Protein AF-A0A957IPV4-F1 (afdb_monomer)

pLDDT: mean 86.35, std 12.23, range [46.03, 97.81]

Solvent-accessible surface area (backbone atoms only — not comparable to full-atom values): 30398 Å² total; per-residue (Å²): 128,87,86,84,89,52,57,62,66,66,66,50,59,64,46,36,58,61,35,46,75,71,72,40,94,65,78,88,71,98,63,99,65,42,58,39,14,83,83,22,53,69,55,22,54,53,49,20,62,76,34,63,86,61,84,80,72,69,68,95,59,96,50,62,31,33,71,78,26,26,77,60,57,80,73,60,76,40,31,62,38,58,15,42,55,48,26,43,60,75,32,50,60,49,16,53,41,43,42,46,74,74,67,57,52,71,44,74,47,86,41,72,44,70,79,52,59,66,60,47,42,63,58,40,72,87,40,52,72,33,45,39,21,44,73,101,48,72,47,66,66,36,38,53,49,32,51,50,56,41,42,78,74,70,47,79,77,64,52,65,78,80,50,74,74,84,79,92,71,90,68,87,69,84,82,71,84,87,69,91,85,69,89,76,52,65,67,59,58,55,23,57,61,11,75,76,66,73,36,87,72,42,3,29,74,52,97,55,97,52,57,32,23,33,16,51,50,23,54,95,76,47,63,69,66,42,49,34,72,56,88,90,47,38,26,56,19,67,34,37,54,55,49,45,54,51,50,49,52,25,72,74,69,76,44,60,35,40,31,39,33,63,32,37,41,81,35,87,48,67,17,82,55,73,36,46,32,40,40,38,43,60,89,45,40,36,37,35,32,35,55,45,97,84,79,45,73,44,70,27,35,39,28,37,57,44,80,50,82,82,82,70,84,58,47,62,57,69,60,53,57,73,71,21,51,77,49,59,61,69,58,54,53,50,56,29,52,77,38,62,43,83,75,67,86,69,52,75,41,42,23,48,51,91,39,35,38,40,32,37,47,42,75,75,53,51,73,35,45,52,45,38,46,35,51,52,53,43,59,65,55,55,76,65,81,56,94,62,61,65,55,38,43,44,65,38,36,31,48,33,36,42,32,42,69,83,68,62,48,37,30,37,37,28,37,54,75,42,69,50,68,71,35,39,28,27,33,36,35,35,20,38,93,80,21,41,73,32,32,39,39,34,57,36,32,22,35,74,56,61,66,78,76,71,50,70,83,49,75,70,76,76,51,88,79,90,76,86,76,90,70,79,78,78,76,78,79,78,74,85,72,86,48,42,33,40,34,68,23,66,94,83,48,62,44,57,52,50,45,52,56,41,43,75,69,73,36,48,70,48,76,34,75,49,76,69,56,61,76,71,61,74,98,70,88,62,74,45,79,84

Secondary structure (DSSP, 8-state):
------S-HHHHHHHHHHHHHTT--------SS-TTSGGGHHHHHHHHHHTTT------SS--EETTTTEE--TTTTSHHHHHHHHHS---HHHHHHHHHHTT--EEEE-SSS-SSHHHHHHH-TT-EEEES--TTS-HHHHHHHHHHHHHHTTPPP-HHHH-SS--------------------HHHHHHHS-TTTS-TTT-EEE-SSS-EEEEEE-GGGS-GGGEEEETTEEEE-HHHHHHHHHHHHHHHH--S-EEEEEEEE-S--B-SS-EEEEEEEETTEEEEEEE-TTSPEEEEEEEEEEE-----PPP-HHHHHHHSPEE-HHHHHHHHHHTT---SSPPSEEEEETTEEEEEPPTT--HHHHHHHHHHHHHHH--S--SS-GGGEEEEEEEEEEE----SS-EEEEEEEEE-SS-EEEEEEEE-TT--EEEEEEEEEEEE--GGGTSSS-GGGGS-------PPPPP--------EEEEE--TTSHHHHHHHHHHHTT-EEEEE-SHHHHHT------SEE-

Nearest PDB structures (foldseek):
  8g4u-assembly1_A  TM=9.024E-01  e=4.882E-10  Saccharopolyspora erythraea
  8g4u-assembly1_B  TM=8.910E-01  e=6.494E-10  Saccharopolyspora erythraea
  8g4u-assembly2_C  TM=9.239E-01  e=1.713E-09  Saccharopolyspora erythraea
  8g4u-assembly2_D  TM=8.990E-01  e=2.278E-09  Saccharopolyspora erythraea
  2hg4-assembly3_F  TM=8.990E-01  e=1.149E-09  Saccharopolyspora erythraea

Structure (mmCIF, N/CA/C/O backbone):
data_AF-A0A957IPV4-F1
#
_entry.id   AF-A0A957IPV4-F1
#
loop_
_atom_site.group_PDB
_atom_site.id
_atom_site.type_symbol
_atom_site.label_atom_id
_atom_site.label_alt_id
_atom_site.label_comp_id
_atom_site.label_asym_id
_atom_site.label_entity_id
_atom_site.label_seq_id
_atom_site.pdbx_PDB_ins_code
_atom_site.Cartn_x
_atom_site.Cartn_y
_atom_site.Cartn_z
_atom_site.occupancy
_atom_site.B_iso_or_equiv
_atom_site.auth_seq_id
_atom_site.auth_comp_id
_atom_site.auth_asym_id
_atom_site.auth_atom_id
_atom_site.pdbx_PDB_model_num
ATOM 1 N N . LEU A 1 1 ? 41.851 9.057 -48.084 1.00 74.75 1 LEU A N 1
ATOM 2 C CA . LEU A 1 1 ? 41.602 8.008 -49.099 1.00 74.75 1 LEU A CA 1
ATOM 3 C C . LEU A 1 1 ? 42.911 7.278 -49.359 1.00 74.75 1 LEU A C 1
ATOM 5 O O . LEU A 1 1 ? 43.951 7.926 -49.358 1.00 74.75 1 LEU A O 1
ATOM 9 N N . SER A 1 2 ? 42.865 5.959 -49.520 1.00 84.81 2 SER A N 1
ATOM 10 C CA . SER A 1 2 ? 44.020 5.099 -49.805 1.00 84.81 2 SER A CA 1
ATOM 11 C C . SER A 1 2 ? 44.020 4.675 -51.279 1.00 84.81 2 SER A C 1
ATOM 13 O O . SER A 1 2 ? 42.957 4.546 -51.884 1.00 84.81 2 SER A O 1
ATOM 15 N N . LEU A 1 3 ? 45.205 4.485 -51.863 1.00 91.00 3 LEU A N 1
ATOM 16 C CA . LEU A 1 3 ? 45.397 4.050 -53.251 1.00 91.00 3 LEU A CA 1
ATOM 17 C C . LEU A 1 3 ? 46.381 2.874 -53.285 1.00 91.00 3 LEU A C 1
ATOM 19 O O . LEU A 1 3 ? 47.325 2.840 -52.500 1.00 91.00 3 LEU A O 1
ATOM 23 N N . THR A 1 4 ? 46.172 1.924 -54.199 1.00 91.88 4 THR A N 1
ATOM 24 C CA . THR A 1 4 ? 47.124 0.839 -54.481 1.00 91.88 4 THR A CA 1
ATOM 25 C C . THR A 1 4 ? 47.730 1.049 -55.862 1.00 91.88 4 THR A C 1
ATOM 27 O O . THR A 1 4 ? 47.005 1.093 -56.853 1.00 91.88 4 THR A O 1
ATOM 30 N N . LEU A 1 5 ? 49.054 1.189 -55.921 1.00 92.69 5 LEU A N 1
ATOM 31 C CA . LEU A 1 5 ? 49.808 1.253 -57.171 1.00 92.69 5 LEU A CA 1
ATOM 32 C C . LEU A 1 5 ? 50.190 -0.168 -57.597 1.00 92.69 5 LEU A C 1
ATOM 34 O O . LEU A 1 5 ? 50.556 -0.986 -56.756 1.00 92.69 5 LEU A O 1
ATOM 38 N N . SER A 1 6 ? 50.095 -0.457 -58.893 1.00 92.62 6 SER A N 1
ATOM 39 C CA . SER A 1 6 ? 50.402 -1.772 -59.464 1.00 92.62 6 SER A CA 1
ATOM 40 C C . SER A 1 6 ? 51.210 -1.614 -60.745 1.00 92.62 6 SER A C 1
ATOM 42 O O . SER A 1 6 ? 50.849 -0.823 -61.618 1.00 92.62 6 SER A O 1
ATOM 44 N N . GLY A 1 7 ? 52.308 -2.355 -60.859 1.00 90.38 7 GLY A N 1
ATOM 45 C CA . GLY A 1 7 ? 53.249 -2.222 -61.962 1.00 90.38 7 GLY A CA 1
ATOM 46 C C . GLY A 1 7 ? 54.537 -2.992 -61.708 1.00 90.38 7 GLY A C 1
ATOM 47 O O . GLY A 1 7 ? 54.530 -4.000 -61.003 1.00 90.38 7 GLY A O 1
ATOM 48 N N . ASP A 1 8 ? 55.620 -2.510 -62.310 1.00 90.38 8 ASP A N 1
ATOM 49 C CA . ASP A 1 8 ? 56.955 -3.084 -62.168 1.00 90.38 8 ASP A CA 1
ATOM 50 C C . ASP A 1 8 ? 57.441 -3.055 -60.706 1.00 90.38 8 ASP A C 1
ATOM 52 O O . ASP A 1 8 ? 57.277 -2.054 -60.004 1.00 90.38 8 ASP A O 1
ATOM 56 N N . ALA A 1 9 ? 57.994 -4.177 -60.237 1.00 89.12 9 ALA A N 1
ATOM 57 C CA . ALA A 1 9 ? 58.347 -4.357 -58.831 1.00 89.12 9 ALA A CA 1
ATOM 58 C C . ALA A 1 9 ? 59.535 -3.483 -58.409 1.00 89.12 9 ALA A C 1
ATOM 60 O O . ALA A 1 9 ? 59.513 -2.944 -57.300 1.00 89.12 9 ALA A O 1
ATOM 61 N N . ASP A 1 10 ? 60.521 -3.309 -59.291 1.00 91.19 10 ASP A N 1
ATOM 62 C CA . ASP A 1 10 ? 61.714 -2.511 -59.015 1.00 91.19 10 ASP A CA 1
ATOM 63 C C . ASP A 1 10 ? 61.341 -1.024 -58.977 1.00 91.19 10 ASP A C 1
ATOM 65 O O . ASP A 1 10 ? 61.653 -0.328 -58.011 1.00 91.19 10 ASP A O 1
ATOM 69 N N . ALA A 1 11 ? 60.532 -0.565 -59.938 1.00 91.81 11 ALA A N 1
ATOM 70 C CA . ALA A 1 11 ? 60.018 0.805 -59.952 1.00 91.81 11 ALA A CA 1
ATOM 71 C C . ALA A 1 11 ? 59.183 1.145 -58.699 1.00 91.81 11 ALA A C 1
ATOM 73 O O . ALA A 1 11 ? 59.272 2.247 -58.153 1.00 91.81 11 ALA A O 1
ATOM 74 N N . LEU A 1 12 ? 58.364 0.206 -58.210 1.00 92.69 12 LEU A N 1
ATOM 75 C CA . LEU A 1 12 ? 57.607 0.393 -56.969 1.00 92.69 12 LEU A CA 1
ATOM 76 C C . LEU A 1 12 ? 58.512 0.365 -55.727 1.00 92.69 12 LEU A C 1
ATOM 78 O O . LEU A 1 12 ? 58.250 1.103 -54.776 1.00 92.69 12 LEU A O 1
ATOM 82 N N . ALA A 1 13 ? 59.562 -0.460 -55.721 1.00 92.06 13 ALA A N 1
ATOM 83 C CA . ALA A 1 13 ? 60.534 -0.511 -54.633 1.00 92.06 13 ALA A CA 1
ATOM 84 C C . ALA A 1 13 ? 61.332 0.797 -54.511 1.00 92.06 13 ALA A C 1
ATOM 86 O O . ALA A 1 13 ? 61.565 1.251 -53.392 1.00 92.06 13 ALA A O 1
ATOM 87 N N . GLU A 1 14 ? 61.675 1.435 -55.633 1.00 94.38 14 GLU A N 1
ATOM 88 C CA . GLU A 1 14 ? 62.318 2.757 -55.666 1.00 94.38 14 GLU A CA 1
ATOM 89 C C . GLU A 1 14 ? 61.395 3.883 -55.174 1.00 94.38 14 GLU A C 1
ATOM 91 O O . GLU A 1 14 ? 61.851 4.820 -54.521 1.00 94.38 14 GLU A O 1
ATOM 96 N N . LEU A 1 15 ? 60.086 3.787 -55.436 1.00 94.19 15 LEU A N 1
ATOM 97 C CA . LEU A 1 15 ? 59.109 4.817 -55.067 1.00 94.19 15 LEU A CA 1
ATOM 98 C C . LEU A 1 15 ? 58.774 4.841 -53.564 1.00 94.19 15 LEU A C 1
ATOM 100 O O . LEU A 1 15 ? 58.463 5.899 -53.011 1.00 94.19 15 LEU A O 1
ATOM 104 N N . ILE A 1 16 ? 58.796 3.684 -52.892 1.00 93.75 16 ILE A N 1
ATOM 105 C CA . ILE A 1 16 ? 58.395 3.566 -51.479 1.00 93.75 16 ILE A CA 1
ATOM 106 C C . ILE A 1 16 ? 59.220 4.486 -50.554 1.00 93.75 16 ILE A C 1
ATOM 108 O O . ILE A 1 16 ? 58.587 5.221 -49.790 1.00 93.75 16 ILE A O 1
ATOM 112 N N . PRO A 1 17 ? 60.570 4.511 -50.609 1.00 94.75 17 PRO A N 1
ATOM 113 C CA . PRO A 1 17 ? 61.380 5.424 -49.799 1.00 94.75 17 PRO A CA 1
ATOM 114 C C . PRO A 1 17 ? 61.004 6.895 -49.998 1.00 94.75 17 PRO A C 1
ATOM 116 O O . PRO A 1 17 ? 60.796 7.605 -49.019 1.00 94.75 17 PRO A O 1
ATOM 119 N N . THR A 1 18 ? 60.814 7.335 -51.247 1.00 95.38 18 THR A N 1
ATOM 120 C CA . THR A 1 18 ? 60.434 8.722 -51.564 1.00 95.38 18 THR A CA 1
ATOM 121 C C . THR A 1 18 ? 59.093 9.111 -50.936 1.00 95.38 18 THR A C 1
ATOM 123 O O . THR A 1 18 ? 58.940 10.213 -50.412 1.00 95.38 18 THR A O 1
ATOM 126 N N . LEU A 1 19 ? 58.109 8.205 -50.946 1.00 94.06 19 LEU A N 1
ATOM 127 C CA . LEU A 1 19 ? 56.816 8.445 -50.297 1.00 94.06 19 LEU A CA 1
ATOM 128 C C . LEU A 1 19 ? 56.941 8.489 -48.769 1.00 94.06 19 LEU A C 1
ATOM 130 O O . LEU A 1 19 ? 56.313 9.330 -48.125 1.00 94.06 19 LEU A O 1
ATOM 134 N N . GLN A 1 20 ? 57.770 7.618 -48.192 1.00 93.00 20 GLN A N 1
ATOM 135 C CA . GLN A 1 20 ? 58.006 7.573 -46.749 1.00 93.00 20 GLN A CA 1
ATOM 136 C C . GLN A 1 20 ? 58.733 8.829 -46.245 1.00 93.00 20 GLN A C 1
ATOM 138 O O . GLN A 1 20 ? 58.349 9.365 -45.205 1.00 93.00 20 GLN A O 1
ATOM 143 N N . GLU A 1 21 ? 59.709 9.349 -46.996 1.00 95.31 21 GLU A N 1
ATOM 144 C CA . GLU A 1 21 ? 60.372 10.635 -46.719 1.00 95.31 21 GLU A CA 1
ATOM 145 C C . GLU A 1 21 ? 59.388 11.813 -46.752 1.00 95.31 21 GLU A C 1
ATOM 147 O O . GLU A 1 21 ? 59.486 12.732 -45.940 1.00 95.31 21 GLU A O 1
ATOM 152 N N . ALA A 1 22 ? 58.386 11.756 -47.632 1.00 94.50 22 ALA A N 1
ATOM 153 C CA . ALA A 1 22 ? 57.299 12.731 -47.694 1.00 94.50 22 ALA A CA 1
ATOM 154 C C . ALA A 1 22 ? 56.227 12.545 -46.594 1.00 94.50 22 ALA A C 1
ATOM 156 O O . ALA A 1 22 ? 55.214 13.246 -46.597 1.00 94.50 22 ALA A O 1
ATOM 157 N N . GLY A 1 23 ? 56.411 11.601 -45.662 1.00 94.25 23 GLY A N 1
ATOM 158 C CA . GLY A 1 23 ? 55.457 11.310 -44.588 1.00 94.25 23 GLY A CA 1
ATOM 159 C C . GLY A 1 23 ? 54.196 10.565 -45.046 1.00 94.25 23 GLY A C 1
ATOM 160 O O . GLY A 1 23 ? 53.212 10.507 -44.307 1.00 94.25 23 GLY A O 1
ATOM 161 N N . ILE A 1 24 ? 54.200 9.992 -46.253 1.00 93.56 24 ILE A N 1
ATOM 162 C CA . ILE A 1 24 ? 53.082 9.232 -46.815 1.00 93.56 24 ILE A CA 1
ATOM 163 C C . ILE A 1 24 ? 53.292 7.746 -46.511 1.00 93.56 24 ILE A C 1
ATOM 165 O O . ILE A 1 24 ? 54.318 7.156 -46.844 1.00 93.56 24 ILE A O 1
ATOM 169 N N . PHE A 1 25 ? 52.292 7.108 -45.899 1.00 90.56 25 PHE A N 1
ATOM 170 C CA . PHE A 1 25 ? 52.337 5.669 -45.648 1.00 90.56 25 PHE A CA 1
ATOM 171 C C . PHE A 1 25 ? 52.353 4.886 -46.970 1.00 90.56 25 PHE A C 1
ATOM 173 O O . PHE A 1 25 ? 51.380 4.908 -47.724 1.00 90.56 25 PHE A O 1
ATOM 180 N N . ALA A 1 26 ? 53.438 4.152 -47.214 1.00 92.62 26 ALA A N 1
ATOM 181 C CA . ALA A 1 26 ? 53.601 3.275 -48.366 1.00 92.62 26 ALA A CA 1
ATOM 182 C C . ALA A 1 26 ? 54.211 1.935 -47.936 1.00 92.62 26 ALA A C 1
ATOM 184 O O . ALA A 1 26 ? 55.170 1.887 -47.159 1.00 92.62 26 ALA A O 1
ATOM 185 N N . ARG A 1 27 ? 53.643 0.837 -48.442 1.00 90.56 27 ARG A N 1
ATOM 186 C CA . ARG A 1 27 ? 54.076 -0.535 -48.162 1.00 90.56 27 ARG A CA 1
ATOM 187 C C . ARG A 1 27 ? 53.839 -1.416 -49.388 1.00 90.56 27 ARG A C 1
ATOM 189 O O . ARG A 1 27 ? 52.765 -1.362 -49.981 1.00 90.56 27 ARG A O 1
ATOM 196 N N . MET A 1 28 ? 54.799 -2.290 -49.689 1.00 90.81 28 MET A N 1
ATOM 197 C CA . MET A 1 28 ? 54.648 -3.321 -50.717 1.00 90.81 28 MET A CA 1
ATOM 198 C C . MET A 1 28 ? 53.625 -4.389 -50.293 1.00 90.81 28 MET A C 1
ATOM 200 O O . MET A 1 28 ? 53.652 -4.889 -49.160 1.00 90.81 28 MET A O 1
ATOM 204 N N . LEU A 1 29 ? 52.719 -4.757 -51.200 1.00 88.19 29 LEU A N 1
ATOM 205 C CA . LEU A 1 29 ? 51.781 -5.861 -50.993 1.00 88.19 29 LEU A CA 1
ATOM 206 C C . LEU A 1 29 ? 52.426 -7.188 -51.406 1.00 88.19 29 LEU A C 1
ATOM 208 O O . LEU A 1 29 ? 53.098 -7.269 -52.428 1.00 88.19 29 LEU A O 1
ATOM 212 N N . THR A 1 30 ? 52.205 -8.245 -50.624 1.00 82.50 30 THR A N 1
ATOM 213 C CA . THR A 1 30 ? 52.718 -9.592 -50.920 1.00 82.50 30 THR A CA 1
ATOM 214 C C . THR A 1 30 ? 51.816 -10.279 -51.945 1.00 82.50 30 THR A C 1
ATOM 216 O O . THR A 1 30 ? 50.992 -11.124 -51.599 1.00 82.50 30 THR A O 1
ATOM 219 N N . VAL A 1 31 ? 51.933 -9.865 -53.204 1.00 83.62 31 VAL A N 1
ATOM 220 C CA . VAL A 1 31 ? 51.220 -10.445 -54.348 1.00 83.62 31 VAL A CA 1
ATOM 221 C C . VAL A 1 31 ? 52.222 -10.840 -55.427 1.00 83.62 31 VAL A C 1
ATOM 223 O O . VAL A 1 31 ? 53.173 -10.115 -55.692 1.00 83.62 31 VAL A O 1
ATOM 226 N N . ASN A 1 32 ? 52.004 -11.992 -56.061 1.00 82.56 32 ASN A N 1
ATOM 227 C CA . ASN A 1 32 ? 52.937 -12.531 -57.061 1.00 82.56 32 ASN A CA 1
ATOM 228 C C . ASN A 1 32 ? 52.690 -11.979 -58.477 1.00 82.56 32 ASN A C 1
ATOM 230 O O . ASN A 1 32 ? 53.374 -12.376 -59.415 1.00 82.56 32 ASN A O 1
ATOM 234 N N . TYR A 1 33 ? 51.694 -11.100 -58.640 1.00 85.06 33 TYR A N 1
ATOM 235 C CA . TYR A 1 33 ? 51.253 -10.579 -59.933 1.00 85.06 33 TYR A CA 1
ATOM 236 C C . TYR A 1 33 ? 50.759 -9.133 -59.809 1.00 85.06 33 TYR A C 1
ATOM 238 O O . TYR A 1 33 ? 50.036 -8.792 -58.871 1.00 85.06 33 TYR A O 1
ATOM 246 N N . ALA A 1 34 ? 51.093 -8.304 -60.799 1.00 90.19 34 ALA A N 1
ATOM 247 C CA . ALA A 1 34 ? 50.643 -6.918 -60.907 1.00 90.19 34 ALA A CA 1
ATOM 248 C C . ALA A 1 34 ? 49.268 -6.830 -61.599 1.00 90.19 34 ALA A C 1
ATOM 250 O O . ALA A 1 34 ? 49.167 -6.440 -62.767 1.00 90.19 34 ALA A O 1
ATOM 251 N N . PHE A 1 35 ? 48.196 -7.214 -60.895 1.00 91.19 35 PHE A N 1
ATOM 252 C CA . PHE A 1 35 ? 46.820 -7.033 -61.383 1.00 91.19 35 PHE A CA 1
ATOM 253 C C . PHE A 1 35 ? 46.512 -5.559 -61.654 1.00 91.19 35 PHE A C 1
ATOM 255 O O . PHE A 1 35 ? 47.106 -4.677 -61.038 1.00 91.19 35 PHE A O 1
ATOM 262 N N . HIS A 1 36 ? 45.576 -5.279 -62.560 1.00 94.62 36 HIS A N 1
ATOM 263 C CA . HIS A 1 36 ? 45.178 -3.907 -62.904 1.00 94.62 36 HIS A CA 1
ATOM 264 C C . HIS A 1 36 ? 46.308 -3.058 -63.530 1.00 94.62 36 HIS A C 1
ATOM 266 O O . HIS A 1 36 ? 46.276 -1.829 -63.489 1.00 94.62 36 HIS A O 1
ATOM 272 N N . SER A 1 37 ? 47.312 -3.711 -64.133 1.00 93.69 37 SER A N 1
ATOM 273 C CA . SER A 1 37 ? 48.467 -3.078 -64.789 1.00 93.69 37 SER A CA 1
ATOM 274 C C . SER A 1 37 ? 48.612 -3.528 -66.255 1.00 93.69 37 SER A C 1
ATOM 276 O O . SER A 1 37 ? 48.002 -4.530 -66.645 1.00 93.69 37 SER A O 1
ATOM 278 N N . PRO A 1 38 ? 49.413 -2.830 -67.091 1.00 92.44 38 PRO A N 1
ATOM 279 C CA . PRO A 1 38 ? 49.682 -3.236 -68.478 1.00 92.44 38 PRO A CA 1
ATOM 280 C C . PRO A 1 38 ? 50.145 -4.685 -68.650 1.00 92.44 38 PRO A C 1
ATOM 282 O O . PRO A 1 38 ? 49.855 -5.289 -69.680 1.00 92.44 38 PRO A O 1
ATOM 285 N N . VAL A 1 39 ? 50.770 -5.271 -67.624 1.00 91.88 39 VAL A N 1
ATOM 286 C CA . VAL A 1 39 ? 51.214 -6.675 -67.612 1.00 91.88 39 VAL A CA 1
ATOM 287 C C . VAL A 1 39 ? 50.045 -7.652 -67.813 1.00 91.88 39 VAL A C 1
ATOM 289 O O . VAL A 1 39 ? 50.237 -8.747 -68.333 1.00 91.88 39 VAL A O 1
ATOM 292 N N . MET A 1 40 ? 48.817 -7.264 -67.453 1.00 95.44 40 MET A N 1
ATOM 293 C CA . MET A 1 40 ? 47.628 -8.117 -67.574 1.00 95.44 40 MET A CA 1
ATOM 294 C C . MET A 1 40 ? 47.001 -8.139 -68.978 1.00 95.44 40 MET A C 1
ATOM 296 O O . MET A 1 40 ? 46.043 -8.877 -69.194 1.00 95.44 40 MET A O 1
ATOM 300 N N . GLU A 1 41 ? 47.499 -7.361 -69.945 1.00 94.56 41 GLU A N 1
ATOM 301 C CA . GLU A 1 41 ? 46.858 -7.236 -71.265 1.00 94.56 41 GLU A CA 1
ATOM 302 C C . GLU A 1 41 ? 46.766 -8.559 -72.057 1.00 94.56 41 GLU A C 1
ATOM 304 O O . GLU A 1 41 ? 45.683 -8.862 -72.566 1.00 94.56 41 GLU A O 1
ATOM 309 N N . PRO A 1 42 ? 47.811 -9.410 -72.126 1.00 94.69 42 PRO A N 1
ATOM 310 C CA . PRO A 1 42 ? 47.695 -10.711 -72.790 1.00 94.69 42 PRO A CA 1
ATOM 311 C C . PRO A 1 42 ? 46.683 -11.631 -72.090 1.00 94.69 42 PRO A C 1
ATOM 313 O O . PRO A 1 42 ? 45.901 -12.330 -72.737 1.00 94.69 42 PRO A O 1
ATOM 316 N N . PHE A 1 43 ? 46.650 -11.589 -70.756 1.00 95.25 43 PHE A N 1
ATOM 317 C CA . PHE A 1 43 ? 45.756 -12.410 -69.940 1.00 95.25 43 PHE A CA 1
ATOM 318 C C . PHE A 1 43 ? 44.297 -11.954 -70.037 1.00 95.25 43 PHE A C 1
ATOM 320 O O . PHE A 1 43 ? 43.401 -12.795 -70.013 1.00 95.25 43 PHE A O 1
ATOM 327 N N . ARG A 1 44 ? 44.040 -10.652 -70.232 1.00 95.56 44 ARG A N 1
ATOM 328 C CA . ARG A 1 44 ? 42.701 -10.113 -70.526 1.00 95.56 44 ARG A CA 1
ATOM 329 C C . ARG A 1 44 ? 42.077 -10.809 -71.729 1.00 95.56 44 ARG A C 1
ATOM 331 O O . ARG A 1 44 ? 40.918 -11.222 -71.663 1.00 95.56 44 ARG A O 1
ATOM 338 N N . GLN A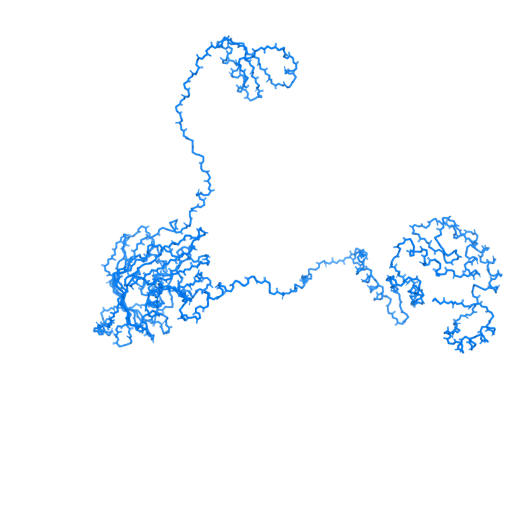 1 45 ? 42.835 -10.934 -72.817 1.00 94.31 45 GLN A N 1
ATOM 339 C CA . GLN A 1 45 ? 42.355 -11.541 -74.060 1.00 94.31 45 GLN A CA 1
ATOM 340 C C . GLN A 1 45 ? 42.105 -13.042 -73.885 1.00 94.31 45 GLN A C 1
ATOM 342 O O . GLN A 1 45 ? 41.043 -13.533 -74.265 1.00 94.31 45 GLN A O 1
ATOM 347 N N . GLN A 1 46 ? 43.043 -13.749 -73.246 1.00 96.38 46 GLN A N 1
ATOM 348 C CA . GLN A 1 46 ? 42.920 -15.183 -72.967 1.00 96.38 46 GLN A CA 1
ATOM 349 C C . GLN A 1 46 ? 41.715 -15.498 -72.074 1.00 96.38 46 GLN A C 1
ATOM 351 O O . GLN A 1 46 ? 40.927 -16.386 -72.398 1.00 96.38 46 GLN A O 1
ATOM 356 N N . LEU A 1 47 ? 41.532 -14.744 -70.985 1.00 95.38 47 LEU A N 1
ATOM 357 C CA . LEU A 1 47 ? 40.405 -14.922 -70.072 1.00 95.38 47 LEU A CA 1
ATOM 358 C C . LEU A 1 47 ? 39.072 -14.635 -70.771 1.00 95.38 47 LEU A C 1
ATOM 360 O O . LEU A 1 47 ? 38.139 -15.424 -70.660 1.00 95.38 47 LEU A O 1
ATOM 364 N N . SER A 1 48 ? 38.996 -13.547 -71.543 1.00 94.94 48 SER A N 1
ATOM 365 C CA . SER A 1 48 ? 37.778 -13.209 -72.289 1.00 94.94 48 SER A CA 1
ATOM 366 C C . SER A 1 48 ? 37.405 -14.309 -73.284 1.00 94.94 48 SER A C 1
ATOM 368 O O . SER A 1 48 ? 36.237 -14.665 -73.384 1.00 94.94 48 SER A O 1
ATOM 370 N N . ALA A 1 49 ? 38.382 -14.884 -73.994 1.00 95.44 49 ALA A N 1
ATOM 371 C CA . ALA A 1 49 ? 38.145 -15.991 -74.920 1.00 95.44 49 ALA A CA 1
ATOM 372 C C . ALA A 1 49 ? 37.652 -17.254 -74.193 1.00 95.44 49 ALA A C 1
ATOM 374 O O . ALA A 1 49 ? 36.681 -17.874 -74.623 1.00 95.44 49 ALA A O 1
ATOM 375 N N . ALA A 1 50 ? 38.272 -17.602 -73.061 1.00 96.31 50 ALA A N 1
ATOM 376 C CA . ALA A 1 50 ? 37.910 -18.781 -72.275 1.00 96.31 50 ALA A CA 1
ATOM 377 C C . ALA A 1 50 ? 36.483 -18.718 -71.699 1.00 96.31 50 ALA A C 1
ATOM 379 O O . ALA A 1 50 ? 35.858 -19.756 -71.492 1.00 96.31 50 ALA A O 1
ATOM 380 N N . LEU A 1 51 ? 35.955 -17.513 -71.454 1.00 94.88 51 LEU A N 1
ATOM 381 C CA . LEU A 1 51 ? 34.638 -17.306 -70.845 1.00 94.88 51 LEU A CA 1
ATOM 382 C C . LEU A 1 51 ? 33.505 -17.059 -71.862 1.00 94.88 51 LEU A C 1
ATOM 384 O O . LEU A 1 51 ? 32.364 -16.888 -71.440 1.00 94.88 51 LEU A O 1
ATOM 388 N N . GLN A 1 52 ? 33.762 -17.061 -73.181 1.00 90.88 52 GLN A N 1
ATOM 389 C CA . GLN A 1 52 ? 32.754 -16.723 -74.211 1.00 90.88 52 GLN A CA 1
ATOM 390 C C . GLN A 1 52 ? 31.472 -17.573 -74.163 1.00 90.88 52 GLN A C 1
ATOM 392 O O . GLN A 1 52 ? 30.415 -17.104 -74.572 1.00 90.88 52 GLN A O 1
ATOM 397 N N . GLY A 1 53 ? 31.551 -18.812 -73.670 1.00 86.19 53 GLY A N 1
ATOM 398 C CA . GLY A 1 53 ? 30.402 -19.715 -73.550 1.00 86.19 53 GLY A CA 1
ATOM 399 C C . GLY A 1 53 ? 29.544 -19.515 -72.294 1.00 86.19 53 GLY A C 1
ATOM 400 O O . GLY A 1 53 ? 28.561 -20.233 -72.122 1.00 86.19 53 GLY A O 1
ATOM 401 N N . ILE A 1 54 ? 29.908 -18.592 -71.397 1.00 87.88 54 ILE A N 1
ATOM 402 C CA . ILE A 1 54 ? 29.169 -18.349 -70.154 1.00 87.88 54 ILE A CA 1
ATOM 403 C C . ILE A 1 54 ? 27.983 -17.425 -70.426 1.00 87.88 54 ILE A C 1
ATOM 405 O O . ILE A 1 54 ? 28.144 -16.281 -70.845 1.00 87.88 54 ILE A O 1
ATOM 409 N N . VAL A 1 55 ? 26.783 -17.919 -70.126 1.00 84.31 55 VAL A N 1
ATOM 410 C CA . VAL A 1 55 ? 25.546 -17.136 -70.183 1.00 84.31 55 VAL A CA 1
ATOM 411 C C . VAL A 1 55 ? 25.379 -16.361 -68.880 1.00 84.31 55 VAL A C 1
ATOM 413 O O . VAL A 1 55 ? 25.467 -16.927 -67.790 1.00 84.31 55 VAL A O 1
ATOM 416 N N . THR A 1 56 ? 25.128 -15.060 -68.990 1.00 84.81 56 THR A N 1
ATOM 417 C CA . THR A 1 56 ? 24.912 -14.171 -67.847 1.00 84.81 56 THR A CA 1
ATOM 418 C C . THR A 1 56 ? 23.434 -13.834 -67.705 1.00 84.81 56 THR A C 1
ATOM 420 O O . THR A 1 56 ? 22.694 -13.740 -68.684 1.00 84.81 56 THR A O 1
ATOM 423 N N . HIS A 1 57 ? 22.993 -13.652 -66.463 1.00 84.75 57 HIS A N 1
ATOM 424 C CA . HIS A 1 57 ? 21.616 -13.296 -66.138 1.00 84.75 57 HIS A CA 1
ATOM 425 C C . HIS A 1 57 ? 21.577 -11.975 -65.375 1.00 84.75 57 HIS A C 1
ATOM 427 O O . HIS A 1 57 ? 22.550 -11.587 -64.725 1.00 84.75 57 HIS A O 1
ATOM 433 N N . ALA A 1 58 ? 20.438 -11.285 -65.449 1.00 85.31 58 ALA A N 1
ATOM 434 C CA . ALA A 1 58 ? 20.205 -10.096 -64.643 1.00 85.31 58 ALA A CA 1
ATOM 435 C C . ALA A 1 58 ? 20.295 -10.450 -63.150 1.00 85.31 58 ALA A C 1
ATOM 437 O O . ALA A 1 58 ? 19.723 -11.445 -62.699 1.00 85.31 58 ALA A O 1
ATOM 438 N N . ALA A 1 59 ? 21.027 -9.638 -62.388 1.00 86.44 59 ALA A N 1
ATOM 439 C CA . ALA A 1 59 ? 21.176 -9.843 -60.958 1.00 86.44 59 ALA A CA 1
ATOM 440 C C . ALA A 1 59 ? 19.861 -9.526 -60.233 1.00 86.44 59 ALA A C 1
ATOM 442 O O . ALA A 1 59 ? 19.258 -8.479 -60.456 1.00 86.44 59 ALA A O 1
ATOM 443 N N . ALA A 1 60 ? 19.438 -10.414 -59.332 1.00 89.25 60 ALA A N 1
ATOM 444 C CA . ALA A 1 60 ? 18.274 -10.177 -58.474 1.00 89.25 60 ALA A CA 1
ATOM 445 C C . ALA A 1 60 ? 18.541 -9.118 -57.385 1.00 89.25 60 ALA A C 1
ATOM 447 O O . ALA A 1 60 ? 17.608 -8.578 -56.800 1.00 89.25 60 ALA A O 1
ATOM 448 N N . ILE A 1 61 ? 19.817 -8.839 -57.107 1.00 92.25 61 ILE A N 1
ATOM 449 C CA . ILE A 1 61 ? 20.283 -7.849 -56.134 1.00 92.25 61 ILE A CA 1
ATOM 450 C C . ILE A 1 61 ? 21.090 -6.797 -56.907 1.00 92.25 61 ILE A C 1
ATOM 452 O O . ILE A 1 61 ? 21.916 -7.194 -57.733 1.00 92.25 61 ILE A O 1
ATOM 456 N N . PRO A 1 62 ? 20.891 -5.488 -56.661 1.00 93.31 62 PRO A N 1
ATOM 457 C CA . PRO A 1 62 ? 21.709 -4.442 -57.268 1.00 93.31 62 PRO A CA 1
ATOM 458 C C . PRO A 1 62 ? 23.206 -4.694 -57.054 1.00 93.31 62 PRO A C 1
ATOM 460 O O . PRO A 1 62 ? 23.645 -4.925 -55.928 1.00 93.31 62 PRO A O 1
ATOM 463 N N . ILE A 1 63 ? 23.996 -4.633 -58.129 1.00 94.06 63 ILE A N 1
ATOM 464 C CA . ILE A 1 63 ? 25.455 -4.779 -58.062 1.00 94.06 63 ILE A CA 1
ATOM 465 C C . ILE A 1 63 ? 26.101 -3.461 -58.475 1.00 94.06 63 ILE A C 1
ATOM 467 O O . ILE A 1 63 ? 25.757 -2.900 -59.512 1.00 94.06 63 ILE A O 1
ATOM 471 N N . TYR A 1 64 ? 27.064 -2.987 -57.688 1.00 96.00 64 TYR A N 1
ATOM 472 C CA . TYR A 1 64 ? 27.898 -1.834 -58.023 1.00 96.00 64 TYR A CA 1
ATOM 473 C C . TYR A 1 64 ? 29.253 -2.344 -58.495 1.00 96.00 64 TYR A C 1
ATOM 475 O O . TYR A 1 64 ? 29.995 -2.989 -57.756 1.00 96.00 64 TYR A O 1
ATOM 483 N N . SER A 1 65 ? 29.555 -2.102 -59.765 1.00 95.31 65 SER A N 1
ATOM 484 C CA . SER A 1 65 ? 30.774 -2.576 -60.403 1.00 95.31 65 SER A CA 1
ATOM 485 C C . SER A 1 65 ? 31.940 -1.667 -60.049 1.00 95.31 65 SER A C 1
ATOM 487 O O . SER A 1 65 ? 31.919 -0.475 -60.347 1.00 95.31 65 SER A O 1
ATOM 489 N N . THR A 1 66 ? 33.010 -2.244 -59.509 1.00 96.06 66 THR A N 1
ATOM 490 C CA . THR A 1 66 ? 34.271 -1.529 -59.279 1.00 96.06 66 THR A CA 1
ATOM 491 C C . THR A 1 66 ? 35.097 -1.360 -60.553 1.00 96.06 66 THR A C 1
ATOM 493 O O . THR A 1 66 ? 36.030 -0.576 -60.554 1.00 96.06 66 THR A O 1
ATOM 496 N N . VAL A 1 67 ? 34.753 -2.024 -61.661 1.00 95.31 67 VAL A N 1
ATOM 497 C CA . VAL A 1 67 ? 35.361 -1.744 -62.977 1.00 95.31 67 VAL A CA 1
ATOM 498 C C . VAL A 1 67 ? 34.768 -0.465 -63.578 1.00 95.31 67 VAL A C 1
ATOM 500 O O . VAL A 1 67 ? 35.476 0.333 -64.177 1.00 95.31 67 VAL A O 1
ATOM 503 N N . ARG A 1 68 ? 33.458 -0.244 -63.386 1.00 89.62 68 ARG A N 1
ATOM 504 C CA . ARG A 1 68 ? 32.741 0.939 -63.903 1.00 89.62 68 ARG A CA 1
ATOM 505 C C . ARG A 1 68 ? 32.688 2.104 -62.910 1.00 89.62 68 ARG A C 1
ATOM 507 O O . ARG A 1 68 ? 32.504 3.238 -63.330 1.00 89.62 68 ARG A O 1
ATOM 514 N N . GLY A 1 69 ? 32.823 1.828 -61.612 1.00 93.50 69 GLY A N 1
ATOM 515 C CA . GLY A 1 69 ? 32.685 2.816 -60.541 1.00 93.50 69 GLY A CA 1
ATOM 516 C C . GLY A 1 69 ? 31.236 3.207 -60.224 1.00 93.50 69 GLY A C 1
ATOM 517 O O . GLY A 1 69 ? 31.011 4.311 -59.745 1.00 93.50 69 GLY A O 1
ATOM 518 N N . GLY A 1 70 ? 30.255 2.341 -60.505 1.00 94.06 70 GLY A N 1
ATOM 519 C CA . GLY A 1 70 ? 28.826 2.637 -60.331 1.00 94.06 70 GLY A CA 1
ATOM 520 C C . GLY A 1 70 ? 27.923 1.414 -60.526 1.00 94.06 70 GLY A C 1
ATOM 521 O O . GLY A 1 70 ? 28.419 0.298 -60.705 1.00 94.06 70 GLY A O 1
ATOM 522 N N . GLN A 1 71 ? 26.601 1.609 -60.483 1.00 93.62 71 GLN A N 1
ATOM 523 C CA . GLN A 1 71 ? 25.625 0.519 -60.594 1.00 93.62 71 GLN A CA 1
ATOM 524 C C . GLN A 1 71 ? 25.704 -0.184 -61.961 1.00 93.62 71 GLN A C 1
ATOM 526 O O . GLN A 1 71 ? 25.683 0.453 -63.019 1.00 93.62 71 GLN A O 1
ATOM 531 N N . ALA A 1 72 ? 25.797 -1.510 -61.932 1.00 91.06 72 ALA A N 1
ATOM 532 C CA . ALA A 1 72 ? 25.824 -2.356 -63.113 1.00 91.06 72 ALA A CA 1
ATOM 533 C C . ALA A 1 72 ? 24.422 -2.533 -63.713 1.00 91.06 72 ALA A C 1
ATOM 535 O O . ALA A 1 72 ? 23.419 -2.557 -62.999 1.00 91.06 72 ALA A O 1
ATOM 536 N N . GLN A 1 73 ? 24.368 -2.687 -65.032 1.00 87.25 73 GLN A N 1
ATOM 537 C CA . GLN A 1 73 ? 23.155 -2.925 -65.808 1.00 87.25 73 GLN A CA 1
ATOM 538 C C . GLN A 1 73 ? 23.056 -4.398 -66.242 1.00 87.25 73 GLN A C 1
ATOM 540 O O . GLN A 1 73 ? 24.072 -5.103 -66.289 1.00 87.25 73 GLN A O 1
ATOM 545 N N . PRO A 1 74 ? 21.852 -4.901 -66.572 1.00 84.38 74 PRO A N 1
ATOM 546 C CA . PRO A 1 74 ? 21.704 -6.229 -67.158 1.00 84.38 74 PRO A CA 1
ATOM 547 C C . PRO A 1 74 ? 22.602 -6.397 -68.393 1.00 84.38 74 PRO A C 1
ATOM 549 O O . PRO A 1 74 ? 22.558 -5.583 -69.310 1.00 84.38 74 PRO A O 1
ATOM 552 N N . GLY A 1 75 ? 23.415 -7.457 -68.408 1.00 82.25 75 GLY A N 1
ATOM 553 C CA . GLY A 1 75 ? 24.371 -7.736 -69.487 1.00 82.25 75 GLY A CA 1
ATOM 554 C C . GLY A 1 75 ? 25.795 -7.211 -69.260 1.00 82.25 75 GLY A C 1
ATOM 555 O O . GLY A 1 75 ? 26.692 -7.608 -69.995 1.00 82.25 75 GLY A O 1
ATOM 556 N N . ASP A 1 76 ? 26.046 -6.413 -68.214 1.00 85.75 76 ASP A N 1
ATOM 557 C CA . ASP A 1 76 ? 27.376 -5.830 -67.957 1.00 85.75 76 ASP A CA 1
ATOM 558 C C . ASP A 1 76 ? 28.473 -6.855 -67.621 1.00 85.75 76 ASP A C 1
ATOM 560 O O . ASP A 1 76 ? 29.648 -6.520 -67.737 1.00 85.75 76 ASP A O 1
ATOM 564 N N . TYR A 1 77 ? 28.118 -8.069 -67.185 1.00 88.81 77 TYR A N 1
ATOM 565 C CA . TYR A 1 77 ? 29.039 -9.087 -66.644 1.00 88.81 77 TYR A CA 1
ATOM 566 C C . TYR A 1 77 ? 29.472 -10.158 -67.658 1.00 88.81 77 TYR A C 1
ATOM 568 O O . TYR A 1 77 ? 29.713 -11.308 -67.287 1.00 88.81 77 TYR A O 1
ATOM 576 N N . ASP A 1 78 ? 29.539 -9.793 -68.936 1.00 89.31 78 ASP A N 1
ATOM 577 C CA . ASP A 1 78 ? 29.959 -10.667 -70.032 1.00 89.31 78 ASP A CA 1
ATOM 578 C C . ASP A 1 78 ? 31.424 -11.147 -69.927 1.00 89.31 78 ASP A C 1
ATOM 580 O O . ASP A 1 78 ? 32.196 -10.755 -69.052 1.00 89.31 78 ASP A O 1
ATOM 584 N N . ALA A 1 79 ? 31.844 -12.021 -70.844 1.00 92.25 79 ALA A N 1
ATOM 585 C CA . ALA A 1 79 ? 33.222 -12.513 -70.884 1.00 92.25 79 ALA A CA 1
ATOM 586 C C . ALA A 1 79 ? 34.257 -11.370 -70.978 1.00 92.25 79 ALA A C 1
ATOM 588 O O . ALA A 1 79 ? 35.327 -11.436 -70.366 1.00 92.25 79 ALA A O 1
ATOM 589 N N . ALA A 1 80 ? 33.920 -10.292 -71.694 1.00 91.56 80 ALA A N 1
ATOM 590 C CA . ALA A 1 80 ? 34.775 -9.120 -71.824 1.00 91.56 80 ALA A CA 1
ATOM 591 C C . ALA A 1 80 ? 34.905 -8.344 -70.502 1.00 91.56 80 ALA A C 1
ATOM 593 O O . ALA A 1 80 ? 35.978 -7.811 -70.218 1.00 91.56 80 ALA A O 1
ATOM 594 N N . TYR A 1 81 ? 33.861 -8.302 -69.671 1.00 92.69 81 TYR A N 1
ATOM 595 C CA . TYR A 1 81 ? 33.896 -7.705 -68.339 1.00 92.69 81 TYR A CA 1
ATOM 596 C C . TYR A 1 81 ? 34.946 -8.345 -67.451 1.00 92.69 81 TYR A C 1
ATOM 598 O O . TYR A 1 81 ? 35.709 -7.628 -66.815 1.00 92.69 81 TYR A O 1
ATOM 606 N N . TRP A 1 82 ? 35.026 -9.673 -67.418 1.00 93.81 82 TRP A N 1
ATOM 607 C CA . TRP A 1 82 ? 36.015 -10.370 -66.594 1.00 93.81 82 TRP A CA 1
ATOM 608 C C . TRP A 1 82 ? 37.442 -10.123 -67.083 1.00 93.81 82 TRP A C 1
ATOM 610 O O . TRP A 1 82 ? 38.352 -9.942 -66.274 1.00 93.81 82 TRP A O 1
ATOM 620 N N . GLY A 1 83 ? 37.627 -9.998 -68.400 1.00 94.62 83 GLY A N 1
ATOM 621 C CA . GLY A 1 83 ? 38.874 -9.499 -68.969 1.00 94.62 83 GLY A CA 1
ATOM 622 C C . GLY A 1 83 ? 39.205 -8.074 -68.504 1.00 94.62 83 GLY A C 1
ATOM 623 O O . GLY A 1 83 ? 40.336 -7.807 -68.094 1.00 94.62 83 GLY A O 1
ATOM 624 N N . ARG A 1 84 ? 38.231 -7.154 -68.541 1.00 95.06 84 ARG A N 1
ATOM 625 C CA . ARG A 1 84 ? 38.397 -5.792 -68.008 1.00 95.06 84 ARG A CA 1
ATOM 626 C C . ARG A 1 84 ? 38.700 -5.816 -66.512 1.00 95.06 84 ARG A C 1
ATOM 628 O O . ARG A 1 84 ? 39.609 -5.128 -66.081 1.00 95.06 84 ARG A O 1
ATOM 635 N N . ASN A 1 85 ? 38.033 -6.660 -65.732 1.00 95.38 85 ASN A N 1
ATOM 636 C CA . ASN A 1 85 ? 38.200 -6.751 -64.286 1.00 95.38 85 ASN A CA 1
ATOM 637 C C . ASN A 1 85 ? 39.643 -7.049 -63.866 1.00 95.38 85 ASN A C 1
ATOM 639 O O . ASN A 1 85 ? 40.137 -6.405 -62.948 1.00 95.38 85 ASN A O 1
ATOM 643 N N . ILE A 1 86 ? 40.344 -7.953 -64.556 1.00 94.94 86 ILE A N 1
ATOM 644 C CA . ILE A 1 86 ? 41.740 -8.270 -64.216 1.00 94.94 86 ILE A CA 1
ATOM 645 C C . ILE A 1 86 ? 42.744 -7.205 -64.692 1.00 94.94 86 ILE A C 1
ATOM 647 O O . ILE A 1 86 ? 43.862 -7.138 -64.174 1.00 94.94 86 ILE A O 1
ATOM 651 N N . ARG A 1 87 ? 42.372 -6.380 -65.684 1.00 95.19 87 ARG A N 1
ATOM 652 C CA . ARG A 1 87 ? 43.280 -5.447 -66.373 1.00 95.19 87 ARG A CA 1
ATOM 653 C C . ARG A 1 87 ? 43.064 -3.980 -66.018 1.00 95.19 87 ARG A C 1
ATOM 655 O O . ARG A 1 87 ? 44.045 -3.247 -65.905 1.00 95.19 87 ARG A O 1
ATOM 662 N N . GLU A 1 88 ? 41.828 -3.532 -65.913 1.00 95.50 88 GLU A N 1
ATOM 663 C CA . GLU A 1 88 ? 41.463 -2.137 -65.673 1.00 95.50 88 GLU A CA 1
ATOM 664 C C . GLU A 1 88 ? 41.558 -1.786 -64.179 1.00 95.50 88 GLU A C 1
ATOM 666 O O . GLU A 1 88 ? 41.479 -2.685 -63.337 1.00 95.50 88 GLU A O 1
ATOM 671 N N . PRO A 1 89 ? 41.743 -0.498 -63.825 1.00 95.44 89 PRO A N 1
ATOM 672 C CA . PRO A 1 89 ? 41.784 -0.057 -62.434 1.00 95.44 89 PRO A CA 1
ATOM 673 C C . PRO A 1 89 ? 40.505 -0.390 -61.658 1.00 95.44 89 PRO A C 1
ATOM 675 O O . PRO A 1 89 ? 39.396 -0.266 -62.173 1.00 95.44 89 PRO A O 1
ATOM 678 N N . VAL A 1 90 ? 40.658 -0.730 -60.376 1.00 96.00 90 VAL A N 1
ATOM 679 C CA . VAL A 1 90 ? 39.528 -0.916 -59.455 1.00 96.00 90 VAL A CA 1
ATOM 680 C C . VAL A 1 90 ? 39.066 0.447 -58.933 1.00 96.00 90 VAL A C 1
ATOM 682 O O . VAL A 1 90 ? 39.653 1.016 -58.013 1.00 96.00 90 VAL A O 1
ATOM 685 N N . LEU A 1 91 ? 37.970 0.956 -59.485 1.00 96.25 91 LEU A N 1
ATOM 686 C CA . LEU A 1 91 ? 37.255 2.163 -59.064 1.00 96.25 91 LEU A CA 1
ATOM 687 C C . LEU A 1 91 ? 36.415 1.903 -57.799 1.00 96.25 91 LEU A C 1
ATOM 689 O O . LEU A 1 91 ? 35.199 2.093 -57.779 1.00 96.25 91 LEU A O 1
ATOM 693 N N . PHE A 1 92 ? 37.072 1.454 -56.725 1.00 96.06 92 PHE A N 1
ATOM 694 C CA . PHE A 1 92 ? 36.419 1.085 -55.465 1.00 96.06 92 PHE A CA 1
ATOM 695 C C . PHE A 1 92 ? 35.715 2.270 -54.793 1.00 96.06 92 PHE A C 1
ATOM 697 O O . PHE A 1 92 ? 34.534 2.177 -54.471 1.00 96.06 92 PHE A O 1
ATOM 704 N N . ALA A 1 93 ? 36.421 3.392 -54.614 1.00 95.75 93 ALA A N 1
ATOM 705 C CA . ALA A 1 93 ? 35.857 4.571 -53.960 1.00 95.75 93 ALA A CA 1
ATOM 706 C C . ALA A 1 93 ? 34.638 5.141 -54.717 1.00 95.75 93 ALA A C 1
ATOM 708 O O . ALA A 1 93 ? 33.606 5.318 -54.071 1.00 95.75 93 ALA A O 1
ATOM 709 N N . PRO A 1 94 ? 34.678 5.324 -56.056 1.00 96.44 94 PRO A N 1
ATOM 710 C CA . PRO A 1 94 ? 33.487 5.692 -56.823 1.00 96.44 94 PRO A CA 1
ATOM 711 C C . PRO A 1 94 ? 32.311 4.723 -56.647 1.00 96.44 94 PRO A C 1
ATOM 713 O O . PRO A 1 94 ? 31.186 5.166 -56.443 1.00 96.44 94 PRO A O 1
ATOM 716 N N . ALA A 1 95 ? 32.557 3.406 -56.646 1.00 96.94 95 ALA A N 1
ATOM 717 C CA . ALA A 1 95 ? 31.491 2.421 -56.462 1.00 96.94 95 ALA A CA 1
ATOM 718 C C . ALA A 1 95 ? 30.836 2.511 -55.070 1.00 96.94 95 ALA A C 1
ATOM 720 O O . ALA A 1 95 ? 29.612 2.495 -54.973 1.00 96.94 95 ALA A O 1
ATOM 721 N N . VAL A 1 96 ? 31.628 2.662 -53.999 1.00 96.56 96 VAL A N 1
ATOM 722 C CA . VAL A 1 96 ? 31.100 2.841 -52.632 1.00 96.56 96 VAL A CA 1
ATOM 723 C C . VAL A 1 96 ? 30.358 4.174 -52.493 1.00 96.56 96 VAL A C 1
ATOM 725 O O . VAL A 1 96 ? 29.310 4.226 -51.858 1.00 96.56 96 VAL A O 1
ATOM 728 N N . GLN A 1 97 ? 30.854 5.246 -53.115 1.00 95.19 97 GLN A N 1
ATOM 729 C CA . GLN A 1 97 ? 30.180 6.548 -53.122 1.00 95.19 97 GLN A CA 1
ATOM 730 C C . GLN A 1 97 ? 28.850 6.507 -53.879 1.00 95.19 97 GLN A C 1
ATOM 732 O O . GLN A 1 97 ? 27.879 7.095 -53.415 1.00 95.19 97 GLN A O 1
ATOM 737 N N . ALA A 1 98 ? 28.778 5.777 -54.996 1.00 96.62 98 ALA A N 1
ATOM 738 C CA . ALA A 1 98 ? 27.526 5.545 -55.712 1.00 96.62 98 ALA A CA 1
ATOM 739 C C . ALA A 1 98 ? 26.515 4.782 -54.839 1.00 96.62 98 ALA A C 1
ATOM 741 O O . ALA A 1 98 ? 25.359 5.179 -54.755 1.00 96.62 98 ALA A O 1
ATOM 742 N N . MET A 1 99 ? 26.958 3.754 -54.104 1.00 97.06 99 MET A N 1
ATOM 743 C CA . MET A 1 99 ? 26.098 3.079 -53.124 1.00 97.06 99 MET A 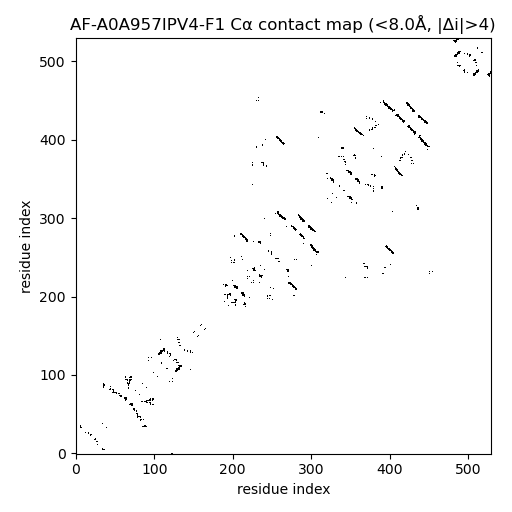CA 1
ATOM 744 C C . MET A 1 99 ? 25.631 4.034 -52.013 1.00 97.06 99 MET A C 1
ATOM 746 O O . MET A 1 99 ? 24.466 4.027 -51.631 1.00 97.06 99 MET A O 1
ATOM 750 N N . ALA A 1 100 ? 26.513 4.880 -51.481 1.00 95.50 100 ALA A N 1
ATOM 751 C CA . ALA A 1 100 ? 26.121 5.851 -50.461 1.00 95.50 100 ALA A CA 1
ATOM 752 C C . ALA A 1 100 ? 25.090 6.861 -50.997 1.00 95.50 100 ALA A C 1
ATOM 754 O O . ALA A 1 100 ? 24.130 7.179 -50.298 1.00 95.50 100 ALA A O 1
ATOM 755 N N . ALA A 1 101 ? 25.249 7.314 -52.245 1.00 95.31 101 ALA A N 1
ATOM 756 C CA . ALA A 1 101 ? 24.296 8.198 -52.916 1.00 95.31 101 ALA A CA 1
ATOM 757 C C . ALA A 1 101 ? 22.913 7.548 -53.101 1.00 95.31 101 ALA A C 1
ATOM 759 O O . ALA A 1 101 ? 21.900 8.231 -52.978 1.00 95.31 101 ALA A O 1
ATOM 760 N N . ASP A 1 102 ? 22.874 6.230 -53.304 1.00 96.38 102 ASP A N 1
ATOM 761 C CA . ASP A 1 102 ? 21.637 5.448 -53.415 1.00 96.38 102 ASP A CA 1
ATOM 762 C C . ASP A 1 102 ? 21.043 5.040 -52.049 1.00 96.38 102 ASP A C 1
ATOM 764 O O . ASP A 1 102 ? 20.058 4.303 -51.983 1.00 96.38 102 ASP A O 1
ATOM 768 N N . GLY A 1 103 ? 21.606 5.541 -50.942 1.00 95.25 103 GLY A N 1
ATOM 769 C CA . GLY A 1 103 ? 21.023 5.442 -49.602 1.00 95.25 103 GLY A CA 1
ATOM 770 C C . GLY A 1 103 ? 21.434 4.214 -48.789 1.00 95.25 103 GLY A C 1
ATOM 771 O O . GLY A 1 103 ? 20.869 3.976 -47.720 1.00 95.25 103 GLY A O 1
ATOM 772 N N . TYR A 1 104 ? 22.418 3.433 -49.243 1.00 95.38 104 TYR A N 1
ATOM 773 C CA . TYR A 1 104 ? 22.977 2.355 -48.424 1.00 95.38 104 TYR A CA 1
ATOM 774 C C . TYR A 1 104 ? 23.753 2.933 -47.229 1.00 95.38 104 TYR A C 1
ATOM 776 O O . TYR A 1 104 ? 24.413 3.964 -47.351 1.00 95.38 104 TYR A O 1
ATOM 784 N N . THR A 1 105 ? 23.678 2.265 -46.072 1.00 95.00 105 THR A N 1
ATOM 785 C CA . THR A 1 105 ? 24.296 2.714 -44.802 1.00 95.00 105 THR A CA 1
ATOM 786 C C . THR A 1 105 ? 25.022 1.607 -44.033 1.00 95.00 105 THR A C 1
ATOM 788 O O . THR A 1 105 ? 25.636 1.855 -42.996 1.00 95.00 105 THR A O 1
ATOM 791 N N . VAL A 1 106 ? 24.959 0.363 -44.510 1.00 95.75 106 VAL A N 1
ATOM 792 C CA . VAL A 1 106 ? 25.530 -0.803 -43.826 1.00 95.75 106 VAL A CA 1
ATOM 793 C C . VAL A 1 106 ? 26.251 -1.686 -44.835 1.00 95.75 106 VAL A C 1
ATOM 795 O O . VAL A 1 106 ? 25.723 -1.977 -45.906 1.00 95.75 106 VAL A O 1
ATOM 798 N N . CYS A 1 107 ? 27.451 -2.142 -44.482 1.00 96.12 107 CYS A N 1
ATOM 799 C CA . CYS A 1 107 ? 28.288 -2.996 -45.313 1.00 96.12 107 CYS A CA 1
ATOM 800 C C . CYS A 1 107 ? 28.759 -4.221 -44.527 1.00 96.12 107 CYS A C 1
ATOM 802 O O . CYS A 1 107 ? 29.287 -4.105 -43.421 1.00 96.12 107 CYS A O 1
ATOM 804 N N . VAL A 1 108 ? 28.605 -5.405 -45.119 1.00 96.31 108 VAL A N 1
ATOM 805 C CA . VAL A 1 108 ? 29.220 -6.633 -44.612 1.00 96.31 108 VAL A CA 1
ATOM 806 C C . VAL A 1 108 ? 30.343 -7.031 -45.560 1.00 96.31 108 VAL A C 1
ATOM 808 O O . VAL A 1 108 ? 30.098 -7.362 -46.718 1.00 96.31 108 VAL A O 1
ATOM 811 N N . GLU A 1 109 ? 31.582 -7.024 -45.075 1.00 96.88 109 GLU A N 1
ATOM 812 C CA . GLU A 1 109 ? 32.733 -7.457 -45.861 1.00 96.88 109 GLU A CA 1
ATOM 813 C C . GLU A 1 109 ? 32.796 -8.989 -45.901 1.00 96.88 109 GLU A C 1
ATOM 815 O O . GLU A 1 109 ? 33.097 -9.651 -44.898 1.00 96.88 109 GLU A O 1
ATOM 820 N N . ILE A 1 110 ? 32.518 -9.560 -47.076 1.00 96.00 110 ILE A N 1
ATOM 821 C CA . ILE A 1 110 ? 32.589 -11.001 -47.339 1.00 96.00 110 ILE A CA 1
ATOM 822 C C . ILE A 1 110 ? 34.011 -11.375 -47.769 1.00 96.00 110 ILE A C 1
ATOM 824 O O . ILE A 1 110 ? 34.362 -11.277 -48.941 1.00 96.00 110 ILE A O 1
ATOM 828 N N . ALA A 1 111 ? 34.841 -11.778 -46.807 1.00 94.25 111 ALA A N 1
ATOM 829 C CA . ALA A 1 111 ? 36.248 -12.098 -47.024 1.00 94.25 111 ALA A CA 1
ATOM 830 C C . ALA A 1 111 ? 36.790 -12.986 -45.888 1.00 94.25 111 ALA A C 1
ATOM 832 O O . ALA A 1 111 ? 36.315 -12.875 -44.756 1.00 94.25 111 ALA A O 1
ATOM 833 N N . PRO A 1 112 ? 37.828 -13.815 -46.131 1.00 92.44 112 PRO A N 1
ATOM 834 C CA . PRO A 1 112 ? 38.472 -14.625 -45.087 1.00 92.44 112 PRO A CA 1
ATOM 835 C C . PRO A 1 112 ? 39.159 -13.777 -43.994 1.00 92.44 112 PRO A C 1
ATOM 837 O O . PRO A 1 112 ? 39.447 -14.268 -42.899 1.00 92.44 112 PRO A O 1
ATOM 840 N N . HIS A 1 113 ? 39.420 -12.499 -44.275 1.00 93.88 113 HIS A N 1
ATOM 841 C CA . HIS A 1 113 ? 39.907 -11.491 -43.338 1.00 93.88 113 HIS A CA 1
ATOM 842 C C . HIS A 1 113 ? 39.492 -10.096 -43.841 1.00 93.88 113 HIS A C 1
ATOM 844 O O . HIS A 1 113 ? 39.561 -9.884 -45.051 1.00 93.88 113 HIS A O 1
ATOM 850 N N . PRO A 1 114 ? 39.098 -9.153 -42.962 1.00 92.69 114 PRO A N 1
ATOM 851 C CA . PRO A 1 114 ? 38.644 -7.834 -43.380 1.00 92.69 114 PRO A CA 1
ATOM 852 C C . PRO A 1 114 ? 39.820 -6.963 -43.824 1.00 92.69 114 PRO A C 1
ATOM 854 O O . PRO A 1 114 ? 40.550 -6.424 -42.992 1.00 92.69 114 PRO A O 1
ATOM 857 N N . ALA A 1 115 ? 40.010 -6.833 -45.130 1.00 92.06 115 ALA A N 1
ATOM 858 C CA . ALA A 1 115 ? 41.024 -5.975 -45.730 1.00 92.06 115 ALA A CA 1
ATOM 859 C C . ALA A 1 115 ? 40.453 -4.613 -46.157 1.00 92.06 115 ALA A C 1
ATOM 861 O O . ALA A 1 115 ? 41.202 -3.642 -46.257 1.00 92.06 115 ALA A O 1
ATOM 862 N N . LEU A 1 116 ? 39.140 -4.524 -46.392 1.00 93.88 116 LEU A N 1
ATOM 863 C CA . LEU A 1 116 ? 38.491 -3.352 -46.983 1.00 93.88 116 LEU A CA 1
ATOM 864 C C . LEU A 1 116 ? 37.749 -2.475 -45.976 1.00 93.88 116 LEU A C 1
ATOM 866 O O . LEU A 1 116 ? 37.434 -1.338 -46.315 1.00 93.88 116 LEU A O 1
ATOM 870 N N . MET A 1 117 ? 37.525 -2.927 -44.738 1.00 93.31 117 MET A N 1
ATOM 871 C CA . MET A 1 117 ? 36.807 -2.146 -43.720 1.00 93.31 117 MET A CA 1
ATOM 872 C C . MET A 1 117 ? 37.315 -0.706 -43.577 1.00 93.31 117 MET A C 1
ATOM 874 O O . MET A 1 117 ? 36.521 0.230 -43.526 1.00 93.31 117 MET A O 1
ATOM 878 N N . HIS A 1 118 ? 38.639 -0.518 -43.545 1.00 91.62 118 HIS A N 1
ATOM 879 C CA . HIS A 1 118 ? 39.228 0.818 -43.447 1.00 91.62 118 HIS A CA 1
ATOM 880 C C . HIS A 1 118 ? 38.955 1.661 -44.701 1.00 91.62 118 HIS A C 1
ATOM 882 O O . HIS A 1 118 ? 38.599 2.830 -44.587 1.00 91.62 118 HIS A O 1
ATOM 888 N N . ALA A 1 119 ? 39.082 1.069 -45.893 1.00 93.31 119 ALA A N 1
ATOM 889 C CA . ALA A 1 119 ? 38.817 1.755 -47.155 1.00 93.31 119 ALA A CA 1
ATOM 890 C C . ALA A 1 119 ? 37.337 2.150 -47.289 1.00 93.31 119 ALA A C 1
ATOM 892 O O . ALA A 1 119 ? 37.045 3.268 -47.707 1.00 93.31 119 ALA A O 1
ATOM 893 N N . VAL A 1 120 ? 36.411 1.279 -46.870 1.00 95.38 120 VAL A N 1
ATOM 894 C CA . VAL A 1 120 ? 34.974 1.592 -46.808 1.00 95.38 120 VAL A CA 1
ATOM 895 C C . VAL A 1 120 ? 34.730 2.761 -45.858 1.00 95.38 120 VAL A C 1
ATOM 897 O O . VAL A 1 120 ? 34.111 3.732 -46.272 1.00 95.38 120 VAL A O 1
ATOM 900 N N . GLY A 1 121 ? 35.287 2.733 -44.641 1.00 93.00 121 GLY A N 1
ATOM 901 C CA . GLY A 1 121 ? 35.134 3.830 -43.676 1.00 93.00 121 GLY A CA 1
ATOM 902 C C . GLY A 1 121 ? 35.718 5.168 -44.151 1.00 93.00 121 GLY A C 1
ATOM 903 O O . GLY A 1 121 ? 35.220 6.224 -43.780 1.00 93.00 121 GLY A O 1
ATOM 904 N N . GLN A 1 122 ? 36.741 5.156 -45.014 1.00 92.62 122 GLN A N 1
ATOM 905 C CA . GLN A 1 122 ? 37.241 6.378 -45.658 1.00 92.62 122 GLN A CA 1
ATOM 906 C C . GLN A 1 122 ? 36.303 6.917 -46.749 1.00 92.62 122 GLN A C 1
ATOM 908 O O . GLN A 1 122 ? 36.314 8.119 -47.005 1.00 92.62 122 GLN A O 1
ATOM 913 N N . CYS A 1 123 ? 35.550 6.045 -47.424 1.00 94.50 123 CYS A N 1
ATOM 914 C CA . CYS A 1 123 ? 34.624 6.429 -48.494 1.00 94.50 123 CYS A CA 1
ATOM 915 C C . CYS A 1 123 ? 33.239 6.806 -47.952 1.00 94.50 123 CYS A C 1
ATOM 917 O O . CYS A 1 123 ? 32.591 7.685 -48.512 1.00 94.50 123 CYS A O 1
ATOM 919 N N . ALA A 1 124 ? 32.807 6.148 -46.877 1.00 94.19 124 ALA A N 1
ATOM 920 C CA . ALA A 1 124 ? 31.513 6.317 -46.233 1.00 94.19 124 ALA A CA 1
ATOM 921 C C . ALA A 1 124 ? 31.673 6.236 -44.696 1.00 94.19 124 ALA A C 1
ATOM 923 O O . ALA A 1 124 ? 31.507 5.163 -44.111 1.00 94.19 124 ALA A O 1
ATOM 924 N N . PRO A 1 125 ? 32.031 7.352 -44.031 1.00 92.25 125 PRO A N 1
ATOM 925 C CA . PRO A 1 125 ? 32.334 7.376 -42.594 1.00 92.25 125 PRO A CA 1
ATOM 926 C C . PRO A 1 125 ? 31.167 6.980 -41.684 1.00 92.25 125 PRO A C 1
ATOM 928 O O . PRO A 1 125 ? 31.393 6.421 -40.614 1.00 92.25 125 PRO A O 1
ATOM 931 N N . ASP A 1 126 ? 29.933 7.238 -42.122 1.00 92.44 126 ASP A N 1
ATOM 932 C CA . ASP A 1 126 ? 28.718 6.975 -41.343 1.00 92.44 126 ASP A CA 1
ATOM 933 C C . ASP A 1 126 ? 28.207 5.532 -41.487 1.00 92.44 126 ASP A C 1
ATOM 935 O O . ASP A 1 126 ? 27.198 5.161 -40.887 1.00 92.44 126 ASP A O 1
ATOM 939 N N . TRP A 1 127 ? 28.873 4.702 -42.297 1.00 96.00 127 TRP A N 1
ATOM 940 C CA . TRP A 1 127 ? 28.448 3.325 -42.509 1.00 96.00 127 TRP A CA 1
ATOM 941 C C . TRP A 1 127 ? 28.836 2.410 -41.353 1.00 96.00 127 TRP A C 1
ATOM 943 O O . TRP A 1 127 ? 29.983 2.391 -40.898 1.00 96.00 127 TRP A O 1
ATOM 953 N N . LEU A 1 128 ? 27.916 1.526 -40.962 1.00 96.06 128 LEU A N 1
ATOM 954 C CA . LEU A 1 128 ? 28.283 0.369 -40.152 1.00 96.06 128 LEU A CA 1
ATOM 955 C C . LEU A 1 128 ? 28.975 -0.668 -41.044 1.00 96.06 128 LEU A C 1
ATOM 957 O O . LEU A 1 128 ? 28.346 -1.242 -41.932 1.00 96.06 128 LEU A O 1
ATOM 961 N N . VAL A 1 129 ? 30.250 -0.957 -40.774 1.00 96.94 129 VAL A N 1
ATOM 962 C CA . VAL A 1 129 ? 31.014 -1.980 -41.504 1.00 96.94 129 VAL A CA 1
ATOM 963 C C . VAL A 1 129 ? 31.278 -3.195 -40.615 1.00 96.94 129 VAL A C 1
ATOM 965 O O . VAL A 1 129 ? 31.855 -3.075 -39.533 1.00 96.94 129 VAL A O 1
ATOM 968 N N . LEU A 1 130 ? 30.872 -4.380 -41.071 1.00 97.12 130 LEU A N 1
ATOM 969 C CA . LEU A 1 130 ? 30.939 -5.632 -40.313 1.00 97.12 130 LEU A CA 1
ATOM 970 C C . LEU A 1 130 ? 31.754 -6.692 -41.071 1.00 97.12 130 LEU A C 1
ATOM 972 O O . LEU A 1 130 ? 31.520 -6.903 -42.258 1.00 97.12 130 LEU A O 1
ATOM 976 N N . PRO A 1 131 ? 32.686 -7.410 -40.422 1.00 97.44 131 PRO A N 1
ATOM 977 C CA . PRO A 1 131 ? 33.428 -8.489 -41.066 1.00 97.44 131 PRO A CA 1
ATOM 978 C C . PRO A 1 131 ? 32.631 -9.799 -41.060 1.00 97.44 131 PRO A C 1
ATOM 980 O O . PRO A 1 131 ? 31.986 -10.134 -40.069 1.00 97.44 131 PRO A O 1
ATOM 983 N N . SER A 1 132 ? 32.759 -10.599 -42.116 1.00 95.94 132 SER A N 1
ATOM 984 C CA . SER A 1 132 ? 32.241 -11.977 -42.136 1.00 95.94 132 SER A CA 1
ATOM 985 C C . SER A 1 132 ? 33.178 -12.989 -41.468 1.00 95.94 132 SER A C 1
ATOM 987 O O . SER A 1 132 ? 32.718 -13.901 -40.783 1.00 95.94 132 SER A O 1
ATOM 989 N N . MET A 1 133 ? 34.495 -12.836 -41.625 1.00 96.25 133 MET A N 1
ATOM 990 C CA . MET A 1 133 ? 35.506 -13.727 -41.043 1.00 96.25 133 MET A CA 1
ATOM 991 C C . MET A 1 133 ? 36.732 -12.936 -40.593 1.00 96.25 133 MET A C 1
ATOM 993 O O . MET A 1 133 ? 36.916 -11.785 -40.972 1.00 96.25 133 MET A O 1
ATOM 997 N N . ARG A 1 134 ? 37.588 -13.546 -39.769 1.00 94.75 134 ARG A N 1
ATOM 998 C CA . ARG A 1 134 ? 38.905 -13.013 -39.405 1.00 94.75 134 ARG A CA 1
ATOM 999 C C . ARG A 1 134 ? 39.925 -14.147 -39.442 1.00 94.75 134 ARG A C 1
ATOM 1001 O O . ARG A 1 134 ? 39.645 -15.237 -38.949 1.00 94.75 134 ARG A O 1
ATOM 1008 N N . ARG A 1 135 ? 41.110 -13.869 -39.996 1.00 94.12 135 ARG A N 1
ATOM 1009 C CA . ARG A 1 135 ? 42.264 -14.784 -39.974 1.00 94.12 135 ARG A CA 1
ATOM 1010 C C . ARG A 1 135 ? 42.499 -15.341 -38.566 1.00 94.12 135 ARG A C 1
ATOM 1012 O O . ARG A 1 135 ? 42.404 -14.592 -37.596 1.00 94.12 135 ARG A O 1
ATOM 1019 N N . GLU A 1 136 ? 42.795 -16.640 -38.490 1.00 94.31 136 GLU A N 1
ATOM 1020 C CA . GLU A 1 136 ? 43.077 -17.371 -37.241 1.00 94.31 136 GLU A CA 1
ATOM 1021 C C . GLU A 1 136 ? 41.922 -17.361 -36.215 1.00 94.31 136 GLU A C 1
ATOM 1023 O O . GLU A 1 136 ? 42.127 -17.638 -35.037 1.00 94.31 136 GLU A O 1
ATOM 1028 N N . GLN A 1 137 ? 40.685 -17.076 -36.643 1.00 94.88 137 GLN A N 1
ATOM 1029 C CA . GLN A 1 137 ? 39.497 -17.125 -35.785 1.00 94.88 137 GLN A CA 1
ATOM 1030 C C . GLN A 1 137 ? 38.412 -18.018 -36.392 1.00 94.88 137 GLN A C 1
ATOM 1032 O O . GLN A 1 137 ? 38.265 -18.120 -37.610 1.00 94.88 137 GLN A O 1
ATOM 1037 N N . ALA A 1 138 ? 37.611 -18.653 -35.535 1.00 95.19 138 ALA A N 1
ATOM 1038 C CA . ALA A 1 138 ? 36.471 -19.445 -35.983 1.00 95.19 138 ALA A CA 1
ATOM 1039 C C . ALA A 1 138 ? 35.442 -18.555 -36.706 1.00 95.19 138 ALA A C 1
ATOM 1041 O O . ALA A 1 138 ? 35.016 -17.527 -36.176 1.00 95.19 138 ALA A O 1
ATOM 1042 N N . ALA A 1 139 ? 35.001 -18.973 -37.896 1.00 92.62 139 ALA A N 1
ATOM 1043 C CA . ALA A 1 139 ? 34.104 -18.182 -38.744 1.00 92.62 139 ALA A CA 1
ATOM 1044 C C . ALA A 1 139 ? 32.723 -17.944 -38.107 1.00 92.62 139 ALA A C 1
ATOM 1046 O O . ALA A 1 139 ? 32.198 -16.834 -38.137 1.00 92.62 139 ALA A O 1
ATOM 1047 N N . ARG A 1 140 ? 32.139 -18.978 -37.482 1.00 93.44 140 ARG A N 1
ATOM 1048 C CA . ARG A 1 140 ? 30.759 -18.936 -36.967 1.00 93.44 140 ARG A CA 1
ATOM 1049 C C . ARG A 1 140 ? 30.532 -17.843 -35.905 1.00 93.44 140 ARG A C 1
ATOM 1051 O O . ARG A 1 140 ? 29.573 -17.092 -36.061 1.00 93.44 140 ARG A O 1
ATOM 1058 N N . PRO A 1 141 ? 31.375 -17.681 -34.865 1.00 95.62 141 PRO A N 1
ATOM 1059 C CA . PRO A 1 141 ? 31.246 -16.561 -33.930 1.00 95.62 141 PRO A CA 1
ATOM 1060 C C . PRO A 1 141 ? 31.352 -15.178 -34.583 1.00 95.62 141 PRO A C 1
ATOM 1062 O O . PRO A 1 141 ? 30.670 -14.257 -34.146 1.00 95.62 141 PRO A O 1
ATOM 1065 N N . ILE A 1 142 ? 32.186 -15.013 -35.617 1.00 96.38 142 ILE A N 1
ATOM 1066 C CA . ILE A 1 142 ? 32.331 -13.729 -36.321 1.00 96.38 142 ILE A CA 1
ATOM 1067 C C . ILE A 1 142 ? 31.069 -13.408 -37.118 1.00 96.38 142 ILE A C 1
ATOM 1069 O O . ILE A 1 142 ? 30.527 -12.317 -36.962 1.00 96.38 142 ILE A O 1
ATOM 1073 N N . LEU A 1 143 ? 30.539 -14.381 -37.860 1.00 94.19 143 LEU A N 1
ATOM 1074 C CA . LEU A 1 143 ? 29.270 -14.236 -38.574 1.00 94.19 143 LEU A CA 1
ATOM 1075 C C . LEU A 1 143 ? 28.098 -13.935 -37.630 1.00 94.19 143 LEU A C 1
ATOM 1077 O O . LEU A 1 143 ? 27.298 -13.052 -37.919 1.00 94.19 143 LEU A O 1
ATOM 1081 N N . LEU A 1 144 ? 28.005 -14.614 -36.480 1.00 94.94 144 LEU A N 1
ATOM 1082 C CA . LEU A 1 144 ? 26.948 -14.347 -35.495 1.00 94.94 144 LEU A CA 1
ATOM 1083 C C . LEU A 1 144 ? 27.087 -12.964 -34.845 1.00 94.94 144 LEU A C 1
ATOM 1085 O O . LEU A 1 144 ? 26.078 -12.324 -34.561 1.00 94.94 144 LEU A O 1
ATOM 1089 N N . ARG A 1 145 ? 28.314 -12.467 -34.641 1.00 95.88 145 ARG A N 1
ATOM 1090 C CA . ARG A 1 145 ? 28.543 -11.085 -34.188 1.00 95.88 145 ARG A CA 1
ATOM 1091 C C . ARG A 1 145 ? 28.158 -10.066 -35.254 1.00 95.88 145 ARG A C 1
ATOM 1093 O O . ARG A 1 145 ? 27.542 -9.066 -34.909 1.00 95.88 145 ARG A O 1
ATOM 1100 N N . ALA A 1 146 ? 28.482 -10.321 -36.523 1.00 96.00 146 ALA A N 1
ATOM 1101 C CA . ALA A 1 146 ? 28.040 -9.477 -37.629 1.00 96.00 146 ALA A CA 1
ATOM 1102 C C . ALA A 1 146 ? 26.508 -9.443 -37.703 1.00 96.00 146 ALA A C 1
ATOM 1104 O O . ALA A 1 146 ? 25.919 -8.371 -37.735 1.00 96.00 146 ALA A O 1
ATOM 1105 N N . LEU A 1 147 ? 25.849 -10.599 -37.600 1.00 95.56 147 LEU A N 1
ATOM 1106 C CA . LEU A 1 147 ? 24.392 -10.672 -37.516 1.00 95.56 147 LEU A CA 1
ATOM 1107 C C . LEU A 1 147 ? 23.834 -9.893 -36.313 1.00 95.56 147 LEU A C 1
ATOM 1109 O O . LEU A 1 147 ? 22.845 -9.183 -36.457 1.00 95.56 147 LEU A O 1
ATOM 1113 N N . GLY A 1 148 ? 24.472 -9.988 -35.143 1.00 95.50 148 GLY A N 1
ATOM 1114 C CA . GLY A 1 148 ? 24.116 -9.182 -33.974 1.00 95.50 148 GLY A CA 1
ATOM 1115 C C . GLY A 1 148 ? 24.246 -7.680 -34.237 1.00 95.50 148 GLY A C 1
ATOM 1116 O O . GLY A 1 148 ? 23.357 -6.924 -33.866 1.00 95.50 148 GLY A O 1
ATOM 1117 N N . GLY A 1 149 ? 25.301 -7.254 -34.937 1.00 95.69 149 GLY A N 1
ATOM 1118 C CA . GLY A 1 149 ? 25.477 -5.866 -35.373 1.00 95.69 149 GLY A CA 1
ATOM 1119 C C . GLY A 1 149 ? 24.409 -5.403 -36.368 1.00 95.69 149 GLY A C 1
ATOM 1120 O O . GLY A 1 149 ? 23.960 -4.266 -36.293 1.00 95.69 149 GLY A O 1
ATOM 1121 N N . LEU A 1 150 ? 23.946 -6.281 -37.262 1.00 95.44 150 LEU A N 1
ATOM 1122 C CA . LEU A 1 150 ? 22.789 -5.996 -38.118 1.00 95.44 150 LEU A CA 1
ATOM 1123 C C . LEU A 1 150 ? 21.503 -5.875 -37.284 1.00 95.44 150 LEU A C 1
ATOM 1125 O O . LEU A 1 150 ? 20.719 -4.952 -37.491 1.00 95.44 150 LEU A O 1
ATOM 1129 N N . TYR A 1 151 ? 21.308 -6.751 -36.297 1.00 95.69 151 TYR A N 1
ATOM 1130 C CA . TYR A 1 151 ? 20.144 -6.708 -35.409 1.00 95.69 151 TYR A CA 1
ATOM 1131 C C . TYR A 1 151 ? 20.055 -5.402 -34.611 1.00 95.69 151 TYR A C 1
ATOM 1133 O O . TYR A 1 151 ? 18.972 -4.832 -34.495 1.00 95.69 151 TYR A O 1
ATOM 1141 N N . THR A 1 152 ? 21.181 -4.866 -34.128 1.00 94.81 152 THR A N 1
ATOM 1142 C CA . THR A 1 152 ? 21.187 -3.569 -33.429 1.00 94.81 152 THR A CA 1
ATOM 1143 C C . THR A 1 152 ? 20.896 -2.377 -34.342 1.00 94.81 152 THR A C 1
ATOM 1145 O O . THR A 1 152 ? 20.533 -1.320 -33.836 1.00 94.81 152 THR A O 1
ATOM 1148 N N . GLN A 1 153 ? 21.007 -2.539 -35.664 1.00 93.94 153 GLN A N 1
ATOM 1149 C CA . GLN A 1 153 ? 20.576 -1.548 -36.660 1.00 93.94 153 GLN A CA 1
ATOM 1150 C C . GLN A 1 153 ? 19.110 -1.724 -37.094 1.00 93.94 153 GLN A C 1
ATOM 1152 O O . GLN A 1 153 ? 18.650 -1.032 -37.997 1.00 93.94 153 GLN A O 1
ATOM 1157 N N . GLY A 1 154 ? 18.366 -2.647 -36.475 1.00 94.00 154 GLY A N 1
ATOM 1158 C CA . GLY A 1 154 ? 16.949 -2.878 -36.764 1.00 94.00 154 GLY A CA 1
ATOM 1159 C C . GLY A 1 154 ? 16.672 -3.910 -37.861 1.00 94.00 154 GLY A C 1
ATOM 1160 O O . GLY A 1 154 ? 15.508 -4.156 -38.175 1.00 94.00 154 GLY A O 1
ATOM 1161 N N . TYR A 1 155 ? 17.696 -4.562 -38.423 1.00 94.25 155 TYR A N 1
ATOM 1162 C CA . TYR A 1 155 ? 17.480 -5.680 -39.345 1.00 94.25 155 TYR A CA 1
ATOM 1163 C C . TYR A 1 155 ? 17.009 -6.909 -38.567 1.00 94.25 155 TYR A C 1
ATOM 1165 O O . TYR A 1 155 ? 17.670 -7.341 -37.628 1.00 94.25 155 TYR A O 1
ATOM 1173 N N . ALA A 1 156 ? 15.892 -7.514 -38.970 1.00 93.00 156 ALA A N 1
ATOM 1174 C CA . ALA A 1 156 ? 15.371 -8.717 -38.326 1.00 93.00 156 ALA A CA 1
ATOM 1175 C C . ALA A 1 156 ? 16.020 -9.990 -38.913 1.00 93.00 156 ALA A C 1
ATOM 1177 O O . ALA A 1 156 ? 15.834 -10.274 -40.101 1.00 93.00 156 ALA A O 1
ATOM 1178 N N . PRO A 1 157 ? 16.759 -10.795 -38.121 1.00 90.75 157 PRO A N 1
ATOM 1179 C CA . PRO A 1 157 ? 17.250 -12.089 -38.565 1.00 90.75 157 PRO A CA 1
ATOM 1180 C C . PRO A 1 157 ? 16.097 -13.026 -38.910 1.00 90.75 157 PRO A C 1
ATOM 1182 O O . PRO A 1 157 ? 15.087 -13.081 -38.208 1.00 90.75 157 PRO A O 1
ATOM 1185 N N . ARG A 1 158 ? 16.287 -13.841 -39.948 1.00 91.50 158 ARG A N 1
ATOM 1186 C CA . ARG A 1 158 ? 15.419 -14.994 -40.203 1.00 91.50 158 ARG A CA 1
ATOM 1187 C C . ARG A 1 158 ? 15.716 -16.094 -39.187 1.00 91.50 158 ARG A C 1
ATOM 1189 O O . ARG A 1 158 ? 16.580 -16.946 -39.405 1.00 91.50 158 ARG A O 1
ATOM 1196 N N . TRP A 1 159 ? 15.054 -16.015 -38.034 1.00 88.31 159 TRP A N 1
ATOM 1197 C CA . TRP A 1 159 ? 15.248 -16.940 -36.916 1.00 88.31 159 TRP A CA 1
ATOM 1198 C C . TRP A 1 159 ? 14.913 -18.389 -37.281 1.00 88.31 159 TRP A C 1
ATOM 1200 O O . TRP A 1 159 ? 15.576 -19.293 -36.786 1.00 88.31 159 TRP A O 1
ATOM 1210 N N . ASP A 1 160 ? 13.976 -18.602 -38.204 1.00 89.62 160 ASP A N 1
ATOM 1211 C CA . ASP A 1 160 ? 13.617 -19.901 -38.784 1.00 89.62 160 ASP A CA 1
ATOM 1212 C C . ASP A 1 160 ? 14.786 -20.573 -39.526 1.00 89.62 160 ASP A C 1
ATOM 1214 O O . ASP A 1 160 ? 14.921 -21.793 -39.500 1.00 89.62 160 ASP A O 1
ATOM 1218 N N . VAL A 1 161 ? 15.680 -19.790 -40.138 1.00 90.06 161 VAL A N 1
ATOM 1219 C CA . VAL A 1 161 ? 16.884 -20.315 -40.805 1.00 90.06 161 VAL A CA 1
ATOM 1220 C C . VAL A 1 161 ? 17.994 -20.608 -39.796 1.00 90.06 161 VAL A C 1
ATOM 1222 O O . VAL A 1 161 ? 18.728 -21.585 -39.934 1.00 90.06 161 VAL A O 1
ATOM 1225 N N . LEU A 1 162 ? 18.149 -19.746 -38.788 1.00 87.81 162 LEU A N 1
ATOM 1226 C CA . LEU A 1 162 ? 19.230 -19.842 -37.801 1.00 87.81 162 LEU A CA 1
ATOM 1227 C C . LEU A 1 162 ? 18.973 -20.915 -36.742 1.00 87.81 162 LEU A C 1
ATOM 1229 O O . LEU A 1 162 ? 19.914 -21.550 -36.261 1.00 87.81 162 LEU A O 1
ATOM 1233 N N . VAL A 1 163 ? 17.708 -21.084 -36.367 1.00 87.81 163 VAL A N 1
ATOM 1234 C CA . VAL A 1 163 ? 17.230 -22.010 -35.343 1.00 87.81 163 VAL A CA 1
ATOM 1235 C C . VAL A 1 163 ? 15.954 -22.685 -35.875 1.00 87.81 163 VAL A C 1
ATOM 1237 O O . VAL A 1 163 ? 14.852 -22.352 -35.444 1.00 87.81 163 VAL A O 1
ATOM 1240 N N . PRO A 1 164 ? 16.079 -23.638 -36.820 1.00 86.31 164 PRO A N 1
ATOM 1241 C CA . PRO A 1 164 ? 14.925 -24.279 -37.463 1.00 86.31 164 PRO A CA 1
ATOM 1242 C C . PRO A 1 164 ? 14.079 -25.123 -36.500 1.00 86.31 164 PRO A C 1
ATOM 1244 O O . PRO A 1 164 ? 12.906 -25.374 -36.762 1.00 86.31 164 PRO A O 1
ATOM 1247 N N . ALA A 1 165 ? 14.663 -25.557 -35.379 1.00 88.12 165 ALA A N 1
ATOM 1248 C CA . ALA A 1 165 ? 13.971 -26.255 -34.304 1.00 88.12 165 ALA A CA 1
ATOM 1249 C C . ALA A 1 165 ? 14.465 -25.749 -32.941 1.00 88.12 165 ALA A C 1
ATOM 1251 O O . ALA A 1 165 ? 15.669 -25.609 -32.718 1.00 88.12 165 ALA A O 1
ATOM 1252 N N . GLY A 1 166 ? 13.535 -25.490 -32.019 1.00 82.81 166 GLY A N 1
ATOM 1253 C CA . GLY A 1 166 ? 13.834 -25.010 -30.672 1.00 82.81 166 GLY A CA 1
ATOM 1254 C C . GLY A 1 166 ? 12.577 -24.608 -29.903 1.00 82.81 166 GLY A C 1
ATOM 1255 O O . GLY A 1 166 ? 11.492 -24.500 -30.469 1.00 82.81 166 GLY A O 1
ATOM 1256 N N . ARG A 1 167 ? 12.723 -24.387 -28.594 1.00 81.94 167 ARG A N 1
ATOM 1257 C CA . ARG A 1 167 ? 11.658 -23.872 -27.724 1.00 81.94 167 ARG A CA 1
ATOM 1258 C C . ARG A 1 167 ? 11.941 -22.408 -27.395 1.00 81.94 167 ARG A C 1
ATOM 1260 O O . ARG A 1 167 ? 13.039 -22.088 -26.950 1.00 81.94 167 ARG A O 1
ATOM 1267 N N . ILE A 1 168 ? 10.941 -21.543 -27.560 1.00 82.75 168 ILE A N 1
ATOM 1268 C CA . ILE A 1 168 ? 11.006 -20.155 -27.087 1.00 82.75 168 ILE A CA 1
ATOM 1269 C C . ILE A 1 168 ? 10.907 -20.173 -25.559 1.00 82.75 168 ILE A C 1
ATOM 1271 O O . ILE A 1 168 ? 9.967 -20.740 -24.998 1.00 82.75 168 ILE A O 1
ATOM 1275 N N . LEU A 1 169 ? 11.891 -19.577 -24.890 1.00 87.31 169 LEU A N 1
ATOM 1276 C CA . LEU A 1 169 ? 11.905 -19.426 -23.439 1.00 87.31 169 LEU A CA 1
ATOM 1277 C C . LEU A 1 169 ? 11.678 -17.955 -23.078 1.00 87.31 169 LEU A C 1
ATOM 1279 O O . LEU A 1 169 ? 12.309 -17.089 -23.690 1.00 87.31 169 LEU A O 1
ATOM 1283 N N . PRO A 1 170 ? 10.815 -17.653 -22.093 1.00 82.19 170 PRO A N 1
ATOM 1284 C CA . PRO A 1 170 ? 10.726 -16.307 -21.557 1.00 82.19 170 PRO A CA 1
ATOM 1285 C C . PRO A 1 170 ? 12.034 -15.989 -20.830 1.00 82.19 170 PRO A C 1
ATOM 1287 O O . PRO A 1 170 ? 12.438 -16.697 -19.906 1.00 82.19 170 PRO A O 1
ATOM 1290 N N . LEU A 1 171 ? 12.709 -14.934 -21.268 1.00 85.50 171 LEU A N 1
ATOM 1291 C CA . LEU A 1 171 ? 13.813 -14.346 -20.519 1.00 85.50 171 LEU A CA 1
ATOM 1292 C C . LEU A 1 171 ? 13.244 -13.368 -19.482 1.00 85.50 171 LEU A C 1
ATOM 1294 O O . LEU A 1 171 ? 12.121 -12.886 -19.669 1.00 85.50 171 LEU A O 1
ATOM 1298 N N . PRO A 1 172 ? 13.985 -13.065 -18.397 1.00 84.81 172 PRO A N 1
ATOM 1299 C CA . PRO A 1 172 ? 13.629 -11.973 -17.502 1.00 84.81 172 PRO A CA 1
ATOM 1300 C C . PRO A 1 172 ? 13.253 -10.734 -18.313 1.00 84.81 172 PRO A C 1
ATOM 1302 O O . PRO A 1 172 ? 13.944 -10.369 -19.268 1.00 84.81 172 PRO A O 1
ATOM 1305 N N . THR A 1 173 ? 12.117 -10.137 -17.965 1.00 79.06 173 THR A N 1
ATOM 1306 C CA . THR A 1 173 ? 11.594 -8.968 -18.669 1.00 79.06 173 THR A CA 1
ATOM 1307 C C . THR A 1 173 ? 12.548 -7.787 -18.534 1.00 79.06 173 THR A C 1
ATOM 1309 O O . THR A 1 173 ? 13.468 -7.810 -17.714 1.00 79.06 173 THR A O 1
ATOM 1312 N N . TYR A 1 174 ? 12.300 -6.741 -19.326 1.00 78.06 174 TYR A N 1
ATOM 1313 C CA . TYR A 1 174 ? 13.049 -5.489 -19.281 1.00 78.06 174 TYR A CA 1
ATOM 1314 C C . TYR A 1 174 ? 13.383 -5.087 -17.832 1.00 78.06 174 TYR A C 1
ATOM 1316 O O . TYR A 1 174 ? 12.464 -4.988 -17.009 1.00 78.06 174 TYR A O 1
ATOM 1324 N N . PRO A 1 175 ? 14.669 -4.888 -17.491 1.00 82.44 175 PRO A N 1
ATOM 1325 C CA . PRO A 1 175 ? 15.039 -4.435 -16.165 1.00 82.44 175 PRO A CA 1
ATOM 1326 C C . PRO A 1 175 ? 14.560 -2.994 -16.023 1.00 82.44 175 PRO A C 1
ATOM 1328 O O . PRO A 1 175 ? 15.161 -2.066 -16.563 1.00 82.44 175 PRO A O 1
ATOM 1331 N N . TRP A 1 176 ? 13.441 -2.808 -15.325 1.00 84.06 176 TRP A N 1
ATOM 1332 C CA . TRP A 1 176 ? 12.935 -1.479 -15.020 1.00 84.06 176 TRP A CA 1
ATOM 1333 C C . TRP A 1 176 ? 14.030 -0.670 -14.325 1.00 84.06 176 TRP A C 1
ATOM 1335 O O . TRP A 1 176 ? 14.633 -1.121 -13.347 1.00 84.06 176 TRP A O 1
ATOM 1345 N N . GLN A 1 177 ? 14.276 0.539 -14.831 1.00 79.81 177 GLN A N 1
ATOM 1346 C CA . GLN A 1 177 ? 15.072 1.541 -14.136 1.00 79.81 177 GLN A CA 1
ATOM 1347 C C . GLN A 1 177 ? 14.254 1.975 -12.916 1.00 79.81 177 GLN A C 1
ATOM 1349 O O . GLN A 1 177 ? 13.480 2.927 -12.987 1.00 79.81 177 GLN A O 1
ATOM 1354 N N . ASN A 1 178 ? 14.362 1.213 -11.826 1.00 80.50 178 ASN A N 1
ATOM 1355 C CA . ASN A 1 178 ? 13.568 1.380 -10.614 1.00 80.50 178 ASN A CA 1
ATOM 1356 C C . ASN A 1 178 ? 13.922 2.702 -9.927 1.00 80.50 178 ASN A C 1
ATOM 1358 O O . ASN A 1 178 ? 14.734 2.757 -9.007 1.00 80.50 178 ASN A O 1
ATOM 1362 N N . GLN A 1 179 ? 13.310 3.780 -10.396 1.00 79.44 179 GLN A N 1
ATOM 1363 C CA . GLN A 1 179 ? 13.356 5.086 -9.770 1.00 79.44 179 GLN A CA 1
ATOM 1364 C C . GLN A 1 179 ? 12.039 5.327 -9.047 1.00 79.44 179 GLN A C 1
ATOM 1366 O O . GLN A 1 179 ? 10.949 5.053 -9.551 1.00 79.44 179 GLN A O 1
ATOM 1371 N N . ARG A 1 180 ? 12.150 5.808 -7.810 1.00 70.81 180 ARG A N 1
ATOM 1372 C CA . ARG A 1 180 ? 11.008 6.045 -6.937 1.00 70.81 180 ARG A CA 1
ATOM 1373 C C . ARG A 1 180 ? 10.307 7.336 -7.365 1.00 70.81 180 ARG A C 1
ATOM 1375 O O . ARG A 1 180 ? 10.691 8.417 -6.936 1.00 70.81 180 ARG A O 1
ATOM 1382 N N . TYR A 1 181 ? 9.262 7.207 -8.175 1.00 68.62 181 TYR A N 1
ATOM 1383 C CA . TYR A 1 181 ? 8.392 8.314 -8.579 1.00 68.62 181 TYR A CA 1
ATOM 1384 C C . TYR A 1 181 ? 7.072 8.269 -7.805 1.00 68.62 181 TYR A C 1
ATOM 1386 O O . TYR A 1 181 ? 6.047 7.831 -8.317 1.00 68.62 181 TYR A O 1
ATOM 1394 N N . TRP A 1 182 ? 7.108 8.701 -6.545 1.00 77.69 182 TRP A N 1
ATOM 1395 C CA . TRP A 1 182 ? 5.909 8.888 -5.725 1.00 77.69 182 TRP A CA 1
ATOM 1396 C C . TRP A 1 182 ? 5.622 10.382 -5.581 1.00 77.69 182 TRP A C 1
ATOM 1398 O O . TRP A 1 182 ? 6.529 11.159 -5.280 1.00 77.69 182 TRP A O 1
ATOM 1408 N N . LEU A 1 183 ? 4.361 10.788 -5.744 1.00 59.56 183 LEU A N 1
ATOM 1409 C CA . LEU A 1 183 ? 3.903 12.116 -5.331 1.00 59.56 183 LEU A CA 1
ATOM 1410 C C . LEU A 1 183 ? 3.845 12.141 -3.800 1.00 59.56 183 LEU A C 1
ATOM 1412 O O . LEU A 1 183 ? 2.823 11.846 -3.183 1.00 59.56 183 LEU A O 1
ATOM 1416 N N . GLU A 1 184 ? 4.981 12.437 -3.170 1.00 48.28 184 GLU A N 1
ATOM 1417 C CA . GLU A 1 184 ? 5.068 12.556 -1.718 1.00 48.28 184 GLU A CA 1
ATOM 1418 C C . GLU A 1 184 ? 4.339 13.824 -1.262 1.00 48.28 184 GLU A C 1
ATOM 1420 O O . GLU A 1 184 ? 4.901 14.919 -1.187 1.00 48.28 184 GLU A O 1
ATOM 1425 N N . ASN A 1 185 ? 3.051 13.683 -0.947 1.00 55.91 185 ASN A N 1
ATOM 1426 C CA . ASN A 1 185 ? 2.296 14.742 -0.301 1.00 55.91 185 ASN A CA 1
ATOM 1427 C C . ASN A 1 185 ? 2.814 14.900 1.138 1.00 55.91 185 ASN A C 1
ATOM 1429 O O . ASN A 1 185 ? 2.448 14.153 2.048 1.00 55.91 185 ASN A O 1
ATOM 1433 N N . LYS A 1 186 ? 3.696 15.882 1.344 1.00 49.06 186 LYS A N 1
ATOM 1434 C CA . LYS A 1 186 ? 4.326 16.173 2.641 1.00 49.06 186 LYS A CA 1
ATOM 1435 C C . LYS A 1 186 ? 3.311 16.433 3.769 1.00 49.06 186 LYS A C 1
ATOM 1437 O O . LYS A 1 186 ? 3.662 16.226 4.929 1.00 49.06 186 LYS A O 1
ATOM 1442 N N . ARG A 1 187 ? 2.064 16.833 3.459 1.00 49.38 187 ARG A N 1
ATOM 1443 C CA . ARG A 1 187 ? 0.972 16.925 4.453 1.00 49.38 187 ARG A CA 1
ATOM 1444 C C . ARG A 1 187 ? 0.515 15.543 4.927 1.00 49.38 187 ARG A C 1
ATOM 1446 O O . ARG A 1 187 ? 0.432 15.328 6.131 1.00 49.38 187 ARG A O 1
ATOM 1453 N N . LEU A 1 188 ? 0.326 14.592 4.009 1.00 50.53 188 LEU A N 1
ATOM 1454 C CA . LEU A 1 188 ? -0.041 13.211 4.350 1.00 50.53 188 LEU A CA 1
ATOM 1455 C C . LEU A 1 188 ? 1.085 12.496 5.112 1.00 50.53 188 LEU A C 1
ATOM 1457 O O . LEU A 1 188 ? 0.808 11.808 6.085 1.00 50.53 188 LEU A O 1
ATOM 1461 N N . GLN A 1 189 ? 2.361 12.704 4.761 1.00 50.12 189 GLN A N 1
ATOM 1462 C CA . GLN A 1 189 ? 3.463 12.118 5.543 1.00 50.12 189 GLN A CA 1
ATOM 1463 C C . GLN A 1 189 ? 3.502 12.632 6.995 1.00 50.12 189 GLN A C 1
ATOM 1465 O O . GLN A 1 189 ? 3.675 11.823 7.905 1.00 50.12 189 GLN A O 1
ATOM 1470 N N . ARG A 1 190 ? 3.292 13.936 7.241 1.00 48.44 190 ARG A N 1
ATOM 1471 C CA . ARG A 1 190 ? 3.275 14.492 8.612 1.00 48.44 190 ARG A CA 1
ATOM 1472 C C . ARG A 1 190 ? 2.062 14.037 9.432 1.00 48.44 190 ARG A C 1
ATOM 1474 O O . ARG A 1 190 ? 2.234 13.722 10.606 1.00 48.44 190 ARG A O 1
ATOM 1481 N N . ALA A 1 191 ? 0.886 13.913 8.814 1.00 48.94 191 ALA A N 1
ATOM 1482 C CA . ALA A 1 191 ? -0.329 13.421 9.475 1.00 48.94 191 ALA A CA 1
ATOM 1483 C C . ALA A 1 191 ? -0.259 11.927 9.861 1.00 48.94 191 ALA A C 1
ATOM 1485 O O . ALA A 1 191 ? -0.965 11.484 10.763 1.00 48.94 191 ALA A O 1
ATOM 1486 N N . THR A 1 192 ? 0.598 11.143 9.198 1.00 48.50 192 THR A N 1
ATOM 1487 C CA . THR A 1 192 ? 0.638 9.673 9.359 1.00 48.50 192 THR A CA 1
ATOM 1488 C C . THR A 1 192 ? 1.640 9.147 10.372 1.00 48.50 192 THR A C 1
ATOM 1490 O O . THR A 1 192 ? 1.540 7.992 10.768 1.00 48.50 192 THR A O 1
ATOM 1493 N N . SER A 1 193 ? 2.618 9.947 10.805 1.00 51.66 193 SER A N 1
ATOM 1494 C CA . SER A 1 193 ? 3.712 9.409 11.620 1.00 51.66 193 SER A CA 1
ATOM 1495 C C . SER A 1 193 ? 3.499 9.505 13.132 1.00 51.66 193 SER A C 1
ATOM 1497 O O . SER A 1 193 ? 4.383 9.075 13.865 1.00 51.66 193 SER A O 1
ATOM 1499 N N . GLY A 1 194 ? 2.419 10.134 13.621 1.00 52.59 194 GLY A N 1
ATOM 1500 C CA . GLY A 1 194 ? 2.201 10.347 15.066 1.00 52.59 194 GLY A CA 1
ATOM 1501 C C . GLY A 1 194 ? 3.338 11.098 15.780 1.00 52.59 194 GLY A C 1
ATOM 1502 O O . GLY A 1 194 ? 3.391 11.114 17.003 1.00 52.59 194 GLY A O 1
ATOM 1503 N N . LYS A 1 195 ? 4.282 11.701 15.040 1.00 55.94 195 LYS A N 1
ATOM 1504 C CA . LYS A 1 195 ? 5.594 12.124 15.567 1.00 55.94 195 LYS A CA 1
ATOM 1505 C C . LYS A 1 195 ? 5.532 13.344 16.484 1.00 55.94 195 LYS A C 1
ATOM 1507 O O . LYS A 1 195 ? 6.444 13.518 17.280 1.00 55.94 195 LYS A O 1
ATOM 1512 N N . GLU A 1 196 ? 4.499 14.179 16.379 1.00 67.62 196 GLU A N 1
ATOM 1513 C CA . GLU A 1 196 ? 4.349 15.356 17.250 1.00 67.62 196 GLU A CA 1
ATOM 1514 C C . GLU A 1 196 ? 3.647 15.030 18.574 1.00 67.62 196 GLU A C 1
ATOM 1516 O O . GLU A 1 196 ? 4.068 15.526 19.614 1.00 67.62 196 GLU A O 1
ATOM 1521 N N . THR A 1 197 ? 2.600 14.196 18.564 1.00 76.12 197 THR A N 1
ATOM 1522 C CA . THR A 1 197 ? 1.849 13.846 19.789 1.00 76.12 197 THR A CA 1
ATOM 1523 C C . THR A 1 197 ? 2.288 12.535 20.440 1.00 76.12 197 THR A C 1
ATOM 1525 O O . THR A 1 197 ? 1.959 12.290 21.597 1.00 76.12 197 THR A O 1
ATOM 1528 N N . GLY A 1 198 ? 2.994 11.669 19.709 1.00 79.56 198 GLY A N 1
ATOM 1529 C CA . GLY A 1 198 ? 3.340 10.311 20.133 1.00 79.56 198 GLY A CA 1
ATOM 1530 C C . GLY A 1 198 ? 2.168 9.322 20.114 1.00 79.56 198 GLY A C 1
ATOM 1531 O O . GLY A 1 198 ? 2.377 8.151 20.418 1.00 79.56 198 GLY A O 1
ATOM 1532 N N . HIS A 1 199 ? 0.952 9.759 19.757 1.00 87.56 199 HIS A N 1
ATOM 1533 C CA . HIS A 1 199 ? -0.256 8.934 19.799 1.00 87.56 199 HIS A CA 1
ATOM 1534 C C . HIS A 1 199 ? -0.755 8.581 18.386 1.00 87.56 199 HIS A C 1
ATOM 1536 O O . HIS A 1 199 ? -0.962 9.496 17.580 1.00 87.56 199 HIS A O 1
ATOM 1542 N N . PRO A 1 200 ? -1.024 7.295 18.075 1.00 88.38 200 PRO A N 1
ATOM 1543 C CA . PRO A 1 200 ? -1.371 6.853 16.718 1.00 88.38 200 PRO A CA 1
ATOM 1544 C C . PRO A 1 200 ? -2.665 7.479 16.181 1.00 88.38 200 PRO A C 1
ATOM 1546 O O . PRO A 1 200 ? -2.802 7.659 14.976 1.00 88.38 200 PRO A O 1
ATOM 1549 N N . LEU A 1 201 ? -3.594 7.853 17.068 1.00 92.56 201 LEU A N 1
ATOM 1550 C CA . LEU A 1 201 ? -4.874 8.454 16.678 1.00 92.56 201 LEU A CA 1
ATOM 1551 C C . LEU A 1 201 ? -4.852 9.980 16.540 1.00 92.56 201 LEU A C 1
ATOM 1553 O O . LEU A 1 201 ? -5.713 10.519 15.854 1.00 92.56 201 LEU A O 1
ATOM 1557 N N . LEU A 1 202 ? -3.918 10.679 17.196 1.00 91.44 202 LEU A N 1
ATOM 1558 C CA . LEU A 1 202 ? -3.935 12.148 17.254 1.00 91.44 202 LEU A CA 1
ATOM 1559 C C . LEU A 1 202 ? -3.049 12.797 16.191 1.00 91.44 202 LEU A C 1
ATOM 1561 O O . LEU A 1 202 ? -3.317 13.920 15.786 1.00 91.44 202 LEU A O 1
ATOM 1565 N N . GLY A 1 203 ? -1.999 12.116 15.726 1.00 88.88 203 GLY A N 1
ATOM 1566 C CA . GLY A 1 203 ? -1.152 12.650 14.661 1.00 88.88 203 GLY A CA 1
ATOM 1567 C C . GLY A 1 203 ? -0.426 13.932 15.083 1.00 88.88 203 GLY A C 1
ATOM 1568 O O . GLY A 1 203 ? 0.407 13.903 15.998 1.00 88.88 203 GLY A O 1
ATOM 1569 N N . GLN A 1 204 ? -0.717 15.036 14.394 1.00 87.25 204 GLN A N 1
ATOM 1570 C CA . GLN A 1 204 ? -0.111 16.355 14.610 1.00 87.25 204 GLN A CA 1
ATOM 1571 C C . GLN A 1 204 ? -1.087 17.331 15.270 1.00 87.25 204 GLN A C 1
ATOM 1573 O O . GLN A 1 204 ? -2.295 17.265 15.045 1.00 87.25 204 GLN A O 1
ATOM 1578 N N . ARG A 1 205 ? -0.570 18.280 16.056 1.00 91.25 205 ARG A N 1
ATOM 1579 C CA . ARG A 1 205 ? -1.404 19.344 16.632 1.00 91.25 205 ARG A CA 1
ATOM 1580 C C . ARG A 1 205 ? -1.484 20.506 15.646 1.00 91.25 205 ARG A C 1
ATOM 1582 O O . ARG A 1 205 ? -0.461 21.063 15.258 1.00 91.25 205 ARG A O 1
ATOM 1589 N N . LEU A 1 206 ? -2.693 20.901 15.257 1.00 91.00 206 LEU A N 1
ATOM 1590 C CA . LEU A 1 206 ? -2.891 22.047 14.375 1.00 91.00 206 LEU A CA 1
ATOM 1591 C C . LEU A 1 206 ? -2.725 23.362 15.143 1.00 91.00 206 LEU A C 1
ATOM 1593 O O . LEU A 1 206 ? -3.115 23.492 16.306 1.00 91.00 206 LEU A O 1
ATOM 1597 N N . SER A 1 207 ? -2.172 24.367 14.465 1.00 89.75 207 SER A N 1
ATOM 1598 C CA . SER A 1 207 ? -2.099 25.733 14.983 1.00 89.75 207 SER A CA 1
ATOM 1599 C C . SER A 1 207 ? -3.458 26.421 14.823 1.00 89.75 207 SER A C 1
ATOM 1601 O O . SER A 1 207 ? -3.674 27.156 13.861 1.00 89.75 207 SER A O 1
ATOM 1603 N N . ALA A 1 208 ? -4.372 26.167 15.759 1.00 90.06 208 ALA A N 1
ATOM 1604 C CA . ALA A 1 208 ? -5.722 26.728 15.786 1.00 90.06 208 ALA A CA 1
ATOM 1605 C C . ALA A 1 208 ? -6.088 27.261 17.191 1.00 90.06 208 ALA A C 1
ATOM 1607 O O . ALA A 1 208 ? -5.513 26.803 18.182 1.00 90.06 208 ALA A O 1
ATOM 1608 N N . PRO A 1 209 ? -7.040 28.215 17.309 1.00 90.62 209 PRO A N 1
ATOM 1609 C CA . PRO A 1 209 ? -7.510 28.724 18.606 1.00 90.62 209 PRO A CA 1
ATOM 1610 C C . PRO A 1 209 ? -8.164 27.651 19.484 1.00 90.62 209 PRO A C 1
ATOM 1612 O O . PRO A 1 209 ? -8.104 27.723 20.709 1.00 90.62 209 PRO A O 1
ATOM 1615 N N . ILE A 1 210 ? -8.789 26.660 18.848 1.00 93.94 210 ILE A N 1
ATOM 1616 C CA . ILE A 1 210 ? -9.328 25.471 19.503 1.00 93.94 210 ILE A CA 1
ATOM 1617 C C . ILE A 1 210 ? -8.242 24.390 19.444 1.00 93.94 210 ILE A C 1
ATOM 1619 O O . ILE A 1 210 ? -7.652 24.200 18.378 1.00 93.94 210 ILE A O 1
ATOM 1623 N N . PRO A 1 211 ? -7.942 23.689 20.554 1.00 94.44 211 PRO A N 1
ATOM 1624 C CA . PRO A 1 211 ? -7.073 22.523 20.518 1.00 94.44 211 PRO A CA 1
ATOM 1625 C C . PRO A 1 211 ? -7.597 21.474 19.529 1.00 94.44 211 PRO A C 1
ATOM 1627 O O . PRO A 1 211 ? -8.574 20.779 19.808 1.00 94.44 211 PRO A O 1
ATOM 1630 N N . THR A 1 212 ? -6.918 21.378 18.387 1.00 95.31 212 THR A N 1
ATOM 1631 C CA . THR A 1 212 ? -7.258 20.466 17.295 1.00 95.31 212 THR A CA 1
ATOM 1632 C C . THR A 1 212 ? -6.058 19.598 16.948 1.00 95.31 212 THR A C 1
ATOM 1634 O O . THR A 1 212 ? -4.935 20.093 16.812 1.00 95.31 212 THR A O 1
ATOM 1637 N N . PHE A 1 213 ? -6.303 18.306 16.777 1.00 95.00 213 PHE A N 1
ATOM 1638 C CA . PHE A 1 213 ? -5.316 17.324 16.350 1.00 95.00 213 PHE A CA 1
ATOM 1639 C C . PHE A 1 213 ? -5.785 16.662 15.066 1.00 95.00 213 PHE A C 1
ATOM 1641 O O . PHE A 1 213 ? -6.965 16.353 14.946 1.00 95.00 213 PHE A O 1
ATOM 1648 N N . GLU A 1 214 ? -4.879 16.452 14.121 1.00 94.44 214 GLU A N 1
ATOM 1649 C CA . GLU A 1 214 ? -5.185 15.887 12.812 1.00 94.44 214 GLU A CA 1
ATOM 1650 C C . GLU A 1 214 ? -4.312 14.668 12.529 1.00 94.44 214 GLU A C 1
ATOM 1652 O O . GLU A 1 214 ? -3.085 14.704 12.680 1.00 94.44 214 GLU A O 1
ATOM 1657 N N . ALA A 1 215 ? -4.955 13.602 12.061 1.00 91.94 215 ALA A N 1
ATOM 1658 C CA . ALA A 1 215 ? -4.306 12.372 11.635 1.00 91.94 215 ALA A CA 1
ATOM 1659 C C . ALA A 1 215 ? -4.958 11.837 10.358 1.00 91.94 215 ALA A C 1
ATOM 1661 O O . ALA A 1 215 ? -6.092 12.178 10.031 1.00 91.94 215 ALA A O 1
ATOM 1662 N N . THR A 1 216 ? -4.256 10.958 9.645 1.00 90.81 216 THR A N 1
ATOM 1663 C CA . THR A 1 216 ? -4.866 10.152 8.580 1.00 90.81 216 THR A CA 1
ATOM 1664 C C . THR A 1 216 ? -4.973 8.713 9.057 1.00 90.81 216 THR A C 1
ATOM 1666 O O . THR A 1 216 ? -3.948 8.043 9.209 1.00 90.81 216 THR A O 1
ATOM 1669 N N . LEU A 1 217 ? -6.197 8.236 9.272 1.00 91.56 217 LEU A N 1
ATOM 1670 C CA . LEU A 1 217 ? -6.469 6.888 9.764 1.00 91.56 217 LEU A CA 1
ATOM 1671 C C . LEU A 1 217 ? -6.896 5.983 8.616 1.00 91.56 217 LEU A C 1
ATOM 1673 O O . LEU A 1 217 ? -7.706 6.367 7.784 1.00 91.56 217 LEU A O 1
ATOM 1677 N N . GLY A 1 218 ? -6.349 4.776 8.593 1.00 91.31 218 GLY A N 1
ATOM 1678 C CA . GLY A 1 218 ? -6.738 3.692 7.698 1.00 91.31 218 GLY A CA 1
ATOM 1679 C C . GLY A 1 218 ? -6.267 2.378 8.308 1.00 91.31 218 GLY A C 1
ATOM 1680 O O . GLY A 1 218 ? -5.298 2.376 9.075 1.00 91.31 218 GLY A O 1
ATOM 1681 N N . ALA A 1 219 ? -6.945 1.275 8.001 1.00 89.75 219 ALA A N 1
ATOM 1682 C CA . ALA A 1 219 ? -6.696 -0.004 8.663 1.00 89.75 219 ALA A CA 1
ATOM 1683 C C . ALA A 1 219 ? -5.236 -0.464 8.511 1.00 89.75 219 ALA A C 1
ATOM 1685 O O . ALA A 1 219 ? -4.637 -0.929 9.473 1.00 89.75 219 ALA A O 1
ATOM 1686 N N . ASP A 1 220 ? -4.625 -0.224 7.349 1.00 86.06 220 ASP A N 1
ATOM 1687 C CA . ASP A 1 220 ? -3.245 -0.638 7.051 1.00 86.06 220 ASP A CA 1
ATOM 1688 C C . ASP A 1 220 ? -2.176 0.239 7.739 1.00 86.06 220 ASP A C 1
ATOM 1690 O O . ASP A 1 220 ? -0.975 -0.000 7.608 1.00 86.06 220 ASP A O 1
ATOM 1694 N N . ARG A 1 221 ? -2.599 1.292 8.452 1.00 83.31 221 ARG A N 1
ATOM 1695 C CA . ARG A 1 221 ? -1.727 2.243 9.163 1.00 83.31 221 ARG A CA 1
ATOM 1696 C C . ARG A 1 221 ? -1.816 2.137 10.677 1.00 83.31 221 ARG A C 1
ATOM 1698 O O . ARG A 1 221 ? -1.020 2.765 11.373 1.00 83.31 221 ARG A O 1
ATOM 1705 N N . LEU A 1 222 ? -2.786 1.388 11.182 1.00 86.88 222 LEU A N 1
ATOM 1706 C CA . LEU A 1 222 ? -3.026 1.215 12.604 1.00 86.88 222 LEU A CA 1
ATOM 1707 C C . LEU A 1 222 ? -2.611 -0.189 13.038 1.00 86.88 222 LEU A C 1
ATOM 1709 O O . LEU A 1 222 ? -2.686 -1.144 12.268 1.00 86.88 222 LEU A O 1
ATOM 1713 N N . ALA A 1 223 ? -2.176 -0.322 14.292 1.00 88.19 223 ALA A N 1
ATOM 1714 C CA . ALA A 1 223 ? -2.014 -1.645 14.879 1.00 88.19 223 ALA A CA 1
ATOM 1715 C C . ALA A 1 223 ? -3.382 -2.341 14.947 1.00 88.19 223 ALA A C 1
ATOM 1717 O O . ALA A 1 223 ? -4.402 -1.679 15.150 1.00 88.19 223 ALA A O 1
ATOM 1718 N N . ALA A 1 224 ? -3.392 -3.670 14.822 1.00 86.81 224 ALA A N 1
ATOM 1719 C CA . ALA A 1 224 ? -4.621 -4.462 14.757 1.00 86.81 224 ALA A CA 1
ATOM 1720 C C . ALA A 1 224 ? -5.591 -4.175 15.919 1.00 86.81 224 ALA A C 1
ATOM 1722 O O . ALA A 1 224 ? -6.793 -4.141 15.708 1.00 86.81 224 ALA A O 1
ATOM 1723 N N . ALA A 1 225 ? -5.075 -3.864 17.112 1.00 87.06 225 ALA A N 1
ATOM 1724 C CA . ALA A 1 225 ? -5.874 -3.513 18.286 1.00 87.06 225 ALA A CA 1
ATOM 1725 C C . ALA A 1 225 ? -6.787 -2.282 18.114 1.00 87.06 225 ALA A C 1
ATOM 1727 O O . ALA A 1 225 ? -7.773 -2.139 18.827 1.00 87.06 225 ALA A O 1
ATOM 1728 N N . PHE A 1 226 ? -6.464 -1.373 17.192 1.00 90.69 226 PHE A N 1
ATOM 1729 C CA . PHE A 1 226 ? -7.291 -0.196 16.911 1.00 90.69 226 PHE A CA 1
ATOM 1730 C C . PHE A 1 226 ? -8.380 -0.478 15.870 1.00 90.69 226 PHE A C 1
ATOM 1732 O O . PHE A 1 226 ? -9.235 0.379 15.646 1.00 90.69 226 PHE A O 1
ATOM 1739 N N . VAL A 1 227 ? -8.350 -1.639 15.214 1.00 90.94 227 VAL A N 1
ATOM 1740 C CA . VAL A 1 227 ? -9.223 -1.975 14.089 1.00 90.94 227 VAL A CA 1
ATOM 1741 C C . VAL A 1 227 ? -10.140 -3.121 14.495 1.00 90.94 227 VAL A C 1
ATOM 1743 O O . VAL A 1 227 ? -9.689 -4.227 14.770 1.00 90.94 227 VAL A O 1
ATOM 1746 N N . HIS A 1 228 ? -11.442 -2.865 14.487 1.00 87.25 228 HIS A N 1
ATOM 1747 C CA . HIS A 1 228 ? -12.463 -3.886 14.657 1.00 87.25 228 HIS A CA 1
ATOM 1748 C C . HIS A 1 228 ? -13.037 -4.283 13.293 1.00 87.25 228 HIS A C 1
ATOM 1750 O O . HIS A 1 228 ? -13.156 -3.450 12.389 1.00 87.25 228 HIS A O 1
ATOM 1756 N N . ARG A 1 229 ? -13.384 -5.561 13.127 1.00 85.94 229 ARG A N 1
ATOM 1757 C CA . ARG A 1 229 ? -13.930 -6.087 11.875 1.00 85.94 229 ARG A CA 1
ATOM 1758 C C . ARG A 1 229 ? -15.370 -6.531 12.076 1.00 85.94 229 ARG A C 1
ATOM 1760 O O . ARG A 1 229 ? -15.613 -7.443 12.856 1.00 85.94 229 ARG A O 1
ATOM 1767 N N . LEU A 1 230 ? -16.282 -5.936 11.311 1.00 82.06 230 LEU A N 1
ATOM 1768 C CA . LEU A 1 230 ? -17.679 -6.349 11.250 1.00 82.06 230 LEU A CA 1
ATOM 1769 C C . LEU A 1 230 ? -17.984 -6.901 9.854 1.00 82.06 230 LEU A C 1
ATOM 1771 O O . LEU A 1 230 ? -18.137 -6.153 8.887 1.00 82.06 230 LEU A O 1
ATOM 1775 N N . GLY A 1 231 ? -17.995 -8.230 9.729 1.00 80.25 231 GLY A N 1
ATOM 1776 C CA . GLY A 1 231 ? -18.081 -8.898 8.430 1.00 80.25 231 GLY A CA 1
ATOM 1777 C C . GLY A 1 231 ? -16.894 -8.543 7.525 1.00 80.25 231 GLY A C 1
ATOM 1778 O O . GLY A 1 231 ? -15.739 -8.825 7.854 1.00 80.25 231 GLY A O 1
ATOM 1779 N N . ALA A 1 232 ? -17.172 -7.932 6.371 1.00 81.38 232 ALA A N 1
ATOM 1780 C CA . ALA A 1 232 ? -16.141 -7.461 5.441 1.00 81.38 232 ALA A CA 1
ATOM 1781 C C . ALA A 1 232 ? -15.583 -6.070 5.796 1.00 81.38 232 ALA A C 1
ATOM 1783 O O . ALA A 1 232 ? -14.486 -5.733 5.352 1.00 81.38 232 ALA A O 1
ATOM 1784 N N . VAL A 1 233 ? -16.310 -5.295 6.605 1.00 85.62 233 VAL A N 1
ATOM 1785 C CA . VAL A 1 233 ? -16.022 -3.885 6.887 1.00 85.62 233 VAL A CA 1
ATOM 1786 C C . VAL A 1 233 ? -15.008 -3.762 8.021 1.00 85.62 233 VAL A C 1
ATOM 1788 O O . VAL A 1 233 ? -15.123 -4.430 9.055 1.00 85.62 233 VAL A O 1
ATOM 1791 N N . ARG A 1 234 ? -14.010 -2.891 7.847 1.00 90.69 234 ARG A N 1
ATOM 1792 C CA . ARG A 1 234 ? -13.051 -2.531 8.906 1.00 90.69 234 ARG A CA 1
ATOM 1793 C C . ARG A 1 234 ? -13.425 -1.174 9.485 1.00 90.69 234 ARG A C 1
ATOM 1795 O O . ARG A 1 234 ? -13.594 -0.214 8.740 1.00 90.69 234 ARG A O 1
ATOM 1802 N N . LEU A 1 235 ? -13.528 -1.076 10.806 1.00 91.62 235 LEU A N 1
ATOM 1803 C CA . LEU A 1 235 ? -13.904 0.148 11.516 1.00 91.62 235 LEU A CA 1
ATOM 1804 C C . LEU A 1 235 ? -13.011 0.394 12.737 1.00 91.62 235 LEU A C 1
ATOM 1806 O O . LEU A 1 235 ? -12.344 -0.516 13.227 1.00 91.62 235 LEU A O 1
ATOM 1810 N N . LEU A 1 236 ? -12.966 1.633 13.222 1.00 93.50 236 LEU A N 1
ATOM 1811 C CA . LEU A 1 236 ? -12.209 1.986 14.424 1.00 93.50 236 LEU A CA 1
ATOM 1812 C C . LEU A 1 236 ? -12.820 1.295 15.650 1.00 93.50 236 LEU A C 1
ATOM 1814 O O . LEU A 1 236 ? -14.013 1.429 15.912 1.00 93.50 236 LEU A O 1
ATOM 1818 N N . ALA A 1 237 ? -12.009 0.563 16.412 1.00 92.00 237 ALA A N 1
ATOM 1819 C CA . ALA A 1 237 ? -12.478 -0.161 17.588 1.00 92.00 237 ALA A CA 1
ATOM 1820 C C . ALA A 1 237 ? -13.046 0.790 18.657 1.00 92.00 237 ALA A C 1
ATOM 1822 O O . ALA A 1 237 ? -12.521 1.880 18.889 1.00 92.00 237 ALA A O 1
ATOM 1823 N N . ALA A 1 238 ? -14.080 0.355 19.380 1.00 90.50 238 ALA A N 1
ATOM 1824 C CA . ALA A 1 238 ? -14.692 1.128 20.465 1.00 90.50 238 ALA A CA 1
ATOM 1825 C C . ALA A 1 238 ? -13.661 1.600 21.514 1.00 90.50 238 ALA A C 1
ATOM 1827 O O . ALA A 1 238 ? -13.657 2.762 21.929 1.00 90.50 238 ALA A O 1
ATOM 1828 N N . ALA A 1 239 ? -12.734 0.711 21.887 1.00 92.31 239 ALA A N 1
ATOM 1829 C CA . ALA A 1 239 ? -11.635 1.007 22.802 1.00 92.31 239 ALA A CA 1
ATOM 1830 C C . ALA A 1 239 ? -10.709 2.124 22.287 1.00 92.31 239 ALA A C 1
ATOM 1832 O O . ALA A 1 239 ? -10.225 2.936 23.077 1.00 92.31 239 ALA A O 1
ATOM 1833 N N . ALA A 1 240 ? -10.508 2.212 20.969 1.00 94.56 240 ALA A N 1
ATOM 1834 C CA . ALA A 1 240 ? -9.683 3.237 20.341 1.00 94.56 240 ALA A CA 1
ATOM 1835 C C . ALA A 1 240 ? -10.315 4.637 20.425 1.00 94.56 240 ALA A C 1
ATOM 1837 O O . ALA A 1 240 ? -9.594 5.614 20.616 1.00 94.56 240 ALA A O 1
ATOM 1838 N N . TYR A 1 241 ? -11.647 4.761 20.369 1.00 94.88 241 TYR A N 1
ATOM 1839 C CA . TYR A 1 241 ? -12.305 6.053 20.608 1.00 94.88 241 TYR A CA 1
ATOM 1840 C C . TYR A 1 241 ? -12.018 6.577 22.014 1.00 94.88 241 TYR A C 1
ATOM 1842 O O . TYR A 1 241 ? -11.596 7.720 22.180 1.00 94.88 241 TYR A O 1
ATOM 1850 N N . VAL A 1 242 ? -12.209 5.726 23.025 1.00 92.62 242 VAL A N 1
ATOM 1851 C CA . VAL A 1 242 ? -11.948 6.071 24.430 1.00 92.62 242 VAL A CA 1
ATOM 1852 C C . VAL A 1 242 ? -10.478 6.442 24.628 1.00 92.62 242 VAL A C 1
ATOM 1854 O O . VAL A 1 242 ? -10.170 7.448 25.267 1.00 92.62 242 VAL A O 1
ATOM 1857 N N . ASP A 1 243 ? -9.572 5.661 24.046 1.00 93.00 243 ASP A N 1
ATOM 1858 C CA . ASP A 1 243 ? -8.133 5.896 24.104 1.00 93.00 243 ASP A CA 1
ATOM 1859 C C . ASP A 1 243 ? -7.729 7.239 23.477 1.00 93.00 243 ASP A C 1
ATOM 1861 O O . ASP A 1 243 ? -7.006 8.013 24.107 1.00 93.00 243 ASP A O 1
ATOM 1865 N N . GLY A 1 244 ? -8.263 7.566 22.296 1.00 93.38 244 GLY A N 1
ATOM 1866 C CA . GLY A 1 244 ? -8.032 8.845 21.622 1.00 93.38 244 GLY A CA 1
ATOM 1867 C C . GLY A 1 244 ? -8.584 10.046 22.396 1.00 93.38 244 GLY A C 1
ATOM 1868 O O . GLY A 1 244 ? -7.883 11.050 22.540 1.00 93.38 244 GLY A O 1
ATOM 1869 N N . LEU A 1 245 ? -9.786 9.932 22.978 1.00 92.19 245 LEU A N 1
ATOM 1870 C CA . LEU A 1 245 ? -10.373 10.975 23.833 1.00 92.19 245 LEU A CA 1
ATOM 1871 C C . LEU A 1 245 ? -9.511 11.236 25.080 1.00 92.19 245 LEU A C 1
ATOM 1873 O O . LEU A 1 245 ? -9.228 12.390 25.412 1.00 92.19 245 LEU A O 1
ATOM 1877 N N . LEU A 1 246 ? -9.045 10.173 25.748 1.00 90.62 246 LEU A N 1
ATOM 1878 C CA . LEU A 1 246 ? -8.135 10.279 26.893 1.00 90.62 246 LEU A CA 1
ATOM 1879 C C . LEU A 1 246 ? -6.791 10.893 26.483 1.00 90.62 246 LEU A C 1
ATOM 1881 O O . LEU A 1 246 ? -6.302 11.805 27.149 1.00 90.62 246 LEU A O 1
ATOM 1885 N N . ALA A 1 247 ? -6.202 10.424 25.381 1.00 90.94 247 ALA A N 1
ATOM 1886 C CA . ALA A 1 247 ? -4.933 10.932 24.874 1.00 90.94 247 ALA A CA 1
ATOM 1887 C C . ALA A 1 247 ? -5.015 12.422 24.523 1.00 90.94 247 ALA A C 1
ATOM 1889 O O . ALA A 1 247 ? -4.103 13.179 24.856 1.00 90.94 247 ALA A O 1
ATOM 1890 N N . MET A 1 248 ? -6.120 12.864 23.914 1.00 91.75 248 MET A N 1
ATOM 1891 C CA . MET A 1 248 ? -6.345 14.273 23.598 1.00 91.75 248 MET A CA 1
ATOM 1892 C C . MET A 1 248 ? -6.422 15.113 24.875 1.00 91.75 248 MET A C 1
ATOM 1894 O O . MET A 1 248 ? -5.739 16.132 24.983 1.00 91.75 248 MET A O 1
ATOM 1898 N N . GLY A 1 249 ? -7.204 14.672 25.865 1.00 88.44 249 GLY A N 1
ATOM 1899 C CA . GLY A 1 249 ? -7.294 15.358 27.153 1.00 88.44 249 GLY A CA 1
ATOM 1900 C C . GLY A 1 249 ? -5.928 15.484 27.836 1.00 88.44 249 GLY A C 1
ATOM 1901 O O . GLY A 1 249 ? -5.581 16.556 28.337 1.00 88.44 249 GLY A O 1
ATOM 1902 N N . THR A 1 250 ? -5.104 14.431 27.790 1.00 86.88 250 THR A N 1
ATOM 1903 C CA . THR A 1 250 ? -3.750 14.450 28.363 1.00 86.88 250 THR A CA 1
ATOM 1904 C C . THR A 1 250 ? -2.829 15.387 27.583 1.00 86.88 250 THR A C 1
ATOM 1906 O O . THR A 1 250 ? -2.092 16.152 28.201 1.00 86.88 250 THR A O 1
ATOM 1909 N N . ALA A 1 251 ? -2.894 15.391 26.250 1.00 88.88 251 ALA A N 1
ATOM 1910 C CA . ALA A 1 251 ? -2.069 16.255 25.406 1.00 88.88 251 ALA A CA 1
ATOM 1911 C C . ALA A 1 251 ? -2.386 17.751 25.584 1.00 88.88 251 ALA A C 1
ATOM 1913 O O . ALA A 1 251 ? -1.487 18.589 25.490 1.00 88.88 251 ALA A O 1
ATOM 1914 N N . VAL A 1 252 ? -3.649 18.105 25.850 1.00 88.62 252 VAL A N 1
ATOM 1915 C CA . VAL A 1 252 ? -4.059 19.503 26.056 1.00 88.62 252 VAL A CA 1
ATOM 1916 C C . VAL A 1 252 ? -3.777 19.979 27.478 1.00 88.62 252 VAL A C 1
ATOM 1918 O O . VAL A 1 252 ? -3.228 21.064 27.655 1.00 88.62 252 VAL A O 1
ATOM 1921 N N . HIS A 1 253 ? -4.132 19.181 28.486 1.00 82.94 253 HIS A N 1
ATOM 1922 C CA . HIS A 1 253 ? -4.081 19.609 29.888 1.00 82.94 253 HIS A CA 1
ATOM 1923 C C . HIS A 1 253 ? -2.822 19.167 30.635 1.00 82.94 253 HIS A C 1
ATOM 1925 O O . HIS A 1 253 ? -2.623 19.589 31.771 1.00 82.94 253 HIS A O 1
ATOM 1931 N N . GLN A 1 254 ? -1.983 18.323 30.027 1.00 81.44 254 GLN A N 1
ATOM 1932 C CA . GLN A 1 254 ? -0.767 17.765 30.634 1.00 81.44 254 GLN A CA 1
ATOM 1933 C C . GLN A 1 254 ? -1.036 17.047 31.970 1.00 81.44 254 GLN A C 1
ATOM 1935 O O . GLN A 1 254 ? -0.205 17.043 32.877 1.00 81.44 254 GLN A O 1
ATOM 1940 N N . GLN A 1 255 ? -2.214 16.427 32.098 1.00 76.12 255 GLN A N 1
ATOM 1941 C CA . GLN A 1 255 ? -2.607 15.635 33.262 1.00 76.12 255 GLN A CA 1
ATOM 1942 C C . GLN A 1 255 ? -2.922 14.191 32.871 1.00 76.12 255 GLN A C 1
ATOM 1944 O O . GLN A 1 255 ? -3.549 13.920 31.846 1.00 76.12 255 GLN A O 1
ATOM 1949 N N . ALA A 1 256 ? -2.499 13.261 33.727 1.00 70.62 256 ALA A N 1
ATOM 1950 C CA . ALA A 1 256 ? -2.702 11.826 33.535 1.00 70.62 256 ALA A CA 1
ATOM 1951 C C . ALA A 1 256 ? -4.045 11.310 34.088 1.00 70.62 256 ALA A C 1
ATOM 1953 O O . ALA A 1 256 ? -4.418 10.173 33.810 1.00 70.62 256 ALA A O 1
ATOM 1954 N N . HIS A 1 257 ? -4.751 12.115 34.891 1.00 84.00 257 HIS A N 1
ATOM 1955 C CA . HIS A 1 257 ? -6.014 11.728 35.518 1.00 84.00 257 HIS A CA 1
ATOM 1956 C C . HIS A 1 257 ? -7.174 12.456 34.858 1.00 84.00 257 HIS A C 1
ATOM 1958 O O . HIS A 1 257 ? -7.347 13.663 35.034 1.00 84.00 257 HIS A O 1
ATOM 1964 N N . LEU A 1 258 ? -7.952 11.702 34.092 1.00 87.44 258 LEU A N 1
ATOM 1965 C CA . LEU A 1 258 ? -9.048 12.232 33.300 1.00 87.44 258 LEU A CA 1
ATOM 1966 C C . LEU A 1 258 ? -10.285 11.379 33.499 1.00 87.44 258 LEU A C 1
ATOM 1968 O O . LEU A 1 258 ? -10.224 10.166 33.708 1.00 87.44 258 LEU A O 1
ATOM 1972 N N . THR A 1 259 ? -11.415 12.057 33.436 1.00 92.12 259 THR A N 1
ATOM 1973 C CA . THR A 1 259 ? -12.737 11.464 33.473 1.00 92.12 259 THR A CA 1
ATOM 1974 C C . THR A 1 259 ? -13.461 11.891 32.210 1.00 92.12 259 THR A C 1
ATOM 1976 O O . THR A 1 259 ? -13.600 13.081 31.950 1.00 92.12 259 THR A O 1
ATOM 1979 N N . LEU A 1 260 ? -13.895 10.925 31.415 1.00 94.12 260 LEU A N 1
ATOM 1980 C CA . LEU A 1 260 ? -14.792 11.140 30.292 1.00 94.12 260 LEU A CA 1
ATOM 1981 C C . LEU A 1 260 ? -16.213 10.840 30.767 1.00 94.12 260 LEU A C 1
ATOM 1983 O O . LEU A 1 260 ? -16.445 9.793 31.366 1.00 94.12 260 LEU A O 1
ATOM 1987 N N . GLU A 1 261 ? -17.156 11.735 30.514 1.00 95.44 261 GLU A N 1
ATOM 1988 C CA . GLU A 1 261 ? -18.575 11.581 30.848 1.00 95.44 261 GLU A CA 1
ATOM 1989 C C . GLU A 1 261 ? -19.413 11.730 29.580 1.00 95.44 261 GLU A C 1
ATOM 1991 O O . GLU A 1 261 ? -19.019 12.440 28.651 1.00 95.44 261 GLU A O 1
ATOM 1996 N N . ASN A 1 262 ? -20.582 11.087 29.543 1.00 94.75 262 ASN A N 1
ATOM 1997 C CA . ASN A 1 262 ? -21.529 11.178 28.426 1.00 94.75 262 ASN A CA 1
ATOM 1998 C C . ASN A 1 262 ? -20.875 10.862 27.069 1.00 94.75 262 ASN A C 1
ATOM 2000 O O . ASN A 1 262 ? -21.018 11.619 26.107 1.00 94.75 262 ASN A O 1
ATOM 2004 N N . ILE A 1 263 ? -20.121 9.763 27.008 1.00 96.75 263 ILE A N 1
ATOM 2005 C CA . ILE A 1 263 ? -19.437 9.333 25.790 1.00 96.75 263 ILE A CA 1
ATOM 2006 C C . ILE A 1 263 ? -20.486 8.771 24.834 1.00 96.75 263 ILE A C 1
ATOM 2008 O O . ILE A 1 263 ? -21.228 7.855 25.195 1.00 96.75 263 ILE A O 1
ATOM 2012 N N . ARG A 1 264 ? -20.531 9.305 23.618 1.00 95.56 264 ARG A N 1
ATOM 2013 C CA . ARG A 1 264 ? -21.390 8.840 22.527 1.00 95.56 264 ARG A CA 1
ATOM 2014 C C . ARG A 1 264 ? -20.538 8.501 21.319 1.00 95.56 264 ARG A C 1
ATOM 2016 O O . ARG A 1 264 ? -19.637 9.268 20.983 1.00 95.56 264 ARG A O 1
ATOM 2023 N N . LEU A 1 265 ? -20.834 7.371 20.690 1.00 94.12 265 LEU A N 1
ATOM 2024 C CA . LEU A 1 265 ? -20.257 6.922 19.428 1.00 94.12 265 LEU A CA 1
ATOM 2025 C C . LEU A 1 265 ? -21.400 6.898 18.406 1.00 94.12 265 LEU A C 1
ATOM 2027 O O . LEU A 1 265 ? -22.086 5.892 18.245 1.00 94.12 265 LEU A O 1
ATOM 2031 N N . ASP A 1 266 ? -21.662 8.054 17.797 1.00 88.44 266 ASP A N 1
ATOM 2032 C CA . ASP A 1 266 ? -22.863 8.291 16.987 1.00 88.44 266 ASP A CA 1
ATOM 2033 C C . ASP A 1 266 ? -22.787 7.589 15.623 1.00 88.44 266 ASP A C 1
ATOM 2035 O O . ASP A 1 266 ? -23.795 7.111 15.103 1.00 88.44 266 ASP A O 1
ATOM 2039 N N . LYS A 1 267 ? -21.584 7.527 15.037 1.00 90.06 267 LYS A N 1
ATOM 2040 C CA . LYS A 1 267 ? -21.324 6.881 13.745 1.00 90.06 267 LYS A CA 1
ATOM 2041 C C . LYS A 1 267 ? -19.977 6.157 13.759 1.00 90.06 267 LYS A C 1
ATOM 2043 O O . LYS A 1 267 ? -18.963 6.788 14.072 1.00 90.06 267 LYS A O 1
ATOM 2048 N N . PRO A 1 268 ? -19.910 4.881 13.349 1.00 90.94 268 PRO A N 1
ATOM 2049 C CA . PRO A 1 268 ? -18.638 4.180 13.203 1.00 90.94 268 PRO A CA 1
ATOM 2050 C C . PRO A 1 268 ? -17.728 4.856 12.176 1.00 90.94 268 PRO A C 1
ATOM 2052 O O . PRO A 1 268 ? -18.177 5.351 11.143 1.00 90.94 268 PRO A O 1
ATOM 2055 N N . LEU A 1 269 ? -16.434 4.909 12.477 1.00 93.06 269 LEU A N 1
ATOM 2056 C CA . LEU A 1 269 ? -15.406 5.405 11.574 1.00 93.06 269 LEU A CA 1
ATOM 2057 C C . LEU A 1 269 ? -14.887 4.219 10.768 1.00 93.06 269 LEU A C 1
ATOM 2059 O O . LEU A 1 269 ? -14.182 3.371 11.312 1.00 93.06 269 LEU A O 1
ATOM 2063 N N . LEU A 1 270 ? -15.245 4.161 9.489 1.00 92.50 270 LEU A N 1
ATOM 2064 C CA . LEU A 1 270 ? -14.764 3.132 8.570 1.00 92.50 270 LEU A CA 1
ATOM 2065 C C . LEU A 1 270 ? -13.268 3.328 8.286 1.00 92.50 270 LEU A C 1
ATOM 2067 O O . LEU A 1 270 ? -12.768 4.446 8.285 1.00 92.50 270 LEU A O 1
ATOM 2071 N N . LEU A 1 271 ? -12.527 2.251 8.070 1.00 92.56 271 LEU A N 1
ATOM 2072 C CA . LEU A 1 271 ? -11.070 2.282 7.904 1.00 92.56 271 LEU A CA 1
ATOM 2073 C C . LEU A 1 271 ? -10.603 1.579 6.627 1.00 92.56 271 LEU A C 1
ATOM 2075 O O . LEU A 1 271 ? -9.398 1.388 6.447 1.00 92.56 271 LEU A O 1
ATOM 2079 N N . ASP A 1 272 ? -11.538 1.183 5.760 1.00 88.19 272 ASP A N 1
ATOM 2080 C CA . ASP A 1 272 ? -11.223 0.548 4.481 1.00 88.19 272 ASP A CA 1
ATOM 2081 C C . ASP A 1 272 ? -10.485 1.490 3.531 1.00 88.19 272 ASP A C 1
ATOM 2083 O O . ASP A 1 272 ? -9.558 1.063 2.842 1.00 88.19 272 ASP A O 1
ATOM 2087 N N . GLU A 1 273 ? -10.816 2.778 3.587 1.00 85.31 273 GLU A N 1
ATOM 2088 C CA . GLU A 1 273 ? -10.066 3.845 2.941 1.00 85.31 273 GLU A CA 1
ATOM 2089 C C . GLU A 1 273 ? -9.389 4.730 3.987 1.00 85.31 273 GLU A C 1
ATOM 2091 O O . GLU A 1 273 ? -9.925 4.996 5.067 1.00 85.31 273 GLU A O 1
ATOM 2096 N N . ALA A 1 274 ? -8.178 5.187 3.668 1.00 88.06 274 ALA A N 1
ATOM 2097 C CA . ALA A 1 274 ? -7.455 6.097 4.538 1.00 88.06 274 ALA A CA 1
ATOM 2098 C C . ALA A 1 274 ? -8.081 7.497 4.469 1.00 88.06 274 ALA A C 1
ATOM 2100 O O . ALA A 1 274 ? -8.052 8.130 3.416 1.00 88.06 274 ALA A O 1
ATOM 2101 N N . GLN A 1 275 ? -8.568 8.006 5.598 1.00 88.94 275 GLN A N 1
ATOM 2102 C CA . GLN A 1 275 ? -9.262 9.291 5.677 1.00 88.94 275 GLN A CA 1
ATOM 2103 C C . GLN A 1 275 ? -8.661 10.222 6.729 1.00 88.94 275 GLN A C 1
ATOM 2105 O O . GLN A 1 275 ? -8.094 9.789 7.737 1.00 88.94 275 GLN A O 1
ATOM 2110 N N . THR A 1 276 ? -8.763 11.526 6.476 1.00 93.56 276 THR A N 1
ATOM 2111 C CA . THR A 1 276 ? -8.338 12.558 7.425 1.00 93.56 276 THR A CA 1
ATOM 2112 C C . THR A 1 276 ? -9.353 12.653 8.552 1.00 93.56 276 THR A C 1
ATOM 2114 O O . THR A 1 276 ? -10.551 12.775 8.306 1.00 93.56 276 THR A O 1
ATOM 2117 N N . VAL A 1 277 ? -8.869 12.635 9.788 1.00 95.44 277 VAL A N 1
ATOM 2118 C CA . VAL A 1 277 ? -9.683 12.822 10.985 1.00 95.44 277 VAL A CA 1
ATOM 2119 C C . VAL A 1 277 ? -9.168 13.986 11.807 1.00 95.44 277 VAL A C 1
ATOM 2121 O O . VAL A 1 277 ? -7.965 14.262 11.819 1.00 95.44 277 VAL A O 1
ATOM 2124 N N . GLN A 1 278 ? -10.075 14.636 12.530 1.00 96.06 278 GLN A N 1
ATOM 2125 C CA . GLN A 1 278 ? -9.734 15.668 13.494 1.00 96.06 278 GLN A CA 1
ATOM 2126 C C . GLN A 1 278 ? -10.353 15.393 14.860 1.00 96.06 278 GLN A C 1
ATOM 2128 O O . GLN A 1 278 ? -11.547 15.116 14.980 1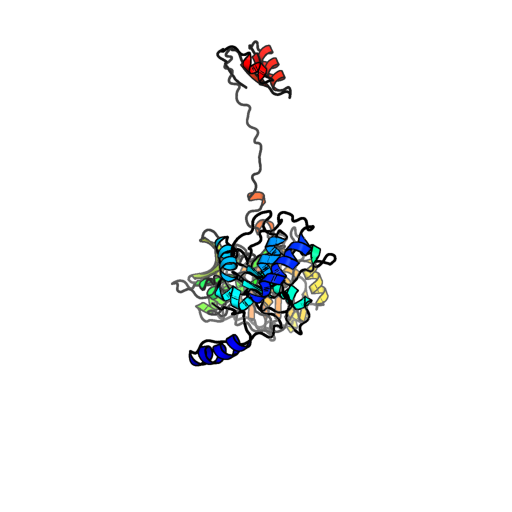.00 96.06 278 GLN A O 1
ATOM 2133 N N . TRP A 1 279 ? -9.523 15.523 15.891 1.00 96.44 279 TRP A N 1
ATOM 2134 C CA . TRP A 1 279 ? -9.932 15.531 17.289 1.00 96.44 279 TRP A CA 1
ATOM 2135 C C . TRP A 1 279 ? -9.953 16.967 17.787 1.00 96.44 279 TRP A C 1
ATOM 2137 O O . TRP A 1 279 ? -8.950 17.670 17.660 1.00 96.44 279 TRP A O 1
ATOM 2147 N N . LEU A 1 280 ? -11.079 17.408 18.339 1.00 95.62 280 LEU A N 1
ATOM 2148 C CA . LEU A 1 280 ? -11.263 18.772 18.825 1.00 95.62 280 LEU A CA 1
ATOM 2149 C C . LEU A 1 280 ? -11.650 18.756 20.300 1.00 95.62 280 LEU A C 1
ATOM 2151 O O . LEU A 1 280 ? -12.478 17.945 20.714 1.00 95.62 280 LEU A O 1
ATOM 2155 N N . LEU A 1 281 ? -11.101 19.695 21.072 1.00 94.88 281 LEU A N 1
ATOM 2156 C CA . LEU A 1 281 ? -11.503 19.947 22.455 1.00 94.88 281 LEU A CA 1
ATOM 2157 C C . LEU A 1 281 ? -11.975 21.396 22.621 1.00 94.88 281 LEU A C 1
ATOM 2159 O O . LEU A 1 281 ? -11.165 22.314 22.732 1.00 94.88 281 LEU A O 1
ATOM 2163 N N . THR A 1 282 ? -13.291 21.598 22.669 1.00 93.56 282 THR A N 1
ATOM 2164 C CA . THR A 1 282 ? -13.919 22.915 22.844 1.00 93.56 282 THR A CA 1
ATOM 2165 C C . THR A 1 282 ? -14.447 23.049 24.268 1.00 93.56 282 THR A C 1
ATOM 2167 O O . THR A 1 282 ? -15.471 22.463 24.627 1.00 93.56 282 THR A O 1
ATOM 2170 N N . GLY A 1 283 ? -13.738 23.815 25.101 1.00 90.75 283 GLY A N 1
ATOM 2171 C CA . GLY A 1 283 ? -14.006 23.857 26.538 1.00 90.75 283 GLY A CA 1
ATOM 2172 C C . GLY A 1 283 ? -13.784 22.475 27.153 1.00 90.75 283 GLY A C 1
ATOM 2173 O O . GLY A 1 283 ? -12.665 21.976 27.160 1.00 90.75 283 GLY A O 1
ATOM 2174 N N . GLU A 1 284 ? -14.858 21.849 27.626 1.00 92.19 284 GLU A N 1
ATOM 2175 C CA . GLU A 1 284 ? -14.847 20.482 28.166 1.00 92.19 284 GLU A CA 1
ATOM 2176 C C . GLU A 1 284 ? -15.348 19.442 27.157 1.00 92.19 284 GLU A C 1
ATOM 2178 O O . GLU A 1 284 ? -15.385 18.258 27.462 1.00 92.19 284 GLU A O 1
ATOM 2183 N N . THR A 1 285 ? -15.769 19.851 25.960 1.00 95.25 285 THR A N 1
ATOM 2184 C CA . THR A 1 285 ? -16.357 18.932 24.979 1.00 95.25 285 THR A CA 1
ATOM 2185 C C . THR A 1 285 ? -15.294 18.430 24.015 1.00 95.25 285 THR A C 1
ATOM 2187 O O . THR A 1 285 ? -14.745 19.204 23.233 1.00 95.25 285 THR A O 1
ATOM 2190 N N . ALA A 1 286 ? -15.029 17.129 24.060 1.00 95.38 286 ALA A N 1
ATOM 2191 C CA . ALA A 1 286 ? -14.137 16.416 23.159 1.00 95.38 286 ALA A CA 1
ATOM 2192 C C . ALA A 1 286 ? -14.928 15.762 22.023 1.00 95.38 286 ALA A C 1
ATOM 2194 O O . ALA A 1 286 ? -15.952 15.133 22.290 1.00 95.38 286 ALA A O 1
ATOM 2195 N N . GLN A 1 287 ? -14.463 15.886 20.780 1.00 96.44 287 GLN A N 1
ATOM 2196 C CA . GLN A 1 287 ? -15.135 15.330 19.603 1.00 96.44 287 GLN A CA 1
ATOM 2197 C C . GLN A 1 287 ? -14.147 14.767 18.582 1.00 96.44 287 GLN A C 1
ATOM 2199 O O . GLN A 1 287 ? -13.033 15.272 18.452 1.00 96.44 287 GLN A O 1
ATOM 2204 N N . LEU A 1 288 ? -14.592 13.759 17.830 1.00 97.38 288 LEU A N 1
ATOM 2205 C CA . LEU A 1 288 ? -13.894 13.195 16.675 1.00 97.38 288 LEU A CA 1
ATOM 2206 C C . LEU A 1 288 ? -14.727 13.400 15.409 1.00 97.38 288 LEU A C 1
ATOM 2208 O O . LEU A 1 288 ? -15.906 13.035 15.374 1.00 97.38 288 LEU A O 1
ATOM 2212 N N . PHE A 1 289 ? -14.082 13.913 14.364 1.00 96.75 289 PHE A N 1
ATOM 2213 C CA . PHE A 1 289 ? -14.649 14.059 13.029 1.00 96.75 289 PHE A CA 1
ATOM 2214 C C . PHE A 1 289 ? -13.771 13.409 11.961 1.00 96.75 289 PHE A C 1
ATOM 2216 O O . PHE A 1 289 ? -12.562 13.292 12.146 1.00 96.75 289 PHE A O 1
ATOM 2223 N N . SER A 1 290 ? -14.365 13.049 10.826 1.00 95.44 290 SER A N 1
ATOM 2224 C CA . SER A 1 290 ? -13.657 12.660 9.602 1.00 95.44 290 SER A CA 1
ATOM 2225 C C . SER A 1 290 ? -14.051 13.550 8.426 1.00 95.44 290 SER A C 1
ATOM 2227 O O . SER A 1 290 ? -15.181 14.042 8.365 1.00 95.44 290 SER A O 1
ATOM 2229 N N . LEU A 1 291 ? -13.113 13.766 7.507 1.00 93.75 291 LEU A N 1
ATOM 2230 C CA . LEU A 1 291 ? -13.334 14.508 6.272 1.00 93.75 291 LEU A CA 1
ATOM 2231 C C . LEU A 1 291 ? -13.907 13.571 5.203 1.00 93.75 291 LEU A C 1
ATOM 2233 O O . LEU A 1 291 ? -13.266 12.585 4.845 1.00 93.75 291 LEU A O 1
ATOM 2237 N N . GLN A 1 292 ? -15.096 13.893 4.702 1.00 86.56 292 GLN A N 1
ATOM 2238 C CA . GLN A 1 292 ? -15.753 13.177 3.607 1.00 86.56 292 GLN A CA 1
ATOM 2239 C C . GLN A 1 292 ? -15.320 13.738 2.238 1.00 86.56 292 GLN A C 1
ATOM 2241 O O . GLN A 1 292 ? -14.704 14.801 2.169 1.00 86.56 292 GLN A O 1
ATOM 2246 N N . ALA A 1 293 ? -15.659 13.042 1.146 1.00 78.06 293 ALA A N 1
ATOM 2247 C CA . ALA A 1 293 ? -15.254 13.412 -0.218 1.00 78.06 293 ALA A CA 1
ATOM 2248 C C . ALA A 1 293 ? -15.717 14.819 -0.659 1.00 78.06 293 ALA A C 1
ATOM 2250 O O . ALA A 1 293 ? -15.003 15.482 -1.406 1.00 78.06 293 ALA A O 1
ATOM 2251 N N . ASP A 1 294 ? -16.859 15.293 -0.150 1.00 80.94 294 ASP A N 1
ATOM 2252 C CA . ASP A 1 294 ? -17.445 16.607 -0.473 1.00 80.94 294 ASP A CA 1
ATOM 2253 C C . ASP A 1 294 ? -16.931 17.748 0.432 1.00 80.94 294 ASP A C 1
ATOM 2255 O O . ASP A 1 294 ? -17.617 18.751 0.632 1.00 80.94 294 ASP A O 1
ATOM 2259 N N . ASP A 1 295 ? -15.765 17.577 1.063 1.00 84.25 295 ASP A N 1
ATOM 2260 C CA . ASP A 1 295 ? -15.199 18.491 2.070 1.00 84.25 295 ASP A CA 1
ATOM 2261 C C . ASP A 1 295 ? -16.111 18.732 3.301 1.00 84.25 295 ASP A C 1
ATOM 2263 O O . ASP A 1 295 ? -15.936 19.685 4.069 1.00 84.25 295 ASP A O 1
ATOM 2267 N N . VAL A 1 296 ? -17.080 17.841 3.534 1.00 90.12 296 VAL A N 1
ATOM 2268 C CA . VAL A 1 296 ? -17.979 17.868 4.698 1.00 90.12 296 VAL A CA 1
ATOM 2269 C C . VAL A 1 296 ? -17.379 17.061 5.850 1.00 90.12 296 VAL A C 1
ATOM 2271 O O . VAL A 1 296 ? -16.928 15.931 5.670 1.00 90.12 296 VAL A O 1
ATOM 2274 N N . TRP A 1 297 ? -17.416 17.615 7.064 1.00 94.00 297 TRP A N 1
ATOM 2275 C CA . TRP A 1 297 ? -16.973 16.915 8.272 1.00 94.00 297 TRP A CA 1
ATOM 2276 C C . TRP A 1 297 ? -18.099 16.083 8.888 1.00 94.00 297 TRP A C 1
ATOM 2278 O O . TRP A 1 297 ? -19.145 16.614 9.264 1.00 94.00 297 TRP A O 1
ATOM 2288 N N . GLN A 1 298 ? -17.866 14.782 9.060 1.00 94.19 298 GLN A N 1
ATOM 2289 C CA . GLN A 1 298 ? -18.781 13.874 9.748 1.00 94.19 298 GLN A CA 1
ATOM 2290 C C . GLN A 1 298 ? -18.345 13.661 11.198 1.00 94.19 298 GLN A C 1
ATOM 2292 O O . GLN A 1 298 ? -17.203 13.288 11.446 1.00 94.19 298 GLN A O 1
ATOM 2297 N N . SER A 1 299 ? -19.256 13.855 12.157 1.00 94.94 299 SER A N 1
ATOM 2298 C CA . SER A 1 299 ? -19.000 13.534 13.567 1.00 94.94 299 SER A CA 1
ATOM 2299 C C . SER A 1 299 ? -19.135 12.033 13.825 1.00 94.94 299 SER A C 1
ATOM 2301 O O . SER A 1 299 ? -20.058 11.397 13.315 1.00 94.94 299 SER A O 1
ATOM 2303 N N . HIS A 1 300 ? -18.220 11.487 14.624 1.00 95.19 300 HIS A N 1
ATOM 2304 C CA . HIS A 1 300 ? -18.176 10.067 14.976 1.00 95.19 300 HIS A CA 1
ATOM 2305 C C . HIS A 1 300 ? -18.317 9.815 16.472 1.00 95.19 300 HIS A C 1
ATOM 2307 O O . HIS A 1 300 ? -18.963 8.850 16.872 1.00 95.19 300 HIS A O 1
ATOM 2313 N N . ALA A 1 301 ? -17.698 10.661 17.296 1.00 96.19 301 ALA A N 1
ATOM 2314 C CA . ALA A 1 301 ? -17.727 10.504 18.740 1.00 96.19 301 ALA A CA 1
ATOM 2315 C C . ALA A 1 301 ? -17.705 11.845 19.467 1.00 96.19 301 ALA A C 1
ATOM 2317 O O . ALA A 1 301 ? -17.118 12.817 18.983 1.00 96.19 301 ALA A O 1
ATOM 2318 N N . GLN A 1 302 ? -18.293 11.861 20.661 1.00 95.75 302 GLN A N 1
ATOM 2319 C CA . GLN A 1 302 ? -18.304 13.003 21.565 1.00 95.75 302 GLN A CA 1
ATOM 2320 C C . GLN A 1 302 ? -18.201 12.550 23.025 1.00 95.75 302 GLN A C 1
ATOM 2322 O O . GLN A 1 302 ? -18.751 11.518 23.395 1.00 95.75 302 GLN A O 1
ATOM 2327 N N . SER A 1 303 ? -17.551 13.348 23.873 1.00 96.62 303 SER A N 1
ATOM 2328 C CA . SER A 1 303 ? -17.585 13.194 25.333 1.00 96.62 303 SER A CA 1
ATOM 2329 C C . SER A 1 303 ? -17.375 14.523 26.054 1.00 96.62 303 SER A C 1
ATOM 2331 O O . SER A 1 303 ? -16.831 15.464 25.476 1.00 96.62 303 SER A O 1
ATOM 2333 N N . VAL A 1 304 ? -17.712 14.575 27.340 1.00 95.00 304 VAL A N 1
ATOM 2334 C CA . VAL A 1 304 ? -17.307 15.650 28.254 1.00 95.00 304 VAL A CA 1
ATOM 2335 C C . VAL A 1 304 ? -16.061 15.216 29.024 1.00 95.00 304 VAL A C 1
ATOM 2337 O O . VAL A 1 304 ? -16.061 14.169 29.662 1.00 95.00 304 VAL A O 1
ATOM 2340 N N . VAL A 1 305 ? -15.003 16.017 28.982 1.00 92.44 305 VAL A N 1
ATOM 2341 C CA . VAL A 1 305 ? -13.735 15.780 29.675 1.00 92.44 305 VAL A CA 1
ATOM 2342 C C . VAL A 1 305 ? -13.727 16.559 30.987 1.00 92.44 305 VAL A C 1
ATOM 2344 O O . VAL A 1 305 ? -13.880 17.777 31.008 1.00 92.44 305 VAL A O 1
ATOM 2347 N N . ARG A 1 306 ? -13.521 15.845 32.091 1.00 90.12 306 ARG A N 1
ATOM 2348 C CA . ARG A 1 306 ? -13.361 16.373 33.447 1.00 90.12 306 ARG A CA 1
ATOM 2349 C C . ARG A 1 306 ? -11.992 15.990 33.995 1.00 90.12 306 ARG A C 1
ATOM 2351 O O . ARG A 1 306 ? -11.462 14.915 33.704 1.00 90.12 306 ARG A O 1
ATOM 2358 N N . TRP A 1 307 ? -11.456 16.846 34.854 1.00 81.88 307 TRP A N 1
ATOM 2359 C CA . TRP A 1 307 ? -10.173 16.638 35.524 1.00 81.88 307 TRP A CA 1
ATOM 2360 C C . TRP A 1 307 ? -10.408 16.338 36.998 1.00 81.88 307 TRP A C 1
ATOM 2362 O O . TRP A 1 307 ? -11.209 16.996 37.663 1.00 81.88 307 TRP A O 1
ATOM 2372 N N . GLY A 1 308 ? -9.695 15.350 37.523 1.00 71.25 308 GLY A N 1
ATOM 2373 C CA . GLY A 1 308 ? -9.819 14.977 38.924 1.00 71.25 308 GLY A CA 1
ATOM 2374 C C . GLY A 1 308 ? -9.062 13.700 39.234 1.00 71.25 308 GLY A C 1
ATOM 2375 O O . GLY A 1 308 ? -8.882 12.843 38.370 1.00 71.25 308 GLY A O 1
ATOM 2376 N N . LYS A 1 309 ? -8.600 13.566 40.480 1.00 68.88 309 LYS A N 1
ATOM 2377 C CA . LYS A 1 309 ? -7.942 12.338 40.928 1.00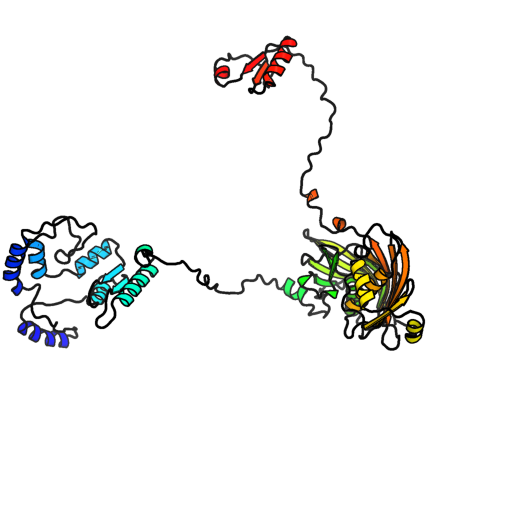 68.88 309 LYS A CA 1
ATOM 2378 C C . LYS A 1 309 ? -8.922 11.173 40.884 1.00 68.88 309 LYS A C 1
ATOM 2380 O O . LYS A 1 309 ? -10.008 11.236 41.457 1.00 68.88 309 LYS A O 1
ATOM 2385 N N . LEU A 1 310 ? -8.468 10.077 40.291 1.00 70.19 310 LEU A N 1
ATOM 2386 C CA . LEU A 1 310 ? -9.096 8.781 40.463 1.00 70.19 310 LEU A CA 1
ATOM 2387 C C . LEU A 1 310 ? -8.850 8.312 41.902 1.00 70.19 310 LEU A C 1
ATOM 2389 O O . LEU A 1 310 ? -7.719 7.992 42.261 1.00 70.19 310 LEU A O 1
ATOM 2393 N N . SER A 1 311 ? -9.893 8.304 42.730 1.00 71.31 311 SER A N 1
ATOM 2394 C CA . SER A 1 311 ? -9.839 7.742 44.080 1.00 71.31 311 SER A CA 1
ATOM 2395 C C . SER A 1 311 ? -10.921 6.681 44.213 1.00 71.31 311 SER A C 1
ATOM 2397 O O . SER A 1 311 ? -12.109 6.991 44.275 1.00 71.31 311 SER A O 1
ATOM 2399 N N . ALA A 1 312 ? -10.499 5.421 44.208 1.00 81.88 312 ALA A N 1
ATOM 2400 C CA . ALA A 1 312 ? -11.341 4.274 44.503 1.00 81.88 312 ALA A CA 1
ATOM 2401 C C . ALA A 1 312 ? -10.548 3.318 45.406 1.00 81.88 312 ALA A C 1
ATOM 2403 O O . ALA A 1 312 ? -9.335 3.184 45.211 1.00 81.88 312 ALA A O 1
ATOM 2404 N N . PRO A 1 313 ? -11.194 2.674 46.395 1.00 85.06 313 PRO A N 1
ATOM 2405 C CA . PRO A 1 313 ? -10.531 1.648 47.187 1.00 85.06 313 PRO A CA 1
ATOM 2406 C C . PRO A 1 313 ? -10.087 0.491 46.275 1.00 85.06 313 PRO A C 1
ATOM 2408 O O . PRO A 1 313 ? -10.796 0.179 45.312 1.00 85.06 313 PRO A O 1
ATOM 2411 N N . PRO A 1 314 ? -8.929 -0.136 46.549 1.00 90.06 314 PRO A N 1
ATOM 2412 C CA . PRO A 1 314 ? -8.469 -1.278 45.771 1.00 90.06 314 PRO A CA 1
ATOM 2413 C C . PRO A 1 314 ? -9.454 -2.446 45.896 1.00 90.06 314 PRO A C 1
ATOM 2415 O O . PRO A 1 314 ? -10.042 -2.672 46.956 1.00 90.06 314 PRO A O 1
ATOM 2418 N N . LEU A 1 315 ? -9.624 -3.194 44.808 1.00 92.81 315 LEU A N 1
ATOM 2419 C CA . LEU A 1 315 ? -10.414 -4.421 44.803 1.00 92.81 315 LEU A CA 1
ATOM 2420 C C . LEU A 1 315 ? -9.557 -5.598 45.267 1.00 92.81 315 LEU A C 1
ATOM 2422 O O . LEU A 1 315 ? -8.447 -5.811 44.786 1.00 92.81 315 LEU A O 1
ATOM 2426 N N . ALA A 1 316 ? -10.092 -6.405 46.182 1.00 94.75 316 ALA A N 1
ATOM 2427 C CA . ALA A 1 316 ? -9.421 -7.607 46.658 1.00 94.75 316 ALA A CA 1
ATOM 2428 C C . ALA A 1 316 ? -9.466 -8.711 45.585 1.00 94.75 316 ALA A C 1
ATOM 2430 O O . ALA A 1 316 ? -10.415 -9.496 45.528 1.00 94.75 316 ALA A O 1
ATOM 2431 N N . LEU A 1 317 ? -8.427 -8.786 44.744 1.00 95.25 317 LEU A N 1
ATOM 2432 C CA . LEU A 1 317 ? -8.317 -9.773 43.659 1.00 95.25 317 LEU A CA 1
ATOM 2433 C C . LEU A 1 317 ? -8.514 -11.213 44.158 1.00 95.25 317 LEU A C 1
ATOM 2435 O O . LEU A 1 317 ? -9.285 -11.963 43.568 1.00 95.25 317 LEU A O 1
ATOM 2439 N N . ALA A 1 318 ? -7.914 -11.568 45.299 1.00 94.19 318 ALA A N 1
ATOM 2440 C CA . ALA A 1 318 ? -8.068 -12.893 45.905 1.00 94.19 318 ALA A CA 1
ATOM 2441 C C . ALA A 1 318 ? -9.531 -13.224 46.255 1.00 94.19 318 ALA A C 1
ATOM 2443 O O . ALA A 1 318 ? -9.969 -14.362 46.095 1.00 94.19 318 ALA A O 1
ATOM 2444 N N . SER A 1 319 ? -10.313 -12.232 46.693 1.00 94.56 319 SER A N 1
ATOM 2445 C CA . SER A 1 319 ? -11.739 -12.414 46.981 1.00 94.56 319 SER A CA 1
ATOM 2446 C C . SER A 1 319 ? -12.551 -12.640 45.705 1.00 94.56 319 SER A C 1
ATOM 2448 O O . SER A 1 319 ? -13.456 -13.470 45.706 1.00 94.56 319 SER A O 1
ATOM 2450 N N . LEU A 1 320 ? -12.215 -11.951 44.610 1.00 94.50 320 LEU A N 1
ATOM 2451 C CA . LEU A 1 320 ? -12.851 -12.168 43.306 1.00 94.50 320 LEU A CA 1
ATOM 2452 C C . LEU A 1 320 ? -12.518 -13.557 42.741 1.00 94.50 320 LEU A C 1
ATOM 2454 O O . LEU A 1 320 ? -13.418 -14.258 42.287 1.00 94.50 320 LEU A O 1
ATOM 2458 N N . GLN A 1 321 ? -11.258 -13.988 42.835 1.00 95.81 321 GLN A N 1
ATOM 2459 C CA . GLN A 1 321 ? -10.823 -15.323 42.406 1.00 95.81 321 GLN A CA 1
ATOM 2460 C C . GLN A 1 321 ? -11.465 -16.448 43.227 1.00 95.81 321 GLN A C 1
ATOM 2462 O O . GLN A 1 321 ? -11.753 -17.508 42.686 1.00 95.81 321 GLN A O 1
ATOM 2467 N N . ALA A 1 322 ? -11.694 -16.233 44.526 1.00 94.88 322 ALA A N 1
ATOM 2468 C CA . ALA A 1 322 ? -12.384 -17.204 45.374 1.00 94.88 322 ALA A CA 1
ATOM 2469 C C . ALA A 1 322 ? -13.894 -17.273 45.084 1.00 94.88 322 ALA A C 1
ATOM 2471 O O . ALA A 1 322 ? -14.508 -18.323 45.261 1.00 94.88 322 ALA A O 1
ATOM 2472 N N . LYS A 1 323 ? -14.498 -16.155 44.657 1.00 96.00 323 LYS A N 1
ATOM 2473 C CA . LYS A 1 323 ? -15.928 -16.053 44.333 1.00 96.00 323 LYS A CA 1
ATOM 2474 C C . LYS A 1 323 ? -16.265 -16.649 42.963 1.00 96.00 323 LYS A C 1
ATOM 2476 O O . LYS A 1 323 ? -17.336 -17.228 42.800 1.00 96.00 323 LYS A O 1
ATOM 2481 N N . LEU A 1 324 ? -15.396 -16.454 41.973 1.00 96.50 324 LEU A N 1
ATOM 2482 C CA . LEU A 1 324 ? -15.644 -16.817 40.579 1.00 96.50 324 LEU A CA 1
ATOM 2483 C C . LEU A 1 324 ? -14.938 -18.139 40.241 1.00 96.50 324 LEU A C 1
ATOM 2485 O O . LEU A 1 324 ? -13.744 -18.261 40.505 1.00 96.50 324 LEU A O 1
ATOM 2489 N N . PRO A 1 325 ? -15.615 -19.130 39.637 1.00 95.44 325 PRO A N 1
ATOM 2490 C CA . PRO A 1 325 ? -14.954 -20.369 39.254 1.00 95.44 325 PRO A CA 1
ATOM 2491 C C . PRO A 1 325 ? -13.964 -20.125 38.108 1.00 95.44 325 PRO A C 1
ATOM 2493 O O . PRO A 1 325 ? -14.216 -19.330 37.201 1.00 95.44 325 PRO A O 1
ATOM 2496 N N . SER A 1 326 ? -12.822 -20.813 38.152 1.00 95.56 326 SER A N 1
ATOM 2497 C CA . SER A 1 326 ? -11.826 -20.777 37.079 1.00 95.56 326 SER A CA 1
ATOM 2498 C C . SER A 1 326 ? -12.371 -21.426 35.807 1.00 95.56 326 SER A C 1
ATOM 2500 O O . SER A 1 326 ? -12.944 -22.515 35.874 1.00 95.56 326 SER A O 1
ATOM 2502 N N . LEU A 1 327 ? -12.127 -20.806 34.657 1.00 94.25 327 LEU A N 1
ATOM 2503 C CA . LEU A 1 327 ? -12.474 -21.335 33.340 1.00 94.25 327 LEU A CA 1
ATOM 2504 C C . LEU A 1 327 ? -11.183 -21.652 32.569 1.00 94.25 327 LEU A C 1
ATOM 2506 O O . LEU A 1 327 ? -10.198 -20.922 32.660 1.00 94.25 327 LEU A O 1
ATOM 2510 N N . ALA A 1 328 ? -11.158 -22.759 31.828 1.00 93.19 328 ALA A N 1
ATOM 2511 C CA . ALA A 1 328 ? -10.009 -23.089 30.989 1.00 93.19 328 ALA A CA 1
ATOM 2512 C C . ALA A 1 328 ? -9.940 -22.137 29.785 1.00 93.19 328 ALA A C 1
ATOM 2514 O O . ALA A 1 328 ? -10.948 -21.931 29.109 1.00 93.19 328 ALA A O 1
ATOM 2515 N N . THR A 1 329 ? -8.754 -21.604 29.479 1.00 89.56 329 THR A N 1
ATOM 2516 C CA . THR A 1 329 ? -8.568 -20.622 28.395 1.00 89.56 329 THR A CA 1
ATOM 2517 C C . THR A 1 329 ? -9.051 -21.146 27.036 1.00 89.56 329 THR A C 1
ATOM 2519 O O . THR A 1 329 ? -9.745 -20.424 26.333 1.00 89.56 329 THR A O 1
ATOM 2522 N N . ALA A 1 330 ? -8.832 -22.430 26.730 1.00 88.94 330 ALA A N 1
ATOM 2523 C CA . ALA A 1 330 ? -9.321 -23.054 25.495 1.00 88.94 330 ALA A CA 1
ATOM 2524 C C . ALA A 1 330 ? -10.860 -23.108 25.389 1.00 88.94 330 ALA A C 1
ATOM 2526 O O . ALA A 1 330 ? -11.412 -22.990 24.300 1.00 88.94 330 ALA A O 1
ATOM 2527 N N . VAL A 1 331 ? -11.568 -23.269 26.514 1.00 90.12 331 VAL A N 1
ATOM 2528 C CA . VAL A 1 331 ? -13.043 -23.234 26.525 1.00 90.12 331 VAL A CA 1
ATOM 2529 C C . VAL A 1 331 ? -13.523 -21.809 26.272 1.00 90.12 331 VAL A C 1
ATOM 2531 O O . VAL A 1 331 ? -14.424 -21.593 25.470 1.00 90.12 331 VAL A O 1
ATOM 2534 N N . TYR A 1 332 ? -12.877 -20.830 26.906 1.00 88.25 332 TYR A N 1
ATOM 2535 C CA . TYR A 1 332 ? -13.165 -19.419 26.671 1.00 88.25 332 TYR A CA 1
ATOM 2536 C C . TYR A 1 332 ? -12.934 -19.015 25.206 1.00 88.25 332 TYR A C 1
ATOM 2538 O O . TYR A 1 332 ? -13.789 -18.368 24.611 1.00 88.25 332 TYR A O 1
ATOM 2546 N N . GLU A 1 333 ? -11.824 -19.444 24.603 1.00 87.31 333 GLU A N 1
ATOM 2547 C CA . GLU A 1 333 ? -11.531 -19.245 23.177 1.00 87.31 333 GLU A CA 1
ATOM 2548 C C . GLU A 1 333 ? -12.635 -19.777 22.272 1.00 87.31 333 GLU A C 1
ATOM 2550 O O . GLU A 1 333 ? -13.079 -19.088 21.352 1.00 87.31 333 GLU A O 1
ATOM 2555 N N . GLN A 1 334 ? -13.082 -21.004 22.536 1.00 88.19 334 GLN A N 1
ATOM 2556 C CA . GLN A 1 334 ? -14.137 -21.626 21.756 1.00 88.19 334 GLN A CA 1
ATOM 2557 C C . GLN A 1 334 ? -15.448 -20.837 21.868 1.00 88.19 334 GLN A C 1
ATOM 2559 O O . GLN A 1 334 ? -16.057 -20.530 20.849 1.00 88.19 334 GLN A O 1
ATOM 2564 N N . GLU A 1 335 ? -15.837 -20.421 23.075 1.00 87.88 335 GLU A N 1
ATOM 2565 C CA . GLU A 1 335 ? -17.057 -19.633 23.280 1.00 87.88 335 GLU A CA 1
ATOM 2566 C C . GLU A 1 335 ? -17.022 -18.263 22.590 1.00 87.88 335 GLU A C 1
ATOM 2568 O O . GLU A 1 335 ? -18.055 -17.780 22.123 1.00 87.88 335 GLU A O 1
ATOM 2573 N N . LEU A 1 336 ? -15.856 -17.615 22.528 1.00 86.00 336 LEU A N 1
ATOM 2574 C CA . LEU A 1 336 ? -15.703 -16.368 21.779 1.00 86.00 336 LEU A CA 1
ATOM 2575 C C . LEU A 1 336 ? -15.889 -16.594 20.281 1.00 86.00 336 LEU A C 1
ATOM 2577 O O . LEU A 1 336 ? -16.655 -15.866 19.647 1.00 86.00 336 LEU A O 1
ATOM 2581 N N . ASN A 1 337 ? -15.247 -17.631 19.740 1.00 86.81 337 ASN A N 1
ATOM 2582 C CA . ASN A 1 337 ? -15.367 -17.995 18.331 1.00 86.81 337 ASN A CA 1
ATOM 2583 C C . ASN A 1 337 ? -16.818 -18.332 17.960 1.00 86.81 337 ASN A C 1
ATOM 2585 O O . ASN A 1 337 ? -17.317 -17.833 16.953 1.00 86.81 337 ASN A O 1
ATOM 2589 N N . ASP A 1 338 ? -17.521 -19.091 18.805 1.00 88.25 338 ASP A N 1
ATOM 2590 C CA . ASP A 1 338 ? -18.936 -19.435 18.615 1.00 88.25 338 ASP A CA 1
ATOM 2591 C C . ASP A 1 338 ? -19.842 -18.188 18.608 1.00 88.25 338 ASP A C 1
ATOM 2593 O O . ASP A 1 338 ? -20.898 -18.172 17.975 1.00 88.25 338 ASP A O 1
ATOM 2597 N N . LYS A 1 339 ? -19.416 -17.110 19.279 1.00 88.38 339 LYS A N 1
ATOM 2598 C CA . LYS A 1 339 ? -20.099 -15.807 19.314 1.00 88.38 339 LYS A CA 1
ATOM 2599 C C . LYS A 1 339 ? -19.627 -14.827 18.234 1.00 88.38 339 LYS A C 1
ATOM 2601 O O . LYS A 1 339 ? -20.141 -13.708 18.176 1.00 88.38 339 LYS A O 1
ATOM 2606 N N . GLY A 1 340 ? -18.677 -15.231 17.387 1.00 85.81 340 GLY A N 1
ATOM 2607 C CA . GLY A 1 340 ? -18.078 -14.393 16.344 1.00 85.81 340 GLY A CA 1
ATOM 2608 C C . GLY A 1 340 ? -17.140 -13.304 16.875 1.00 85.81 340 GLY A C 1
ATOM 2609 O O . GLY A 1 340 ? -16.846 -12.350 16.158 1.00 85.81 340 GLY A O 1
ATOM 2610 N N . LEU A 1 341 ? -16.688 -13.414 18.125 1.00 85.25 341 LEU A N 1
ATOM 2611 C CA . LEU A 1 341 ? -15.777 -12.465 18.757 1.00 85.25 341 LEU A CA 1
ATOM 2612 C C . LEU A 1 341 ? -14.326 -12.905 18.529 1.00 85.25 341 LEU A C 1
ATOM 2614 O O . LEU A 1 341 ? -13.922 -13.989 18.941 1.00 85.25 341 LEU A O 1
ATOM 2618 N N . THR A 1 342 ? -13.522 -12.052 17.900 1.00 71.62 342 THR A N 1
ATOM 2619 C CA . THR A 1 342 ? -12.074 -12.261 17.741 1.00 71.62 342 THR A CA 1
ATOM 2620 C C . THR A 1 342 ? -11.311 -11.540 18.843 1.00 71.62 342 THR A C 1
ATOM 2622 O O . THR A 1 342 ? -11.036 -10.342 18.727 1.00 71.62 342 THR A O 1
ATOM 2625 N N . PHE A 1 343 ? -10.953 -12.267 19.903 1.00 65.75 343 PHE A N 1
ATOM 2626 C CA . PHE A 1 343 ? -10.114 -11.714 20.967 1.00 65.75 343 PHE A CA 1
ATOM 2627 C C . PHE A 1 343 ? -8.740 -11.335 20.428 1.00 65.75 343 PHE A C 1
ATOM 2629 O O . PHE A 1 343 ? -8.176 -12.016 19.570 1.00 65.75 343 PHE A O 1
ATOM 2636 N N . GLY A 1 344 ? -8.175 -10.273 21.001 1.00 64.44 344 GLY A N 1
ATOM 2637 C CA . GLY A 1 344 ? -6.735 -10.056 20.981 1.00 64.44 344 GLY A CA 1
ATOM 2638 C C . GLY A 1 344 ? -5.980 -11.172 21.735 1.00 64.44 344 GLY A C 1
ATOM 2639 O O . GLY A 1 344 ? -6.503 -12.266 21.937 1.00 64.44 344 GLY A O 1
ATOM 2640 N N . PRO A 1 345 ? -4.734 -10.944 22.171 1.00 68.38 345 PRO A N 1
ATOM 2641 C CA . PRO A 1 345 ? -3.959 -11.943 22.912 1.00 68.38 345 PRO A CA 1
ATOM 2642 C C . PRO A 1 345 ? -4.736 -12.569 24.087 1.00 68.38 345 PRO A C 1
ATOM 2644 O O . PRO A 1 345 ? -5.278 -11.879 24.952 1.00 68.38 345 PRO A O 1
ATOM 2647 N N . LEU A 1 346 ? -4.773 -13.901 24.108 1.00 72.88 346 LEU A N 1
ATOM 2648 C CA . LEU A 1 346 ? -5.572 -14.708 25.031 1.00 72.88 346 LEU A CA 1
ATOM 2649 C C . LEU A 1 346 ? -5.149 -14.529 26.491 1.00 72.88 346 LEU A C 1
ATOM 2651 O O . LEU A 1 346 ? -3.950 -14.451 26.767 1.00 72.88 346 LEU A O 1
ATOM 2655 N N . PRO A 1 347 ? -6.090 -14.504 27.448 1.00 86.06 347 PRO A N 1
ATOM 2656 C CA . PRO A 1 347 ? -5.761 -14.230 28.837 1.00 86.06 347 PRO A CA 1
ATOM 2657 C C . PRO A 1 347 ? -4.896 -15.325 29.466 1.00 86.06 347 PRO A C 1
ATOM 2659 O O . PRO A 1 347 ? -5.078 -16.514 29.207 1.00 86.06 347 PRO A O 1
ATOM 2662 N N . ALA A 1 348 ? -3.992 -14.925 30.363 1.00 88.62 348 ALA A N 1
ATOM 2663 C CA . ALA A 1 348 ? -3.148 -15.857 31.108 1.00 88.62 348 ALA A CA 1
ATOM 2664 C C . ALA A 1 348 ? -3.967 -16.729 32.077 1.00 88.62 348 ALA A C 1
ATOM 2666 O O . ALA A 1 348 ? -3.599 -17.868 32.354 1.00 88.62 348 ALA A O 1
ATOM 2667 N N . ALA A 1 349 ? -5.068 -16.188 32.605 1.00 92.75 349 ALA A N 1
ATOM 2668 C CA . ALA A 1 349 ? -6.043 -16.915 33.409 1.00 92.75 349 ALA A CA 1
ATOM 2669 C C . ALA A 1 349 ? -7.395 -16.190 33.395 1.00 92.75 349 ALA A C 1
ATOM 2671 O O . ALA A 1 349 ? -7.442 -14.959 33.315 1.00 92.75 349 ALA A O 1
ATOM 2672 N N . ILE A 1 350 ? -8.484 -16.949 33.517 1.00 94.75 350 ILE A N 1
ATOM 2673 C CA . ILE A 1 350 ? -9.853 -16.434 33.529 1.00 94.75 350 ILE A CA 1
ATOM 2674 C C . ILE A 1 350 ? -10.679 -17.103 34.634 1.00 94.75 350 ILE A C 1
ATOM 2676 O O . ILE A 1 350 ? -10.618 -18.315 34.848 1.00 94.75 350 ILE A O 1
ATOM 2680 N N . TRP A 1 351 ? -11.472 -16.293 35.329 1.00 96.44 351 TRP A N 1
ATOM 2681 C CA . TRP A 1 351 ? -12.480 -16.702 36.299 1.00 96.44 351 TRP A CA 1
ATOM 2682 C C . TRP A 1 351 ? -13.815 -16.098 35.889 1.00 96.44 351 TRP A C 1
ATOM 2684 O O . TRP A 1 351 ? -13.895 -14.900 35.619 1.00 96.44 351 TRP A O 1
ATOM 2694 N N . ARG A 1 352 ? -14.874 -16.901 35.833 1.00 94.38 352 ARG A N 1
ATOM 2695 C CA . ARG A 1 352 ? -16.153 -16.470 35.267 1.00 94.38 352 ARG A CA 1
ATOM 2696 C C . ARG A 1 352 ? -17.331 -17.032 36.041 1.00 94.38 352 ARG A C 1
ATOM 2698 O O . ARG A 1 352 ? -17.445 -18.235 36.206 1.00 94.38 352 ARG A O 1
ATOM 2705 N N . GLY A 1 353 ? -18.244 -16.157 36.441 1.00 93.12 353 GLY A N 1
ATOM 2706 C CA . GLY A 1 353 ? -19.551 -16.499 36.991 1.00 93.12 353 GLY A CA 1
ATOM 2707 C C . GLY A 1 353 ? -20.691 -16.063 36.068 1.00 93.12 353 GLY A C 1
ATOM 2708 O O . GLY A 1 353 ? -20.485 -15.668 34.919 1.00 93.12 353 GLY A O 1
ATOM 2709 N N . ALA A 1 354 ? -21.917 -16.116 36.588 1.00 91.12 354 ALA A N 1
ATOM 2710 C CA . ALA A 1 354 ? -23.084 -15.575 35.899 1.00 91.12 354 ALA A CA 1
ATOM 2711 C C . ALA A 1 354 ? -23.015 -14.037 35.887 1.00 91.12 354 ALA A C 1
ATOM 2713 O O . ALA A 1 354 ? -23.083 -13.409 36.942 1.00 91.12 354 ALA A O 1
ATOM 2714 N N . GLY A 1 355 ? -22.853 -13.442 34.702 1.00 94.56 355 GLY A N 1
ATOM 2715 C CA . GLY A 1 355 ? -22.822 -11.987 34.523 1.00 94.56 355 GLY A CA 1
ATOM 2716 C C . GLY A 1 355 ? -21.600 -11.273 35.116 1.00 94.56 355 GLY A C 1
ATOM 2717 O O . GLY A 1 355 ? -21.602 -10.052 35.222 1.00 94.56 355 GLY A O 1
ATOM 2718 N N . GLU A 1 356 ? -20.541 -11.990 35.489 1.00 97.00 356 GLU A N 1
ATOM 2719 C CA . GLU A 1 356 ? -19.317 -11.401 36.045 1.00 97.00 356 GLU A CA 1
ATOM 2720 C C . GLU A 1 356 ? -18.098 -12.226 35.623 1.00 97.00 356 GLU A C 1
ATOM 2722 O O . GLU A 1 356 ? -18.139 -13.458 35.651 1.00 97.00 356 GLU A O 1
ATOM 2727 N N . ALA A 1 357 ? -17.001 -11.568 35.253 1.00 96.12 357 ALA A N 1
ATOM 2728 C CA . ALA A 1 357 ? -15.744 -12.247 34.955 1.00 96.12 357 ALA A CA 1
ATOM 2729 C C . ALA A 1 357 ? -14.531 -11.427 35.389 1.00 96.12 357 ALA A C 1
ATOM 2731 O O . ALA A 1 357 ? -14.533 -10.199 35.346 1.00 96.12 357 ALA A O 1
ATOM 2732 N N . LEU A 1 358 ? -13.480 -12.134 35.788 1.00 96.50 358 LEU A N 1
ATOM 2733 C CA . LEU A 1 358 ? -12.165 -11.603 36.101 1.00 96.50 358 LEU A CA 1
ATOM 2734 C C . LEU A 1 358 ? -11.136 -12.303 35.217 1.00 96.50 358 LEU A C 1
ATOM 2736 O O . LEU A 1 358 ? -11.117 -13.525 35.106 1.00 96.50 358 LEU A O 1
ATOM 2740 N N . VAL A 1 359 ? -10.243 -11.525 34.630 1.00 94.94 359 VAL A N 1
ATOM 2741 C CA . VAL A 1 359 ? -9.199 -11.994 33.732 1.00 94.94 359 VAL A CA 1
ATOM 2742 C C . VAL A 1 359 ? -7.857 -11.424 34.165 1.00 94.94 359 VAL A C 1
ATOM 2744 O O . VAL A 1 359 ? -7.738 -10.231 34.444 1.00 94.94 359 VAL A O 1
ATOM 2747 N N . ARG A 1 360 ? -6.827 -12.273 34.171 1.00 94.56 360 ARG A N 1
ATOM 2748 C CA . ARG A 1 360 ? -5.433 -11.829 34.168 1.00 94.56 360 ARG A CA 1
ATOM 2749 C C . ARG A 1 360 ? -4.982 -11.692 32.717 1.00 94.56 360 ARG A C 1
ATOM 2751 O O . ARG A 1 360 ? -4.867 -12.697 32.012 1.00 94.56 360 ARG A O 1
ATOM 2758 N N . CYS A 1 361 ? -4.749 -10.462 32.272 1.00 92.12 361 CYS A N 1
ATOM 2759 C CA . CYS A 1 361 ? -4.325 -10.195 30.902 1.00 92.12 361 CYS A CA 1
ATOM 2760 C C . CYS A 1 361 ? -2.881 -10.667 30.662 1.00 92.12 361 CYS A C 1
ATOM 2762 O O . CYS A 1 361 ? -2.121 -10.879 31.611 1.00 92.12 361 CYS A O 1
ATOM 2764 N N . GLN A 1 362 ? -2.500 -10.826 29.390 1.00 89.88 362 GLN A N 1
ATOM 2765 C CA . GLN A 1 362 ? -1.096 -11.049 29.033 1.00 89.88 362 GLN A CA 1
ATOM 2766 C C . GLN A 1 362 ? -0.216 -9.877 29.502 1.00 89.88 362 GLN A C 1
ATOM 2768 O O . GLN A 1 362 ? -0.714 -8.755 29.661 1.00 89.88 362 GLN A O 1
ATOM 2773 N N . PRO A 1 363 ? 1.084 -10.115 29.750 1.00 86.12 363 PRO A N 1
ATOM 2774 C CA . PRO A 1 363 ? 2.016 -9.018 29.968 1.00 86.12 363 PRO A CA 1
ATOM 2775 C C . PRO A 1 363 ? 2.048 -8.088 28.743 1.00 86.12 363 PRO A C 1
ATOM 2777 O O . PRO A 1 363 ? 1.753 -8.502 27.626 1.00 86.12 363 PRO A O 1
ATOM 2780 N N . ASP A 1 364 ? 2.395 -6.823 28.976 1.00 88.81 364 ASP A N 1
ATOM 2781 C CA . ASP A 1 364 ? 2.709 -5.836 27.932 1.00 88.81 364 ASP A CA 1
ATOM 2782 C C . ASP A 1 364 ? 1.565 -5.383 27.006 1.00 88.81 364 ASP A C 1
ATOM 2784 O O . ASP A 1 364 ? 1.822 -4.709 26.009 1.00 88.81 364 ASP A O 1
ATOM 2788 N N . LEU A 1 365 ? 0.299 -5.653 27.349 1.00 90.06 365 LEU A N 1
ATOM 2789 C CA . LEU A 1 365 ? -0.827 -5.088 26.595 1.00 90.06 365 LEU A CA 1
ATOM 2790 C C . LEU A 1 365 ? -0.826 -3.562 26.638 1.00 90.06 365 LEU A C 1
ATOM 2792 O O . LEU A 1 365 ? -0.675 -2.956 27.703 1.00 90.06 365 LEU A O 1
ATOM 2796 N N . SER A 1 366 ? -1.105 -2.936 25.500 1.00 90.81 366 SER A N 1
ATOM 2797 C CA . SER A 1 366 ? -1.485 -1.528 25.430 1.00 90.81 366 SER A CA 1
ATOM 2798 C C . SER A 1 366 ? -2.853 -1.285 26.081 1.00 90.81 366 SER A C 1
ATOM 2800 O O . SER A 1 366 ? -3.657 -2.200 26.276 1.00 90.81 366 SER A O 1
ATOM 2802 N N . ARG A 1 367 ? -3.154 -0.018 26.400 1.00 90.75 367 ARG A N 1
ATOM 2803 C CA . ARG A 1 367 ? -4.457 0.365 26.970 1.00 90.75 367 ARG A CA 1
ATOM 2804 C C . ARG A 1 367 ? -5.621 -0.048 26.070 1.00 90.75 367 ARG A C 1
ATOM 2806 O O . ARG A 1 367 ? -6.635 -0.511 26.582 1.00 90.75 367 ARG A O 1
ATOM 2813 N N . VAL A 1 368 ? -5.468 0.105 24.756 1.00 92.06 368 VAL A N 1
ATOM 2814 C CA . VAL A 1 368 ? -6.502 -0.241 23.770 1.00 92.06 368 VAL A CA 1
ATOM 2815 C C . VAL A 1 368 ? -6.776 -1.739 23.796 1.00 92.06 368 VAL A C 1
ATOM 2817 O O . VAL A 1 368 ? -7.930 -2.125 23.921 1.00 92.06 368 VAL A O 1
ATOM 2820 N N . GLU A 1 369 ? -5.734 -2.574 23.784 1.00 91.56 369 GLU A N 1
ATOM 2821 C CA . GLU A 1 369 ? -5.875 -4.038 23.849 1.00 91.56 369 GLU A CA 1
ATOM 2822 C C . GLU A 1 369 ? -6.541 -4.497 25.149 1.00 91.56 369 GLU A C 1
AT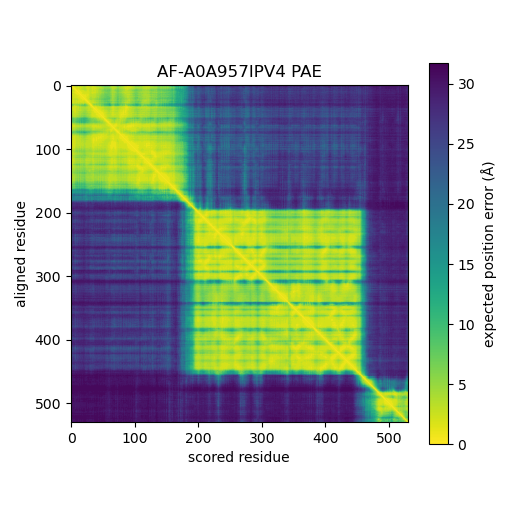OM 2824 O O . GLU A 1 369 ? -7.415 -5.360 25.125 1.00 91.56 369 GLU A O 1
ATOM 2829 N N . ALA A 1 370 ? -6.171 -3.903 26.288 1.00 92.31 370 ALA A N 1
ATOM 2830 C CA . ALA A 1 370 ? -6.766 -4.250 27.575 1.00 92.31 370 ALA A CA 1
ATOM 2831 C C . ALA A 1 370 ? -8.251 -3.854 27.672 1.00 92.31 370 ALA A C 1
ATOM 2833 O O . ALA A 1 370 ? -9.055 -4.603 28.230 1.00 92.31 370 ALA A O 1
ATOM 2834 N N . VAL A 1 371 ? -8.625 -2.682 27.144 1.00 92.38 371 VAL A N 1
ATOM 2835 C CA . VAL A 1 371 ? -10.024 -2.228 27.121 1.00 92.38 371 VAL A CA 1
ATO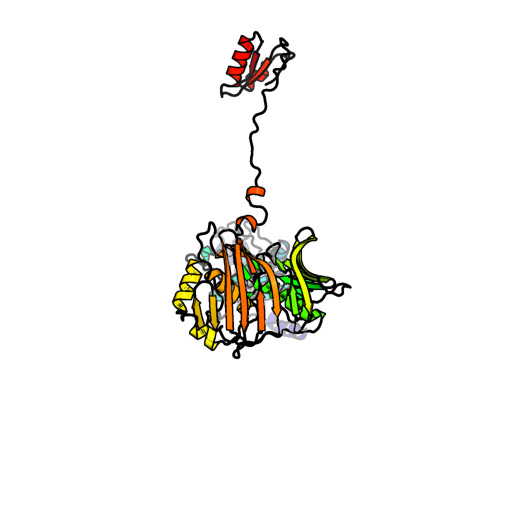M 2836 C C . VAL A 1 371 ? -10.842 -3.037 26.117 1.00 92.38 371 VAL A C 1
ATOM 2838 O O . VAL A 1 371 ? -11.940 -3.464 26.463 1.00 92.38 371 VAL A O 1
ATOM 2841 N N . ASP A 1 372 ? -10.315 -3.293 24.918 1.00 91.19 372 ASP A N 1
ATOM 2842 C CA . ASP A 1 372 ? -10.996 -4.092 23.894 1.00 91.19 372 ASP A CA 1
ATOM 2843 C C . ASP A 1 372 ? -11.212 -5.535 24.366 1.00 91.19 372 ASP A C 1
ATOM 2845 O O . ASP A 1 372 ? -12.322 -6.055 24.291 1.00 91.19 372 ASP A O 1
ATOM 2849 N N . GLY A 1 373 ? -10.203 -6.141 25.000 1.00 89.75 373 GLY A N 1
ATOM 2850 C CA . GLY A 1 373 ? -10.357 -7.439 25.653 1.00 89.75 373 GLY A CA 1
ATOM 2851 C C . GLY A 1 373 ? -11.443 -7.431 26.737 1.00 89.75 373 GLY A C 1
ATOM 2852 O O . GLY A 1 373 ? -12.233 -8.367 26.836 1.00 89.75 373 GLY A O 1
ATOM 2853 N N . GLY A 1 374 ? -11.557 -6.353 27.518 1.00 92.06 374 GLY A N 1
ATOM 2854 C CA . GLY A 1 374 ? -12.662 -6.187 28.468 1.00 92.06 374 GLY A CA 1
ATOM 2855 C C . GLY A 1 374 ? -14.032 -6.076 27.794 1.00 92.06 374 GLY A C 1
ATOM 2856 O O . GLY A 1 374 ? -15.002 -6.657 28.278 1.00 92.06 374 GLY A O 1
ATOM 2857 N N . VAL A 1 375 ? -14.120 -5.366 26.666 1.00 92.06 375 VAL A N 1
ATOM 2858 C CA . VAL A 1 375 ? -15.352 -5.224 25.876 1.00 92.06 375 VAL A CA 1
ATOM 2859 C C . VAL A 1 375 ? -15.806 -6.582 25.361 1.00 92.06 375 VAL A C 1
ATOM 2861 O O . VAL A 1 375 ? -16.955 -6.970 25.565 1.00 92.06 375 VAL A O 1
ATOM 2864 N N . GLN A 1 376 ? -14.897 -7.338 24.758 1.00 90.12 376 GLN A N 1
ATOM 2865 C CA . GLN A 1 376 ? -15.210 -8.659 24.232 1.00 90.12 376 GLN A CA 1
ATOM 2866 C C . GLN A 1 376 ? -15.572 -9.651 25.342 1.00 90.12 376 GLN A C 1
ATOM 2868 O O . GLN A 1 376 ? -16.528 -10.409 25.192 1.00 90.12 376 GLN A O 1
ATOM 2873 N N . LEU A 1 377 ? -14.878 -9.606 26.486 1.00 91.75 377 LEU A N 1
ATOM 2874 C CA . LEU A 1 377 ? -15.219 -10.419 27.656 1.00 91.75 377 LEU A CA 1
ATOM 2875 C C . LEU A 1 377 ? -16.625 -10.091 28.178 1.00 91.75 377 LEU A C 1
ATOM 2877 O O . LEU A 1 377 ? -17.385 -10.998 28.513 1.00 91.75 377 LEU A O 1
ATOM 2881 N N . LEU A 1 378 ? -16.993 -8.809 28.223 1.00 93.94 378 LEU A N 1
ATOM 2882 C CA . LEU A 1 378 ? -18.327 -8.374 28.625 1.00 93.94 378 LEU A CA 1
ATOM 2883 C C . LEU A 1 378 ? -19.407 -8.876 27.651 1.00 93.94 378 LEU A C 1
ATOM 2885 O O . LEU A 1 378 ? -20.414 -9.429 28.090 1.00 93.94 378 LEU A O 1
ATOM 2889 N N . LEU A 1 379 ? -19.180 -8.755 26.340 1.00 92.56 379 LEU A N 1
ATOM 2890 C CA . LEU A 1 379 ? -20.077 -9.297 25.310 1.00 92.56 379 LEU A CA 1
ATOM 2891 C C . LEU A 1 379 ? -20.200 -10.829 25.407 1.00 92.56 379 LEU A C 1
ATOM 2893 O O . LEU A 1 379 ? -21.287 -11.387 25.246 1.00 92.56 379 LEU A O 1
ATOM 2897 N N . ALA A 1 380 ? -19.110 -11.519 25.749 1.00 91.25 380 ALA A N 1
ATOM 2898 C CA . ALA A 1 380 ? -19.083 -12.967 25.933 1.00 91.25 380 ALA A CA 1
ATOM 2899 C C . ALA A 1 380 ? -19.905 -13.450 27.138 1.00 91.25 380 ALA A C 1
ATOM 2901 O O . ALA A 1 380 ? -20.389 -14.588 27.125 1.00 91.25 380 ALA A O 1
ATOM 2902 N N . LEU A 1 381 ? -20.110 -12.609 28.160 1.00 93.31 381 LEU A N 1
ATOM 2903 C CA . LEU A 1 381 ? -20.990 -12.922 29.292 1.00 93.31 381 LEU A CA 1
ATOM 2904 C C . LEU A 1 381 ? -22.466 -12.978 28.901 1.00 93.31 381 LEU A C 1
ATOM 2906 O O . LEU A 1 381 ? -23.241 -13.656 29.572 1.00 93.31 381 LEU A O 1
ATOM 2910 N N . ALA A 1 382 ? -22.839 -12.288 27.830 1.00 92.62 382 ALA A N 1
ATOM 2911 C CA . ALA A 1 382 ? -24.220 -12.103 27.440 1.00 92.62 382 ALA A CA 1
ATOM 2912 C C . ALA A 1 382 ? -24.782 -13.376 26.775 1.00 92.62 382 ALA A C 1
ATOM 2914 O O . ALA A 1 382 ? -24.139 -13.957 25.897 1.00 92.62 382 ALA A O 1
ATOM 2915 N N . GLY A 1 383 ? -25.955 -13.831 27.207 1.00 85.88 383 GLY A N 1
ATOM 2916 C CA . GLY A 1 383 ? -26.521 -15.142 26.884 1.00 85.88 383 GLY A CA 1
ATOM 2917 C C . GLY A 1 383 ? -28.018 -15.159 26.576 1.00 85.88 383 GLY A C 1
ATOM 2918 O O . GLY A 1 383 ? -28.548 -16.247 26.366 1.00 85.88 383 GLY A O 1
ATOM 2919 N N . ALA A 1 384 ? -28.706 -14.011 26.538 1.00 83.25 384 ALA A N 1
ATOM 2920 C CA . ALA A 1 384 ? -30.080 -13.962 26.034 1.00 83.25 384 ALA A CA 1
ATOM 2921 C C . ALA A 1 384 ? -30.159 -14.413 24.563 1.00 83.25 384 ALA A C 1
ATOM 2923 O O . ALA A 1 384 ? -29.218 -14.211 23.792 1.00 83.25 384 ALA A O 1
ATOM 2924 N N . GLU A 1 385 ? -31.294 -14.986 24.155 1.00 85.88 385 GLU A N 1
ATOM 2925 C CA . GLU A 1 385 ? -31.587 -15.230 22.739 1.00 85.88 385 GLU A CA 1
ATOM 2926 C C . GLU A 1 385 ? -31.743 -13.897 21.998 1.00 85.88 385 GLU A C 1
ATOM 2928 O O . GLU A 1 385 ? -32.406 -12.980 22.491 1.00 85.88 385 GLU A O 1
ATOM 2933 N N . ARG A 1 386 ? -31.125 -13.768 20.816 1.00 87.62 386 ARG A N 1
ATOM 2934 C CA . ARG A 1 386 ? -31.066 -12.497 20.079 1.00 87.62 386 ARG A CA 1
ATOM 2935 C C . ARG A 1 386 ? -31.294 -12.662 18.578 1.00 87.62 386 ARG A C 1
ATOM 2937 O O . ARG A 1 386 ? -30.936 -13.697 18.022 1.00 87.62 386 ARG A O 1
ATOM 2944 N N . PRO A 1 387 ? -31.834 -11.622 17.913 1.00 81.75 387 PRO A N 1
ATOM 2945 C CA . PRO A 1 387 ? -32.035 -11.619 16.466 1.00 81.75 387 PRO A CA 1
ATOM 2946 C C . PRO A 1 387 ? -30.741 -11.400 15.666 1.00 81.75 387 PRO A C 1
ATOM 2948 O O . PRO A 1 387 ? -30.716 -11.714 14.480 1.00 81.75 387 PRO A O 1
ATOM 2951 N N . PHE A 1 388 ? -29.681 -10.874 16.293 1.00 83.62 388 PHE A N 1
ATOM 2952 C CA . PHE A 1 388 ? -28.385 -10.615 15.660 1.00 83.62 388 PHE A CA 1
ATOM 2953 C C . PHE A 1 388 ? -27.251 -11.343 16.404 1.00 83.62 388 PHE A C 1
ATOM 2955 O O . PHE A 1 388 ? -27.338 -11.501 17.629 1.00 83.62 388 PHE A O 1
ATOM 2962 N N . PRO A 1 389 ? -26.183 -11.764 15.701 1.00 88.06 389 PRO A N 1
ATOM 2963 C CA . PRO A 1 389 ? -24.946 -12.243 16.314 1.00 88.06 389 PRO A CA 1
ATOM 2964 C C . PRO A 1 389 ? -24.391 -11.264 17.355 1.00 88.06 389 PRO A C 1
ATOM 2966 O O . PRO A 1 389 ? -24.476 -10.052 17.185 1.00 88.06 389 PRO A O 1
ATOM 2969 N N . ILE A 1 390 ? -23.756 -11.779 18.412 1.00 89.12 390 ILE A N 1
ATOM 2970 C CA . ILE A 1 390 ? -23.134 -10.938 19.453 1.00 89.12 390 ILE A CA 1
ATOM 2971 C C . ILE A 1 390 ? -22.051 -10.025 18.868 1.00 89.12 390 ILE A C 1
ATOM 2973 O O . ILE A 1 390 ? -21.920 -8.886 19.307 1.00 89.12 390 ILE A O 1
ATOM 2977 N N . ALA A 1 391 ? -21.328 -10.497 17.852 1.00 86.44 391 ALA A N 1
ATOM 2978 C CA . ALA A 1 391 ? -20.345 -9.704 17.122 1.00 86.44 391 ALA A CA 1
ATOM 2979 C C . ALA A 1 391 ? -20.923 -8.426 16.480 1.00 86.44 391 ALA A C 1
ATOM 2981 O O . ALA A 1 391 ? -20.186 -7.462 16.313 1.00 86.44 391 ALA A O 1
ATOM 2982 N N . ASP A 1 392 ? -22.228 -8.382 16.185 1.00 88.25 392 ASP A N 1
ATOM 2983 C CA . ASP A 1 392 ? -22.897 -7.222 15.579 1.00 88.25 392 ASP A CA 1
ATOM 2984 C C . ASP A 1 392 ? -23.333 -6.161 16.614 1.00 88.25 392 ASP A C 1
ATOM 2986 O O . ASP A 1 392 ? -23.879 -5.117 16.248 1.00 88.25 392 ASP A O 1
ATOM 2990 N N . TYR A 1 393 ? -23.087 -6.389 17.911 1.00 89.94 393 TYR A N 1
ATOM 2991 C CA . TYR A 1 393 ? -23.356 -5.417 18.975 1.00 89.94 393 TYR A CA 1
ATOM 2992 C C . TYR A 1 393 ? -22.151 -4.501 19.173 1.00 89.94 393 TYR A C 1
ATOM 2994 O O . TYR A 1 393 ? -21.156 -4.866 19.801 1.00 89.94 393 TYR A O 1
ATOM 3002 N N . VAL A 1 394 ? -22.265 -3.268 18.686 1.00 90.12 394 VAL A N 1
ATOM 3003 C CA . VAL A 1 394 ? -21.202 -2.262 18.788 1.00 90.12 394 VAL A CA 1
ATOM 3004 C C . VAL A 1 394 ? -21.474 -1.298 19.937 1.00 90.12 394 VAL A C 1
ATOM 3006 O O . VAL A 1 394 ? -22.624 -0.966 20.236 1.00 90.12 394 VAL A O 1
ATOM 3009 N N . LEU A 1 395 ? -20.406 -0.833 20.591 1.00 92.44 395 LEU A N 1
ATOM 3010 C CA . LEU A 1 395 ? -20.514 0.191 21.627 1.00 92.44 395 LEU A CA 1
ATOM 3011 C C . LEU A 1 395 ? -21.039 1.479 20.987 1.00 92.44 395 LEU A C 1
ATOM 3013 O O . LEU A 1 395 ? -20.423 1.990 20.055 1.00 92.44 395 LEU A O 1
ATOM 3017 N N . ASN A 1 396 ? -22.137 2.022 21.504 1.00 91.88 396 ASN A N 1
ATOM 3018 C CA . ASN A 1 396 ? -22.671 3.309 21.052 1.00 91.88 396 ASN A CA 1
ATOM 3019 C C . ASN A 1 396 ? -22.666 4.371 22.157 1.00 91.88 396 ASN A C 1
ATOM 3021 O O . ASN A 1 396 ? -22.694 5.569 21.870 1.00 91.88 396 ASN A O 1
ATOM 3025 N N . GLN A 1 397 ? -22.581 3.955 23.422 1.00 94.38 397 GLN A N 1
ATOM 3026 C CA . GLN A 1 397 ? -22.588 4.867 24.554 1.00 94.38 397 GLN A CA 1
ATOM 3027 C C . GLN A 1 397 ? -21.756 4.326 25.715 1.00 94.38 397 GLN A C 1
ATOM 3029 O O . GLN A 1 397 ? -21.717 3.125 25.970 1.00 94.38 397 GLN A O 1
ATOM 3034 N N . ALA A 1 398 ? -21.125 5.230 26.458 1.00 95.50 398 ALA A N 1
ATOM 3035 C CA . ALA A 1 398 ? -20.549 4.938 27.760 1.00 95.50 398 ALA A CA 1
ATOM 3036 C C . ALA A 1 398 ? -20.847 6.088 28.728 1.00 95.50 398 ALA A C 1
ATOM 3038 O O . ALA A 1 398 ? -20.571 7.253 28.431 1.00 95.50 398 ALA A O 1
ATOM 3039 N N . ALA A 1 399 ? -21.417 5.778 29.893 1.00 94.25 399 ALA A N 1
ATOM 3040 C CA . ALA A 1 399 ? -21.797 6.810 30.856 1.00 94.25 399 ALA A CA 1
ATOM 3041 C C . ALA A 1 399 ? -20.569 7.552 31.403 1.00 94.25 399 ALA A C 1
ATOM 3043 O O . ALA A 1 399 ? -20.555 8.785 31.458 1.00 94.25 399 ALA A O 1
ATOM 3044 N N . LYS A 1 400 ? -19.532 6.801 31.797 1.00 94.75 400 LYS A N 1
ATOM 3045 C CA . LYS A 1 400 ? -18.329 7.371 32.409 1.00 94.75 400 LYS A CA 1
ATOM 3046 C C . LYS A 1 400 ? -17.104 6.483 32.230 1.00 94.75 400 LYS A C 1
ATOM 3048 O O . LYS A 1 400 ? -17.177 5.283 32.475 1.00 94.75 400 LYS A O 1
ATOM 3053 N N . VAL A 1 401 ? -15.966 7.081 31.883 1.00 94.19 401 VAL A N 1
ATOM 3054 C CA . VAL A 1 401 ? -14.649 6.434 31.894 1.00 94.19 401 VAL A CA 1
ATOM 3055 C C . VAL A 1 401 ? -13.703 7.254 32.754 1.00 94.19 401 VAL A C 1
ATOM 3057 O O . VAL A 1 401 ? -13.330 8.362 32.385 1.00 94.19 401 VAL A O 1
ATOM 3060 N N . ASN A 1 402 ? -13.280 6.702 33.886 1.00 91.31 402 ASN A N 1
ATOM 3061 C CA . ASN A 1 402 ? -12.240 7.306 34.710 1.00 91.31 402 ASN A CA 1
ATOM 3062 C C . ASN A 1 402 ? -10.923 6.574 34.466 1.00 91.31 402 ASN A C 1
ATOM 3064 O O . ASN A 1 402 ? -10.880 5.352 34.601 1.00 91.31 402 ASN A O 1
ATOM 3068 N N . SER A 1 403 ? -9.854 7.302 34.157 1.00 89.62 403 SER A N 1
ATOM 3069 C CA . SER A 1 403 ? -8.534 6.723 33.900 1.00 89.62 403 SER A CA 1
ATOM 3070 C C . SER A 1 403 ? -7.461 7.395 34.749 1.00 89.62 403 SER A C 1
ATOM 3072 O O . SER A 1 403 ? -7.457 8.612 34.941 1.00 89.62 403 SER A O 1
ATOM 3074 N N . ALA A 1 404 ? -6.520 6.590 35.230 1.00 86.19 404 ALA A N 1
ATOM 3075 C CA . ALA A 1 404 ? -5.208 7.024 35.685 1.00 86.19 404 ALA A CA 1
ATOM 3076 C C . ALA A 1 404 ? -4.154 6.748 34.596 1.00 86.19 404 ALA A C 1
ATOM 3078 O O . ALA A 1 404 ? -4.487 6.322 33.485 1.00 86.19 404 ALA A O 1
ATOM 3079 N N . ALA A 1 405 ? -2.881 6.985 34.924 1.00 84.62 405 ALA A N 1
ATOM 3080 C CA . ALA A 1 405 ? -1.764 6.574 34.083 1.00 84.62 405 ALA A CA 1
ATOM 3081 C C . ALA A 1 405 ? -1.792 5.051 33.875 1.00 84.62 405 ALA A C 1
ATOM 3083 O O . ALA A 1 405 ? -1.813 4.283 34.842 1.00 84.62 405 ALA A O 1
ATOM 3084 N N . TYR A 1 406 ? -1.799 4.635 32.610 1.00 88.69 406 TYR A N 1
ATOM 3085 C CA . TYR A 1 406 ? -1.834 3.228 32.240 1.00 88.69 406 TYR A CA 1
ATOM 3086 C C . TYR A 1 406 ? -0.488 2.550 32.517 1.00 88.69 406 TYR A C 1
ATOM 3088 O O . TYR A 1 406 ? 0.568 3.123 32.247 1.00 88.69 406 TYR A O 1
ATOM 3096 N N . ARG A 1 407 ? -0.538 1.323 33.039 1.00 89.19 407 ARG A N 1
ATOM 3097 C CA . ARG A 1 407 ? 0.627 0.469 33.288 1.00 89.19 407 ARG A CA 1
ATOM 3098 C C . ARG A 1 407 ? 0.225 -0.994 33.133 1.00 89.19 407 ARG A C 1
ATOM 3100 O O . ARG A 1 407 ? -0.806 -1.381 33.666 1.00 89.19 407 ARG A O 1
ATOM 3107 N N . ALA A 1 408 ? 1.032 -1.776 32.424 1.00 88.81 408 ALA A N 1
ATOM 3108 C CA . ALA A 1 408 ? 0.916 -3.231 32.366 1.00 88.81 408 ALA A CA 1
ATOM 3109 C C . ALA A 1 408 ? 1.874 -3.876 33.394 1.00 88.81 408 ALA A C 1
ATOM 3111 O O . ALA A 1 408 ? 2.864 -3.235 33.764 1.00 88.81 408 ALA A O 1
ATOM 3112 N N . PRO A 1 409 ? 1.617 -5.115 33.856 1.00 92.75 409 PRO A N 1
ATOM 3113 C CA . PRO A 1 409 ? 0.464 -5.967 33.539 1.00 92.75 409 PRO A CA 1
ATOM 3114 C C . PRO A 1 409 ? -0.832 -5.492 34.215 1.00 92.75 409 PRO A C 1
ATOM 3116 O O . PRO A 1 409 ? -0.798 -4.771 35.212 1.00 92.75 409 PRO A O 1
ATOM 3119 N N . VAL A 1 410 ? -1.980 -5.913 33.672 1.00 94.31 410 VAL A N 1
ATOM 3120 C CA . VAL A 1 410 ? -3.309 -5.541 34.186 1.00 94.31 410 VAL A CA 1
ATOM 3121 C C . VAL A 1 410 ? -4.216 -6.748 34.400 1.00 94.31 410 VAL A C 1
ATOM 3123 O O . VAL A 1 410 ? -4.113 -7.773 33.725 1.00 94.31 410 VAL A O 1
ATOM 3126 N N . TRP A 1 411 ? -5.146 -6.593 35.331 1.00 95.75 411 TRP A N 1
ATOM 3127 C CA . TRP A 1 411 ? -6.313 -7.446 35.499 1.00 95.75 411 TRP A CA 1
ATOM 3128 C C . TRP A 1 411 ? -7.533 -6.742 34.918 1.00 95.75 411 TRP A C 1
ATOM 3130 O O . TRP A 1 411 ? -7.697 -5.539 35.108 1.00 95.75 411 TRP A O 1
ATOM 3140 N N . CYS A 1 412 ? -8.397 -7.486 34.239 1.00 95.69 412 CYS A N 1
ATOM 3141 C CA . CYS A 1 412 ? -9.654 -6.987 33.700 1.00 95.69 412 CYS A CA 1
ATOM 3142 C C . CYS A 1 412 ? -10.820 -7.639 34.445 1.00 95.69 412 CYS A C 1
ATOM 3144 O O . CYS A 1 412 ? -10.966 -8.858 34.437 1.00 95.69 412 CYS A O 1
ATOM 3146 N N . HIS A 1 413 ? -11.640 -6.834 35.110 1.00 96.88 413 HIS A N 1
ATOM 3147 C CA . HIS A 1 413 ? -12.855 -7.262 35.795 1.00 96.88 413 HIS A CA 1
ATOM 3148 C C . HIS A 1 413 ? -14.061 -6.646 35.101 1.00 96.88 413 HIS A C 1
ATOM 3150 O O . HIS A 1 413 ? -14.108 -5.431 34.909 1.00 96.88 413 HIS A O 1
ATOM 3156 N N . VAL A 1 414 ? -15.031 -7.471 34.723 1.00 97.00 414 VAL A N 1
ATOM 3157 C CA . VAL A 1 414 ? -16.227 -7.032 34.005 1.00 97.00 414 VAL A CA 1
ATOM 3158 C C . VAL A 1 414 ? -17.491 -7.505 34.704 1.00 97.00 414 VAL A C 1
ATOM 3160 O O . VAL A 1 414 ? -17.531 -8.594 35.282 1.00 97.00 414 VAL A O 1
ATOM 3163 N N . ILE A 1 415 ? -18.529 -6.677 34.638 1.00 97.69 415 ILE A N 1
ATOM 3164 C CA . ILE A 1 415 ? -19.845 -6.964 35.209 1.00 97.69 415 ILE A CA 1
ATOM 3165 C C . ILE A 1 415 ? -20.901 -6.648 34.154 1.00 97.69 415 ILE A C 1
ATOM 3167 O O . ILE A 1 415 ? -21.025 -5.503 33.723 1.00 97.69 415 ILE A O 1
ATOM 3171 N N . LEU A 1 416 ? -21.679 -7.656 33.779 1.00 97.81 416 LEU A N 1
ATOM 3172 C CA . LEU A 1 416 ? -22.870 -7.527 32.952 1.00 97.81 416 LEU A CA 1
ATOM 3173 C C . LEU A 1 416 ? -24.021 -6.997 33.817 1.00 97.81 416 LEU A C 1
ATOM 3175 O O . LEU A 1 416 ? -24.325 -7.547 34.876 1.00 97.81 416 LEU A O 1
ATOM 3179 N N . ARG A 1 417 ? -24.632 -5.896 33.386 1.00 97.00 417 ARG A N 1
ATOM 3180 C CA . ARG A 1 417 ? -25.734 -5.212 34.078 1.00 97.00 417 ARG A CA 1
ATOM 3181 C C . ARG A 1 417 ? -27.070 -5.501 33.424 1.00 97.00 417 ARG A C 1
ATOM 3183 O O . ARG A 1 417 ? -28.033 -5.803 34.121 1.00 97.00 417 ARG A O 1
ATOM 3190 N N . GLU A 1 418 ? -27.098 -5.422 32.102 1.00 95.25 418 GLU A N 1
ATOM 3191 C CA . GLU A 1 418 ? -28.285 -5.664 31.297 1.00 95.25 418 GLU A CA 1
ATOM 3192 C C . GLU A 1 418 ? -27.932 -6.583 30.132 1.00 95.25 418 GLU A C 1
ATOM 3194 O O . GLU A 1 418 ? -26.895 -6.435 29.483 1.00 95.25 418 GLU A O 1
ATOM 3199 N N . ASP A 1 419 ? -28.819 -7.535 29.881 1.00 95.19 419 ASP A N 1
ATOM 3200 C CA . ASP A 1 419 ? -28.724 -8.484 28.788 1.00 95.19 419 ASP A CA 1
ATOM 3201 C C . ASP A 1 419 ? -30.108 -8.626 28.151 1.00 95.19 419 ASP A C 1
ATOM 3203 O O . ASP A 1 419 ? -30.948 -9.401 28.613 1.00 95.19 419 ASP A O 1
ATOM 3207 N N . THR A 1 420 ? -30.365 -7.833 27.112 1.00 93.56 420 THR A N 1
ATOM 3208 C CA . THR A 1 420 ? -31.598 -7.903 26.326 1.00 93.56 420 THR A CA 1
ATOM 3209 C C . THR A 1 420 ? -31.285 -8.104 24.839 1.00 93.56 420 THR A C 1
ATOM 3211 O O . THR A 1 420 ? -30.149 -7.910 24.392 1.00 93.56 420 THR A O 1
ATOM 3214 N N . PRO A 1 421 ? -32.284 -8.475 24.016 1.00 88.94 421 PRO A N 1
ATOM 3215 C CA . PRO A 1 421 ? -32.114 -8.495 22.565 1.00 88.94 421 PRO A CA 1
ATOM 3216 C C . PRO A 1 421 ? -31.811 -7.111 21.974 1.00 88.94 421 PRO A C 1
ATOM 3218 O O . PRO A 1 421 ? -31.186 -7.016 20.923 1.00 88.94 421 PRO A O 1
ATOM 3221 N N . ALA A 1 422 ? -32.244 -6.031 22.628 1.00 89.62 422 ALA A N 1
ATOM 3222 C CA . ALA A 1 422 ? -32.060 -4.669 22.131 1.00 89.62 422 ALA A CA 1
ATOM 3223 C C . ALA A 1 422 ? -30.738 -4.036 22.588 1.00 89.62 422 ALA A C 1
ATOM 3225 O O . ALA A 1 422 ? -30.222 -3.157 21.897 1.00 89.62 422 ALA A O 1
ATOM 3226 N N . ALA A 1 423 ? -30.206 -4.446 23.743 1.00 93.44 423 ALA A N 1
ATOM 3227 C CA . ALA A 1 423 ? -28.990 -3.871 24.292 1.00 93.44 423 ALA A CA 1
ATOM 3228 C C . ALA A 1 423 ? -28.244 -4.820 25.235 1.00 93.44 423 ALA A C 1
ATOM 3230 O O . ALA A 1 423 ? -28.838 -5.625 25.953 1.00 93.44 423 ALA A O 1
ATOM 3231 N N . ILE A 1 424 ? -26.926 -4.648 25.273 1.00 96.00 424 ILE A N 1
ATOM 3232 C CA . ILE A 1 424 ? -26.048 -5.204 26.304 1.00 96.00 424 ILE A CA 1
ATOM 3233 C C . ILE A 1 424 ? -25.499 -4.024 27.090 1.00 96.00 424 ILE A C 1
ATOM 3235 O O . ILE A 1 424 ? -25.004 -3.074 26.484 1.00 96.00 424 ILE A O 1
ATOM 3239 N N . GLU A 1 425 ? -25.573 -4.074 28.417 1.00 97.38 425 GLU A N 1
ATOM 3240 C CA . GLU A 1 425 ? -24.972 -3.052 29.271 1.00 97.38 425 GLU A CA 1
ATOM 3241 C C . GLU A 1 425 ? -24.033 -3.669 30.297 1.00 97.38 425 GLU A C 1
ATOM 3243 O O . GLU A 1 425 ? -24.346 -4.694 30.908 1.00 97.38 425 GLU A O 1
ATOM 3248 N N . GLY A 1 426 ? -22.893 -3.026 30.535 1.00 97.62 426 GLY A N 1
ATOM 3249 C CA . GLY A 1 426 ? -22.000 -3.445 31.601 1.00 97.62 426 GLY A CA 1
ATOM 3250 C C . GLY A 1 426 ? -20.908 -2.461 31.972 1.00 97.62 426 GLY A C 1
ATOM 3251 O O . GLY A 1 426 ? -20.796 -1.356 31.440 1.00 97.62 426 GLY A O 1
ATOM 3252 N N . ASP A 1 427 ? -20.087 -2.905 32.914 1.00 97.38 427 ASP A N 1
ATOM 3253 C CA . ASP A 1 427 ? -18.945 -2.171 33.436 1.00 97.38 427 ASP A CA 1
ATOM 3254 C C . ASP A 1 427 ? -17.654 -2.952 33.160 1.00 97.38 427 ASP A C 1
ATOM 3256 O O . ASP A 1 427 ? -17.622 -4.175 33.305 1.00 97.38 427 ASP A O 1
ATOM 3260 N N . ILE A 1 428 ? -16.573 -2.240 32.835 1.00 96.31 428 ILE A N 1
ATOM 3261 C CA . ILE A 1 428 ? -15.208 -2.771 32.719 1.00 96.31 428 ILE A CA 1
ATOM 3262 C C . ILE A 1 428 ? -14.309 -2.032 33.706 1.00 96.31 428 ILE A C 1
ATOM 3264 O O . ILE A 1 428 ? -14.295 -0.802 33.774 1.00 96.31 428 ILE A O 1
ATOM 3268 N N . THR A 1 429 ? -13.509 -2.783 34.449 1.00 95.94 429 THR A N 1
ATOM 3269 C CA . THR A 1 429 ? -12.549 -2.267 35.420 1.00 95.94 429 THR A CA 1
ATOM 3270 C C . THR A 1 429 ? -11.179 -2.884 35.158 1.00 95.94 429 THR A C 1
ATOM 3272 O O . THR A 1 429 ? -11.018 -4.098 35.237 1.00 95.94 429 THR A O 1
ATOM 3275 N N . LEU A 1 430 ? -10.181 -2.051 34.865 1.00 95.50 430 LEU A N 1
ATOM 3276 C CA . LEU A 1 430 ? -8.779 -2.447 34.765 1.00 95.50 430 LEU A CA 1
ATOM 3277 C C . LEU A 1 430 ? -8.056 -2.145 36.080 1.00 95.50 430 LEU A C 1
ATOM 3279 O O . LEU A 1 430 ? -8.121 -1.020 36.587 1.00 95.50 430 LEU A O 1
ATOM 3283 N N . LEU A 1 431 ? -7.358 -3.144 36.609 1.00 95.00 431 LEU A N 1
ATOM 3284 C CA . LEU A 1 431 ? -6.668 -3.116 37.898 1.00 95.00 431 LEU A CA 1
ATOM 3285 C C . LEU A 1 431 ? -5.192 -3.484 37.722 1.00 95.00 431 LEU A C 1
ATOM 3287 O O . LEU A 1 431 ? -4.847 -4.233 36.812 1.00 95.00 431 LEU A O 1
ATOM 3291 N N . ASP A 1 432 ? -4.325 -2.993 38.602 1.00 93.31 432 ASP A N 1
ATOM 3292 C CA . ASP A 1 432 ? -2.947 -3.487 38.688 1.00 93.31 432 ASP A CA 1
ATOM 3293 C C . ASP A 1 432 ? -2.840 -4.781 39.519 1.00 93.31 432 ASP A C 1
ATOM 3295 O O . ASP A 1 432 ? -3.839 -5.310 40.012 1.00 93.31 432 ASP A O 1
ATOM 3299 N N . GLU A 1 433 ? -1.621 -5.297 39.705 1.00 92.69 433 GLU A N 1
ATOM 3300 C CA . GLU A 1 433 ? -1.378 -6.523 40.484 1.00 92.69 433 GLU A CA 1
ATOM 3301 C C . GLU A 1 433 ? -1.766 -6.421 41.969 1.00 92.69 433 GLU A C 1
ATOM 3303 O O . GLU A 1 433 ? -1.967 -7.445 42.620 1.00 92.69 433 GLU A O 1
ATOM 3308 N N . THR A 1 434 ? -1.906 -5.209 42.509 1.00 93.12 434 THR A N 1
ATOM 3309 C CA . THR A 1 434 ? -2.347 -4.967 43.892 1.00 93.12 434 THR A CA 1
ATOM 3310 C C . THR A 1 434 ? -3.863 -4.783 44.009 1.00 93.12 434 THR A C 1
ATOM 3312 O O . THR A 1 434 ? -4.383 -4.628 45.115 1.00 93.12 434 THR A O 1
ATOM 3315 N N . GLY A 1 435 ? -4.583 -4.799 42.882 1.00 93.12 435 GLY A N 1
ATOM 3316 C CA . GLY A 1 435 ? -6.009 -4.494 42.818 1.00 93.12 435 GLY A CA 1
ATOM 3317 C C . GLY A 1 435 ? -6.319 -2.994 42.807 1.00 93.12 435 GLY A C 1
ATOM 3318 O O . GLY A 1 435 ? -7.478 -2.607 42.971 1.00 93.12 435 GLY A O 1
ATOM 3319 N N . GLN A 1 436 ? -5.316 -2.129 42.627 1.00 93.00 436 GLN A N 1
ATOM 3320 C CA . GLN A 1 436 ? -5.528 -0.691 42.505 1.00 93.00 436 GLN A CA 1
ATOM 3321 C C . GLN A 1 436 ? -6.119 -0.353 41.135 1.00 93.00 436 GLN A C 1
ATOM 3323 O O . GLN A 1 436 ? -5.726 -0.909 40.111 1.00 93.00 436 GLN A O 1
ATOM 3328 N N . LEU A 1 437 ? -7.049 0.602 41.112 1.00 92.50 437 LEU A N 1
ATOM 3329 C CA . LEU A 1 437 ? -7.733 1.016 39.896 1.00 92.50 437 LEU A CA 1
ATOM 3330 C C . LEU A 1 437 ? -6.808 1.743 38.906 1.00 92.50 437 LEU A C 1
ATOM 3332 O O . LEU A 1 437 ? -6.213 2.767 39.244 1.00 92.50 437 LEU A O 1
ATOM 3336 N N . ILE A 1 438 ? -6.771 1.254 37.663 1.00 92.75 438 ILE A N 1
ATOM 3337 C CA . ILE A 1 438 ? -6.124 1.908 36.515 1.00 92.75 438 ILE A CA 1
ATOM 3338 C C . ILE A 1 438 ? -7.172 2.620 35.659 1.00 92.75 438 ILE A C 1
ATOM 3340 O O . ILE A 1 438 ? -7.008 3.795 35.330 1.00 92.75 438 ILE A O 1
ATOM 3344 N N . LEU A 1 439 ? -8.254 1.921 35.306 1.00 93.69 439 LEU A N 1
ATOM 3345 C CA . LEU A 1 439 ? -9.332 2.455 34.478 1.00 93.69 439 LEU A CA 1
ATOM 3346 C C . LEU A 1 439 ? -10.666 1.841 34.893 1.00 93.69 439 LEU A C 1
ATOM 3348 O O . LEU A 1 439 ? -10.748 0.639 35.119 1.00 93.69 439 LEU A O 1
ATOM 3352 N N . ARG A 1 440 ? -11.724 2.648 34.964 1.00 94.75 440 ARG A N 1
ATOM 3353 C CA . ARG A 1 440 ? -13.101 2.165 35.117 1.00 94.75 440 ARG A CA 1
ATOM 3354 C C . ARG A 1 440 ? -13.976 2.774 34.042 1.00 94.75 440 ARG A C 1
ATOM 3356 O O . ARG A 1 440 ? -14.151 3.989 34.041 1.00 94.75 440 ARG A O 1
ATOM 3363 N N . ALA A 1 441 ? -14.542 1.932 33.193 1.00 95.62 441 ALA A N 1
ATOM 3364 C CA . ALA A 1 441 ? -15.583 2.281 32.247 1.00 95.62 441 ALA A CA 1
ATOM 3365 C C . ALA A 1 441 ? -16.916 1.731 32.764 1.00 95.62 441 ALA A C 1
ATOM 3367 O O . ALA A 1 441 ? -17.033 0.534 33.010 1.00 95.62 441 ALA A O 1
ATOM 3368 N N .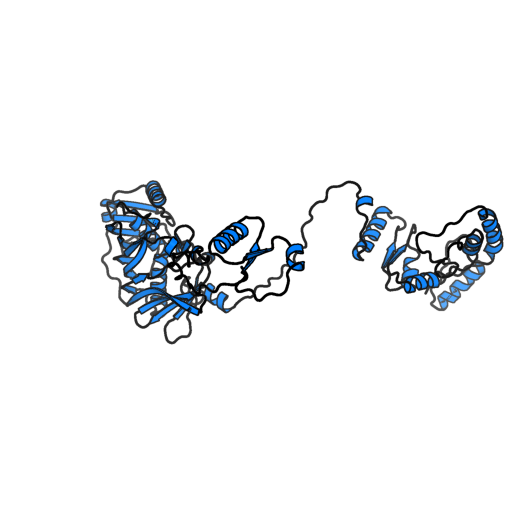 SER A 1 442 ? -17.898 2.598 32.980 1.00 96.06 442 SER A N 1
ATOM 3369 C CA . SER A 1 442 ? -19.210 2.225 33.514 1.00 96.06 442 SER A CA 1
ATOM 3370 C C . SER A 1 442 ? -20.341 2.641 32.591 1.00 96.06 442 SER A C 1
ATOM 3372 O O . SER A 1 442 ? -20.247 3.692 31.945 1.00 96.06 442 SER A O 1
ATOM 3374 N N . GLY A 1 443 ? -21.414 1.848 32.587 1.00 96.12 443 GLY A N 1
ATOM 3375 C CA . GLY A 1 443 ? -22.576 2.064 31.723 1.00 96.12 443 GLY A CA 1
ATOM 3376 C C . GLY A 1 443 ? -22.203 1.988 30.244 1.00 96.12 443 GLY A C 1
ATOM 3377 O O . GLY A 1 443 ? -22.566 2.877 29.476 1.00 96.12 443 GLY A O 1
ATOM 3378 N N . LEU A 1 444 ? -21.381 0.999 29.876 1.00 97.44 444 LEU A N 1
ATOM 3379 C CA . LEU A 1 444 ? -21.052 0.685 28.488 1.00 97.44 444 LEU A CA 1
ATOM 3380 C C . LEU A 1 444 ? -22.266 0.032 27.850 1.00 97.44 444 LEU A C 1
ATOM 3382 O O . LEU A 1 444 ? -22.631 -1.067 28.259 1.00 97.44 444 LEU A O 1
ATOM 3386 N N . ARG A 1 445 ? -22.866 0.686 26.861 1.00 96.88 445 ARG A N 1
ATOM 3387 C CA . ARG A 1 445 ? -24.062 0.205 26.177 1.00 96.88 445 ARG A CA 1
ATOM 3388 C C . ARG A 1 445 ? -23.736 -0.178 24.743 1.00 96.88 445 ARG A C 1
ATOM 3390 O O . ARG A 1 445 ? -23.179 0.619 23.984 1.00 96.88 445 ARG A O 1
ATOM 3397 N N . PHE A 1 446 ? -24.103 -1.399 24.386 1.00 94.62 446 PHE A N 1
ATOM 3398 C CA . PHE A 1 446 ? -23.930 -1.956 23.055 1.00 94.62 446 PHE A CA 1
ATOM 3399 C C . PHE A 1 446 ? -25.296 -2.176 22.425 1.00 94.62 446 PHE A C 1
ATOM 3401 O O . PHE A 1 446 ? -26.200 -2.700 23.078 1.00 94.62 446 PHE A O 1
ATOM 3408 N N . ALA A 1 447 ? -25.437 -1.794 21.162 1.00 91.88 447 ALA A N 1
ATOM 3409 C CA . ALA A 1 447 ? -26.659 -1.975 20.389 1.00 91.88 447 ALA A CA 1
ATOM 3410 C C . ALA A 1 447 ? -26.339 -2.692 19.071 1.00 91.88 447 ALA A C 1
ATOM 3412 O O . ALA A 1 447 ? -25.229 -2.531 18.554 1.00 91.88 447 ALA A O 1
ATOM 3413 N N . PRO A 1 448 ? -27.285 -3.473 18.525 1.00 89.38 448 PRO A N 1
ATOM 3414 C CA . PRO A 1 448 ? -27.058 -4.185 17.281 1.00 89.38 448 PRO A CA 1
ATOM 3415 C C . PRO A 1 448 ? -26.978 -3.201 16.113 1.00 89.38 448 PRO A C 1
ATOM 3417 O O . PRO A 1 448 ? -27.777 -2.265 16.017 1.00 89.38 448 PRO A O 1
ATOM 3420 N N . VAL A 1 449 ? -26.043 -3.443 15.202 1.00 84.50 449 VAL A N 1
ATOM 3421 C CA . VAL A 1 449 ? -25.914 -2.707 13.944 1.00 84.50 449 VAL A CA 1
ATOM 3422 C C . VAL A 1 449 ? -25.929 -3.692 12.787 1.00 84.50 449 VAL A C 1
ATOM 3424 O O . VAL A 1 449 ? -25.204 -4.682 12.791 1.00 84.50 449 VAL A O 1
ATOM 3427 N N . SER A 1 450 ? -26.751 -3.422 11.770 1.00 74.62 450 SER A N 1
ATOM 3428 C CA . SER A 1 450 ? -26.734 -4.227 10.552 1.00 74.62 450 SER A CA 1
ATOM 3429 C C . SER A 1 450 ? -25.529 -3.850 9.689 1.00 74.62 450 SER A C 1
ATOM 3431 O O . SER A 1 450 ? -25.242 -2.672 9.477 1.00 74.62 450 SER A O 1
ATOM 3433 N N . GLN A 1 451 ? -24.839 -4.847 9.130 1.00 70.06 451 GLN A N 1
ATOM 3434 C CA . GLN A 1 451 ? -23.716 -4.608 8.212 1.00 70.06 451 GLN A CA 1
ATOM 3435 C C . GLN A 1 451 ? -24.138 -3.777 6.991 1.00 70.06 451 GLN A C 1
ATOM 3437 O O . GLN A 1 451 ? -23.391 -2.909 6.549 1.00 70.06 451 GLN A O 1
ATOM 3442 N N . ALA A 1 452 ? -25.366 -3.978 6.499 1.00 62.59 452 ALA A N 1
ATOM 3443 C CA . ALA A 1 452 ? -25.944 -3.186 5.413 1.00 62.59 452 ALA A CA 1
ATOM 3444 C C . ALA A 1 452 ? -26.049 -1.686 5.749 1.00 62.59 452 ALA A C 1
ATOM 3446 O O . ALA A 1 452 ? -25.926 -0.862 4.854 1.00 62.59 452 ALA A O 1
ATOM 3447 N N . ALA A 1 453 ? -26.227 -1.319 7.024 1.00 68.12 453 ALA A N 1
ATOM 3448 C CA . ALA A 1 453 ? -26.260 0.081 7.449 1.00 68.12 453 ALA A CA 1
ATOM 3449 C C . ALA A 1 453 ? -24.863 0.726 7.555 1.00 68.12 453 ALA A C 1
ATOM 3451 O O . ALA A 1 453 ? -24.773 1.943 7.715 1.00 68.12 453 ALA A O 1
ATOM 3452 N N . LEU A 1 454 ? -23.785 -0.069 7.506 1.00 68.38 454 LEU A N 1
ATOM 3453 C CA . LEU A 1 454 ? -22.398 0.414 7.558 1.00 68.38 454 LEU A CA 1
ATOM 3454 C C . LEU A 1 454 ? -21.757 0.575 6.187 1.00 68.38 454 LEU A C 1
ATOM 3456 O O . LEU A 1 454 ? -20.738 1.254 6.074 1.00 68.38 454 LEU A O 1
ATOM 3460 N N . LEU A 1 455 ? -22.315 -0.062 5.164 1.00 63.62 455 LEU A N 1
ATOM 3461 C CA . LEU A 1 455 ? -21.859 0.146 3.803 1.00 63.62 455 LEU A CA 1
ATOM 3462 C C . LEU A 1 455 ? -22.315 1.544 3.350 1.00 63.62 455 LEU A C 1
ATOM 3464 O O . LEU A 1 455 ? -23.445 1.941 3.650 1.00 63.62 455 LEU A O 1
ATOM 3468 N N . PRO A 1 456 ? -21.459 2.318 2.654 1.00 54.06 456 PRO A N 1
ATOM 3469 C CA . PRO A 1 456 ? -21.936 3.487 1.922 1.00 54.06 456 PRO A CA 1
ATOM 3470 C C . PRO A 1 456 ? -23.077 3.057 0.988 1.00 54.06 456 PRO A C 1
ATOM 3472 O O . PRO A 1 456 ? -23.109 1.887 0.602 1.00 54.06 456 PRO A O 1
ATOM 3475 N N . ALA A 1 457 ? -23.998 3.990 0.696 1.00 49.50 457 ALA A N 1
ATOM 3476 C CA . ALA A 1 457 ? -25.208 3.799 -0.117 1.00 49.50 457 ALA A CA 1
ATOM 3477 C C . ALA A 1 457 ? -25.061 2.628 -1.098 1.00 49.50 457 ALA A C 1
ATOM 3479 O O . ALA A 1 457 ? -24.109 2.572 -1.882 1.00 49.50 457 ALA A O 1
ATOM 3480 N N . ASN A 1 458 ? -25.950 1.655 -0.927 1.00 47.50 458 ASN A N 1
ATOM 3481 C CA . ASN A 1 458 ? -25.834 0.296 -1.428 1.00 47.50 458 ASN A CA 1
ATOM 3482 C C . ASN A 1 458 ? -25.595 0.322 -2.951 1.00 47.50 458 ASN A C 1
ATOM 3484 O O . ASN A 1 458 ? -26.022 1.254 -3.627 1.00 47.50 458 ASN A O 1
ATOM 3488 N N . LEU A 1 459 ? -24.957 -0.697 -3.536 1.00 49.56 459 LEU A N 1
ATOM 3489 C CA . LEU A 1 459 ? -24.866 -0.787 -5.007 1.00 49.56 459 LEU A CA 1
ATOM 3490 C C . LEU A 1 459 ? -26.259 -0.717 -5.658 1.00 49.56 459 LEU A C 1
ATOM 3492 O O . LEU A 1 459 ? -26.383 -0.210 -6.767 1.00 49.56 459 LEU A O 1
ATOM 3496 N N . ASP A 1 460 ? -27.297 -1.141 -4.933 1.00 51.41 460 ASP A N 1
ATOM 3497 C CA . ASP A 1 460 ? -28.705 -0.976 -5.303 1.00 51.41 460 ASP A CA 1
ATOM 3498 C C . ASP A 1 460 ? -29.111 0.499 -5.518 1.00 51.41 460 ASP A C 1
ATOM 3500 O O . ASP A 1 460 ? -29.891 0.780 -6.422 1.00 51.41 460 ASP A O 1
ATOM 3504 N N . ASP A 1 461 ? -28.518 1.455 -4.792 1.00 51.28 461 ASP A N 1
ATOM 3505 C CA . ASP A 1 461 ? -28.728 2.903 -4.978 1.00 51.28 461 ASP A CA 1
ATOM 3506 C C . ASP A 1 461 ? -27.996 3.455 -6.221 1.00 51.28 461 ASP A C 1
ATOM 3508 O O . ASP A 1 461 ? -28.234 4.586 -6.649 1.00 51.28 461 ASP A O 1
ATOM 3512 N N . CYS A 1 462 ? -27.093 2.668 -6.818 1.00 48.66 462 CYS A N 1
ATOM 3513 C CA . CYS A 1 462 ? -26.376 3.007 -8.050 1.00 48.66 462 CYS A CA 1
ATOM 3514 C C . CYS A 1 462 ? -27.073 2.478 -9.316 1.00 48.66 462 CYS A C 1
ATOM 3516 O O . CYS A 1 462 ? -26.615 2.762 -10.428 1.00 48.66 462 CYS A O 1
ATOM 3518 N N . PHE A 1 463 ? -28.172 1.730 -9.173 1.00 52.72 463 PHE A N 1
ATOM 3519 C CA . PHE A 1 463 ? -28.973 1.229 -10.286 1.00 52.72 463 PHE A CA 1
ATOM 3520 C C . PHE A 1 463 ? -30.351 1.895 -10.313 1.00 52.72 463 PHE A C 1
ATOM 3522 O O . PHE A 1 463 ? -30.989 2.117 -9.291 1.00 52.72 463 PHE A O 1
ATOM 3529 N N . TYR A 1 464 ? -30.836 2.207 -11.514 1.00 51.66 464 TYR A N 1
ATOM 3530 C CA . TYR A 1 464 ? -32.217 2.644 -11.695 1.00 51.66 464 TYR A CA 1
ATOM 3531 C C . TYR A 1 464 ? -33.140 1.423 -11.656 1.00 51.66 464 TYR A C 1
ATOM 3533 O O . TYR A 1 464 ? -33.010 0.529 -12.495 1.00 51.66 464 TYR A O 1
ATOM 3541 N N . GLU A 1 465 ? -34.102 1.401 -10.735 1.00 54.50 465 GLU A N 1
ATOM 3542 C CA . GLU A 1 465 ? -35.209 0.446 -10.778 1.00 54.50 465 GLU A CA 1
ATOM 3543 C C . GLU A 1 465 ? -36.347 1.018 -11.635 1.00 54.50 465 GLU A C 1
ATOM 3545 O O . GLU A 1 465 ? -36.854 2.115 -11.388 1.00 54.50 465 GLU A O 1
ATOM 3550 N N . VAL A 1 466 ? -36.757 0.282 -12.670 1.00 62.94 466 VAL A N 1
ATOM 3551 C CA . VAL A 1 466 ? -37.927 0.648 -13.477 1.00 62.94 466 VAL A CA 1
ATOM 3552 C C . VAL A 1 466 ? -39.184 0.205 -12.735 1.00 62.94 466 VAL A C 1
ATOM 3554 O O . VAL A 1 466 ? -39.599 -0.950 -12.826 1.00 62.94 466 VAL A O 1
ATOM 3557 N N . THR A 1 467 ? -39.812 1.134 -12.020 1.00 57.84 467 THR A N 1
ATOM 3558 C CA . THR A 1 467 ? -41.115 0.927 -11.385 1.00 57.84 467 THR A CA 1
ATOM 3559 C C . THR A 1 467 ? -42.239 1.372 -12.320 1.00 57.84 467 THR A C 1
ATOM 3561 O O . THR A 1 467 ? -42.346 2.530 -12.725 1.00 57.84 467 THR A O 1
ATOM 3564 N N . TRP A 1 468 ? -43.095 0.425 -12.702 1.00 75.19 468 TRP A N 1
ATOM 3565 C CA . TRP A 1 468 ? -44.269 0.710 -13.522 1.00 75.19 468 TRP A CA 1
ATOM 3566 C C . TRP A 1 468 ? -45.425 1.167 -12.638 1.00 75.19 468 TRP A C 1
ATOM 3568 O O . TRP A 1 468 ? -46.119 0.359 -12.021 1.00 75.19 468 TRP A O 1
ATOM 3578 N N . GLU A 1 469 ? -45.663 2.474 -12.599 1.00 61.72 469 GLU A N 1
ATOM 3579 C CA . GLU A 1 469 ? -46.866 3.022 -11.979 1.00 61.72 469 GLU A CA 1
ATOM 3580 C C . GLU A 1 469 ? -48.061 2.904 -12.929 1.00 61.72 469 GLU A C 1
ATOM 3582 O O . GLU A 1 469 ? -48.064 3.429 -14.047 1.00 61.72 469 GLU A O 1
ATOM 3587 N N . THR A 1 470 ? -49.117 2.232 -12.469 1.00 66.00 470 THR A N 1
ATOM 3588 C CA . THR A 1 470 ? -50.374 2.151 -13.218 1.00 66.00 470 THR A CA 1
ATOM 3589 C C . THR A 1 470 ? -51.041 3.525 -13.220 1.00 66.00 470 THR A C 1
ATOM 3591 O O . THR A 1 470 ? -51.614 3.948 -12.217 1.00 66.00 470 THR A O 1
ATOM 3594 N N . ARG A 1 471 ? -50.983 4.234 -14.352 1.00 59.47 471 ARG A N 1
ATOM 3595 C CA . ARG A 1 471 ? -51.757 5.465 -14.554 1.00 59.47 471 ARG A CA 1
ATOM 3596 C C . ARG A 1 471 ? -53.180 5.141 -15.016 1.00 59.47 471 ARG A C 1
ATOM 3598 O O . ARG A 1 471 ? -53.366 4.186 -15.772 1.00 59.47 471 ARG A O 1
ATOM 3605 N N . PRO A 1 472 ? -54.190 5.933 -14.608 1.00 62.59 472 PRO A N 1
ATOM 3606 C CA . PRO A 1 472 ? -55.528 5.808 -15.168 1.00 62.59 472 PRO A CA 1
ATOM 3607 C C . PRO A 1 472 ? -55.471 5.999 -16.694 1.00 62.59 472 PRO A C 1
ATOM 3609 O O . PRO A 1 472 ? -54.668 6.807 -17.173 1.00 62.59 472 PRO A O 1
ATOM 3612 N N . PRO A 1 473 ? -56.291 5.263 -17.468 1.00 60.50 473 PRO A N 1
ATOM 3613 C CA . PRO A 1 473 ? -56.295 5.368 -18.920 1.00 60.50 473 PRO A CA 1
ATOM 3614 C C . PRO A 1 473 ? -56.526 6.823 -19.333 1.00 60.50 473 PRO A C 1
ATOM 3616 O O . PRO A 1 473 ? -57.445 7.477 -18.833 1.00 60.50 473 PRO A O 1
ATOM 3619 N N . LEU A 1 474 ? -55.675 7.331 -20.232 1.00 54.94 474 LEU A N 1
ATOM 3620 C CA . LEU A 1 474 ? -55.861 8.643 -20.849 1.00 54.94 474 LEU A CA 1
ATOM 3621 C C . LEU A 1 474 ? -57.288 8.702 -21.398 1.00 54.94 474 LEU A C 1
ATOM 3623 O O . LEU A 1 474 ? -57.676 7.857 -22.207 1.00 54.94 474 LEU A O 1
ATOM 3627 N N . ALA A 1 475 ? -58.077 9.665 -20.915 1.00 54.22 475 ALA A N 1
ATOM 3628 C CA . ALA A 1 475 ? -59.441 9.866 -21.379 1.00 54.22 475 ALA A CA 1
ATOM 3629 C C . ALA A 1 475 ? -59.414 9.967 -22.906 1.00 54.22 475 ALA A C 1
ATOM 3631 O O . ALA A 1 475 ? -58.730 10.836 -23.450 1.00 54.22 475 ALA A O 1
ATOM 3632 N N . ALA A 1 476 ? -60.119 9.053 -23.580 1.00 50.91 476 ALA A N 1
ATOM 3633 C CA . ALA A 1 476 ? -60.175 9.008 -25.030 1.00 50.91 476 ALA A CA 1
ATOM 3634 C C . ALA A 1 476 ? -60.551 10.400 -25.548 1.00 50.91 476 ALA A C 1
ATOM 3636 O O . ALA A 1 476 ? -61.684 10.853 -25.368 1.00 50.91 476 ALA A O 1
ATOM 3637 N N . HIS A 1 477 ? -59.599 11.098 -26.170 1.00 46.03 477 HIS A N 1
ATOM 3638 C CA . HIS A 1 477 ? -59.906 12.265 -26.980 1.00 46.03 477 HIS A CA 1
ATOM 3639 C C . HIS A 1 477 ? -60.677 11.763 -28.196 1.00 46.03 477 HIS A C 1
ATOM 3641 O O . HIS A 1 477 ? -60.133 11.469 -29.253 1.00 46.03 477 HIS A O 1
ATOM 3647 N N . ALA A 1 478 ? -61.985 11.621 -28.007 1.00 47.41 478 ALA A N 1
ATOM 3648 C CA . ALA A 1 478 ? -62.951 11.381 -29.052 1.00 47.41 478 ALA A CA 1
ATOM 3649 C C . ALA A 1 478 ? -63.162 12.679 -29.845 1.00 47.41 478 ALA A C 1
ATOM 3651 O O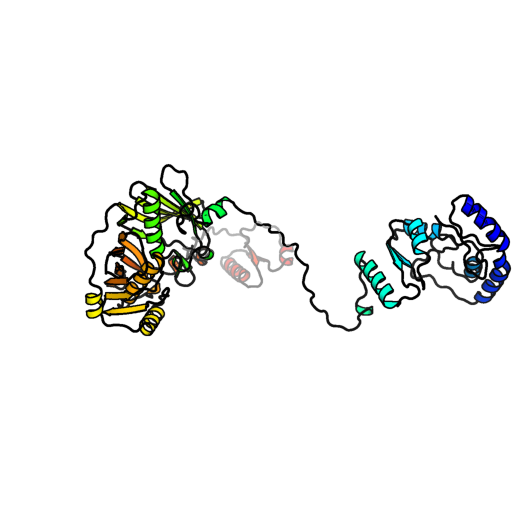 . ALA A 1 478 ? -64.267 13.210 -29.894 1.00 47.41 478 ALA A O 1
ATOM 3652 N N . SER A 1 479 ? -62.121 13.185 -30.507 1.00 49.19 479 SER A N 1
ATOM 3653 C CA . SER A 1 479 ? -62.353 13.887 -31.763 1.00 49.19 479 SER A CA 1
ATOM 3654 C C . SER A 1 479 ? -62.481 12.803 -32.828 1.00 49.19 479 SER A C 1
ATOM 3656 O O . SER A 1 479 ? -61.496 12.350 -33.406 1.00 49.19 479 SER A O 1
ATOM 3658 N N . ARG A 1 480 ? -63.712 12.322 -33.040 1.00 55.59 480 ARG A N 1
ATOM 3659 C CA . ARG A 1 480 ? -64.056 11.508 -34.212 1.00 55.59 480 ARG A CA 1
ATOM 3660 C C . ARG A 1 480 ? -64.006 12.407 -35.439 1.00 55.59 480 ARG A C 1
ATOM 3662 O O . ARG A 1 480 ? -65.031 12.873 -35.925 1.00 55.59 480 ARG A O 1
ATOM 3669 N N . SER A 1 481 ? -62.806 12.692 -35.902 1.00 53.69 481 SER A N 1
ATOM 3670 C CA . SER A 1 481 ? -62.592 13.276 -37.207 1.00 53.69 481 SER A CA 1
ATOM 3671 C C . SER A 1 481 ? -62.561 12.114 -38.210 1.00 53.69 481 SER A C 1
ATOM 3673 O O . SER A 1 481 ? -61.873 11.112 -38.019 1.00 53.69 481 SER A O 1
ATOM 3675 N N . SER A 1 482 ? -63.444 12.161 -39.208 1.00 60.59 482 SER A N 1
ATOM 3676 C CA . SER A 1 482 ? -63.464 11.187 -40.300 1.00 60.59 482 SER A CA 1
ATOM 3677 C C . SER A 1 482 ? -62.412 11.604 -41.318 1.00 60.59 482 SER A C 1
ATOM 3679 O O . SER A 1 482 ? -62.508 12.703 -41.870 1.00 60.59 482 SER A O 1
ATOM 3681 N N . GLY A 1 483 ? -61.421 10.758 -41.564 1.00 66.62 483 GLY A N 1
ATOM 3682 C CA . GLY A 1 483 ? -60.363 11.040 -42.525 1.00 66.62 483 GLY A CA 1
ATOM 3683 C C . GLY A 1 483 ? -59.544 9.795 -42.845 1.00 66.62 483 GLY A C 1
ATOM 3684 O O . GLY A 1 483 ? -59.652 8.791 -42.140 1.00 66.62 483 GLY A O 1
ATOM 3685 N N . PRO A 1 484 ? -58.758 9.819 -43.929 1.00 77.56 484 PRO A N 1
ATOM 3686 C CA . PRO A 1 484 ? -57.919 8.692 -44.287 1.00 77.56 484 PRO A CA 1
ATOM 3687 C C . PRO A 1 484 ? -56.749 8.556 -43.296 1.00 77.56 484 PRO A C 1
ATOM 3689 O O . PRO A 1 484 ? -56.094 9.540 -42.941 1.00 77.56 484 PRO A O 1
ATOM 3692 N N . TRP A 1 485 ? -56.501 7.326 -42.851 1.00 78.62 485 TRP A N 1
ATOM 3693 C CA . TRP A 1 485 ? -55.410 6.918 -41.964 1.00 78.62 485 TRP A CA 1
ATOM 3694 C C . TRP A 1 485 ? -54.326 6.199 -42.756 1.00 78.62 485 TRP A C 1
ATOM 3696 O O . TRP A 1 485 ? -54.640 5.342 -43.586 1.00 78.62 485 TRP A O 1
ATOM 3706 N N . LEU A 1 486 ? -53.065 6.505 -42.458 1.00 83.69 486 LEU A N 1
ATOM 3707 C CA . LEU A 1 486 ? -51.915 5.770 -42.972 1.00 83.69 486 LEU A CA 1
ATOM 3708 C C . LEU A 1 486 ? -51.287 4.970 -41.830 1.00 83.69 486 LEU A C 1
ATOM 3710 O O . LEU A 1 486 ? -50.924 5.545 -40.807 1.00 83.69 486 LEU A O 1
ATOM 3714 N N . ILE A 1 487 ? -51.164 3.655 -41.997 1.00 81.94 487 ILE A N 1
ATOM 3715 C CA . ILE A 1 487 ? -50.529 2.774 -41.010 1.00 81.94 487 ILE A CA 1
ATOM 3716 C C . ILE A 1 487 ? -49.251 2.204 -41.614 1.00 81.94 487 ILE A C 1
ATOM 3718 O O . ILE A 1 487 ? -49.299 1.528 -42.646 1.00 81.94 487 ILE A O 1
ATOM 3722 N N . LEU A 1 488 ? -48.121 2.452 -40.957 1.00 81.88 488 LEU A N 1
ATOM 3723 C CA . LEU A 1 488 ? -46.825 1.878 -41.305 1.00 81.88 488 LEU A CA 1
ATOM 3724 C C . LEU A 1 488 ? -46.651 0.583 -40.512 1.00 81.88 488 LEU A C 1
ATOM 3726 O O . LEU A 1 488 ? -46.171 0.570 -39.381 1.00 81.88 488 LEU A O 1
ATOM 3730 N N . ALA A 1 489 ? -47.116 -0.519 -41.089 1.00 80.62 489 ALA A N 1
ATOM 3731 C CA . ALA A 1 489 ? -47.199 -1.790 -40.391 1.00 80.62 489 ALA A CA 1
ATOM 3732 C C . ALA A 1 489 ? -45.961 -2.654 -40.651 1.00 80.62 489 ALA A C 1
ATOM 3734 O O . ALA A 1 489 ? -45.468 -2.771 -41.774 1.00 80.62 489 ALA A O 1
ATOM 3735 N N . ASP A 1 490 ? -45.487 -3.318 -39.600 1.00 75.81 490 ASP A N 1
ATOM 3736 C CA . ASP A 1 490 ? -44.579 -4.444 -39.744 1.00 75.81 490 ASP A CA 1
ATOM 3737 C C . ASP A 1 490 ? -45.362 -5.749 -39.999 1.00 75.81 490 ASP A C 1
ATOM 3739 O O . ASP A 1 490 ? -46.596 -5.799 -39.999 1.00 75.81 490 ASP A O 1
ATOM 3743 N N . ARG A 1 491 ? -44.644 -6.856 -40.211 1.00 73.25 491 ARG A N 1
ATOM 3744 C CA . ARG A 1 491 ? -45.267 -8.165 -40.474 1.00 73.25 491 ARG A CA 1
ATOM 3745 C C . ARG A 1 491 ? -45.757 -8.882 -39.208 1.00 73.25 491 ARG A C 1
ATOM 3747 O O . ARG A 1 491 ? -46.157 -10.039 -39.304 1.00 73.25 491 ARG A O 1
ATOM 3754 N N . GLN A 1 492 ? -45.727 -8.239 -38.036 1.00 78.12 492 GLN A N 1
ATOM 3755 C CA . GLN A 1 492 ? -46.078 -8.870 -36.754 1.00 78.12 492 GLN A CA 1
ATOM 3756 C C . GLN A 1 492 ? -47.584 -8.825 -36.453 1.00 78.12 492 GLN A C 1
ATOM 3758 O O . GLN A 1 492 ? -48.038 -9.381 -35.457 1.00 78.12 492 GLN A O 1
ATOM 3763 N N . GLY A 1 493 ? -48.381 -8.201 -37.326 1.00 74.38 493 GLY A N 1
ATOM 3764 C CA . GLY A 1 493 ? -49.843 -8.310 -37.320 1.00 74.38 493 GLY A CA 1
ATOM 3765 C C . GLY A 1 493 ? -50.575 -7.286 -36.451 1.00 74.38 493 GLY A C 1
ATOM 3766 O O . GLY A 1 493 ? -51.789 -7.144 -36.589 1.00 74.38 493 GLY A O 1
ATOM 3767 N N . VAL A 1 494 ? -49.865 -6.507 -35.628 1.00 81.94 494 VAL A N 1
ATOM 3768 C CA . VAL A 1 494 ? -50.463 -5.417 -34.832 1.00 81.94 494 VAL A CA 1
ATOM 3769 C C . VAL A 1 494 ? -51.020 -4.320 -35.740 1.00 81.94 494 VAL A C 1
ATOM 3771 O O . VAL A 1 494 ? -52.163 -3.900 -35.565 1.00 81.94 494 VAL A O 1
ATOM 3774 N N . GLY A 1 495 ? -50.261 -3.912 -36.762 1.00 81.19 495 GLY A N 1
ATOM 3775 C CA . GLY A 1 495 ? -50.722 -2.918 -37.734 1.00 81.19 495 GLY A CA 1
ATOM 3776 C C . GLY A 1 495 ? -51.960 -3.380 -38.512 1.00 81.19 495 GLY A C 1
ATOM 3777 O O . GLY A 1 495 ? -52.886 -2.599 -38.715 1.00 81.19 495 GLY A O 1
ATOM 3778 N N . ALA A 1 496 ? -52.037 -4.670 -38.858 1.00 80.56 496 ALA A N 1
ATOM 3779 C CA . ALA A 1 496 ? -53.207 -5.253 -39.517 1.00 80.56 496 ALA A CA 1
ATOM 3780 C C . ALA A 1 496 ? -54.440 -5.287 -38.595 1.00 80.56 496 ALA A C 1
ATOM 3782 O O . ALA A 1 496 ? -55.550 -4.975 -39.030 1.00 80.56 496 ALA A O 1
ATOM 3783 N N . ALA A 1 497 ? -54.254 -5.615 -37.313 1.00 83.19 497 ALA A N 1
ATOM 3784 C CA . ALA A 1 497 ? -55.329 -5.593 -36.325 1.00 83.19 497 ALA A CA 1
ATOM 3785 C C . ALA A 1 497 ? -55.852 -4.167 -36.078 1.00 83.19 497 ALA A C 1
ATOM 3787 O O . ALA A 1 497 ? -57.064 -3.956 -36.004 1.00 83.19 497 ALA A O 1
ATOM 3788 N N . LEU A 1 498 ? -54.954 -3.179 -36.014 1.00 82.00 498 LEU A N 1
ATOM 3789 C CA . LEU A 1 498 ? -55.316 -1.768 -35.884 1.00 82.00 498 LEU A CA 1
ATOM 3790 C C . LEU A 1 498 ? -56.066 -1.262 -37.124 1.00 82.00 498 LEU A C 1
ATOM 3792 O O . LEU A 1 498 ? -57.085 -0.582 -36.990 1.00 82.00 498 LEU A O 1
ATOM 3796 N N . ALA A 1 499 ? -55.619 -1.646 -38.322 1.00 83.06 499 ALA A N 1
ATOM 3797 C CA . ALA A 1 499 ? -56.296 -1.315 -39.571 1.00 83.06 499 ALA A CA 1
ATOM 3798 C C . ALA A 1 499 ? -57.730 -1.849 -39.600 1.00 83.06 499 ALA A C 1
ATOM 3800 O O . ALA A 1 499 ? -58.662 -1.098 -39.888 1.00 83.06 499 ALA A O 1
ATOM 3801 N N . ALA A 1 500 ? -57.917 -3.118 -39.229 1.00 82.62 500 ALA A N 1
ATOM 3802 C CA . ALA A 1 500 ? -59.233 -3.743 -39.154 1.00 82.62 500 ALA A CA 1
ATOM 3803 C C . ALA A 1 500 ? -60.138 -3.050 -38.122 1.00 82.62 500 ALA A C 1
ATOM 3805 O O . ALA A 1 500 ? -61.317 -2.817 -38.389 1.00 82.62 500 ALA A O 1
ATOM 3806 N N . ALA A 1 501 ? -59.592 -2.665 -36.964 1.00 83.50 501 ALA A N 1
ATOM 3807 C CA . ALA A 1 501 ? -60.340 -1.954 -35.930 1.00 83.50 501 ALA A CA 1
ATOM 3808 C C . ALA A 1 501 ? -60.781 -0.550 -36.378 1.00 83.50 501 ALA A C 1
ATOM 3810 O O . ALA A 1 501 ? -61.900 -0.134 -36.073 1.00 83.50 501 ALA A O 1
ATOM 3811 N N . LEU A 1 502 ? -59.935 0.171 -37.119 1.00 80.62 502 LEU A N 1
ATOM 3812 C CA . LEU A 1 502 ? -60.256 1.494 -37.662 1.00 80.62 502 LEU A CA 1
ATOM 3813 C C . LEU A 1 502 ? -61.252 1.409 -38.830 1.00 80.62 502 LEU A C 1
ATOM 3815 O O . LEU A 1 502 ? -62.209 2.183 -38.877 1.00 80.62 502 LEU A O 1
ATOM 3819 N N . GLN A 1 503 ? -61.106 0.421 -39.717 1.00 82.56 503 GLN A N 1
ATOM 3820 C CA . GLN A 1 503 ? -62.071 0.151 -40.790 1.00 82.56 503 GLN A CA 1
ATOM 3821 C C . GLN A 1 503 ? -63.447 -0.244 -40.238 1.00 82.56 503 GLN A C 1
ATOM 3823 O O . GLN A 1 503 ? -64.466 0.243 -40.725 1.00 82.56 503 GLN A O 1
ATOM 3828 N N . ALA A 1 504 ? -63.497 -1.052 -39.172 1.00 79.88 504 ALA A N 1
ATOM 3829 C CA . ALA A 1 504 ? -64.743 -1.398 -38.481 1.00 79.88 504 ALA A CA 1
ATOM 3830 C C . ALA A 1 504 ? -65.444 -0.174 -37.858 1.00 79.88 504 ALA A C 1
ATOM 3832 O O . ALA A 1 504 ? -66.655 -0.193 -37.643 1.00 79.88 504 ALA A O 1
ATOM 3833 N N . GLN A 1 505 ? -64.702 0.906 -37.604 1.00 78.12 505 GLN A N 1
ATOM 3834 C CA . GLN A 1 505 ? -65.230 2.194 -37.149 1.00 78.12 505 GLN A CA 1
ATOM 3835 C C . GLN A 1 505 ? -65.596 3.141 -38.307 1.00 78.12 505 GLN A C 1
ATOM 3837 O O . GLN A 1 505 ? -65.926 4.302 -38.066 1.00 78.12 505 GLN A O 1
ATOM 3842 N N . GLY A 1 506 ? -65.561 2.660 -39.556 1.00 75.25 506 GLY A N 1
ATOM 3843 C CA . GLY A 1 506 ? -65.921 3.419 -40.755 1.00 75.25 506 GLY A CA 1
ATOM 3844 C C . GLY A 1 506 ? -64.826 4.357 -41.268 1.00 75.25 506 GLY A C 1
ATOM 3845 O O . GLY A 1 506 ? -65.113 5.221 -42.095 1.00 75.25 506 GLY A O 1
ATOM 3846 N N . GLN A 1 507 ? -63.588 4.220 -40.783 1.00 81.69 507 GLN A N 1
ATOM 3847 C CA . GLN A 1 507 ? -62.457 5.025 -41.247 1.00 81.69 507 GLN A CA 1
ATOM 3848 C C . GLN A 1 507 ? -6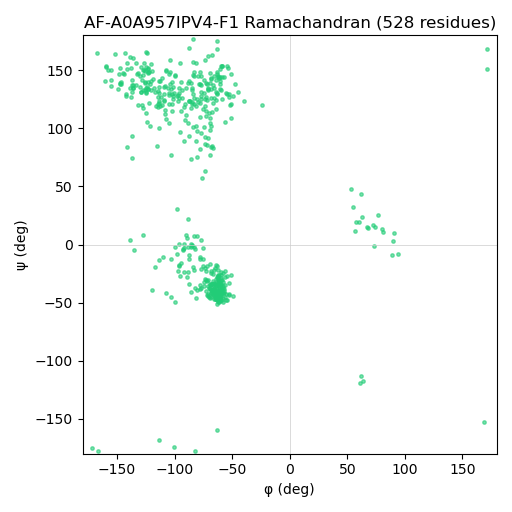1.849 4.433 -42.520 1.00 81.69 507 GLN A C 1
ATOM 3850 O O . GLN A 1 507 ? -61.818 3.217 -42.716 1.00 81.69 507 GLN A O 1
ATOM 3855 N N . THR A 1 508 ? -61.320 5.299 -43.384 1.00 81.06 508 THR A N 1
ATOM 3856 C CA . THR A 1 508 ? -60.530 4.858 -44.541 1.00 81.06 508 THR A CA 1
ATOM 3857 C C . THR A 1 508 ? -59.100 4.622 -44.075 1.00 81.06 508 THR A C 1
ATOM 3859 O O . THR A 1 508 ? -58.516 5.512 -43.470 1.00 81.06 508 THR A O 1
ATOM 3862 N N . VAL A 1 509 ? -58.532 3.443 -44.326 1.00 81.62 509 VAL A N 1
ATOM 3863 C CA . VAL A 1 509 ? -57.188 3.080 -43.848 1.00 81.62 509 VAL A CA 1
ATOM 3864 C C . VAL A 1 509 ? -56.357 2.555 -45.007 1.00 81.62 509 VAL A C 1
ATOM 3866 O O . VAL A 1 509 ? -56.806 1.666 -45.728 1.00 81.62 509 VAL A O 1
ATOM 3869 N N . THR A 1 510 ? -55.143 3.077 -45.150 1.00 83.75 510 THR A N 1
ATOM 3870 C CA . THR A 1 510 ? -54.120 2.576 -46.069 1.00 83.75 510 THR A CA 1
ATOM 3871 C C . THR A 1 510 ? -52.962 2.016 -45.252 1.00 83.75 510 THR A C 1
ATOM 3873 O O . THR A 1 510 ? -52.406 2.716 -44.411 1.00 83.75 510 THR A O 1
ATOM 3876 N N . CYS A 1 511 ? -52.609 0.750 -45.473 1.00 80.19 511 CYS A N 1
ATOM 3877 C CA . CYS A 1 511 ? -51.481 0.108 -44.801 1.00 80.19 511 CYS A CA 1
ATOM 3878 C C . CYS A 1 511 ? -50.302 -0.022 -45.755 1.00 80.19 511 CYS A C 1
ATOM 3880 O O . CYS A 1 511 ? -50.447 -0.586 -46.838 1.00 80.19 511 CYS A O 1
ATOM 3882 N N . ILE A 1 512 ? -49.137 0.435 -45.313 1.00 80.94 512 ILE A N 1
ATOM 3883 C CA . ILE A 1 512 ? -47.864 0.214 -45.992 1.00 80.94 512 ILE A CA 1
ATOM 3884 C C . ILE A 1 512 ? -47.139 -0.889 -45.240 1.00 80.94 512 ILE A C 1
ATOM 3886 O O . ILE A 1 512 ? -46.862 -0.738 -44.052 1.00 80.94 512 ILE A O 1
ATOM 3890 N N . ASN A 1 513 ? -46.830 -1.983 -45.932 1.00 76.31 513 ASN A N 1
ATOM 3891 C CA . ASN A 1 513 ? -46.079 -3.100 -45.354 1.00 76.31 513 ASN A CA 1
ATOM 3892 C C . ASN A 1 513 ? -44.702 -3.267 -46.007 1.00 76.31 513 ASN A C 1
ATOM 3894 O O . ASN A 1 513 ? -43.859 -4.019 -45.508 1.00 76.31 513 ASN A O 1
ATOM 3898 N N . THR A 1 514 ? -44.476 -2.608 -47.147 1.00 73.69 514 THR A N 1
ATOM 3899 C CA . THR A 1 514 ? -43.220 -2.655 -47.894 1.00 73.69 514 THR A CA 1
ATOM 3900 C C . THR A 1 514 ? -42.853 -1.286 -48.480 1.00 73.69 514 THR A C 1
ATOM 3902 O O . THR A 1 514 ? -43.731 -0.452 -48.697 1.00 73.69 514 THR A O 1
ATOM 3905 N N . PRO A 1 515 ? -41.561 -1.031 -48.764 1.00 69.81 515 PRO A N 1
ATOM 3906 C CA . PRO A 1 515 ? -41.125 0.221 -49.386 1.00 69.81 515 PRO A CA 1
ATOM 3907 C C . PRO A 1 515 ? -41.759 0.493 -50.760 1.00 69.81 515 PRO A C 1
ATOM 3909 O O . PRO A 1 515 ? -41.954 1.653 -51.113 1.00 69.81 515 PRO A O 1
ATOM 3912 N N . ASP A 1 516 ? -42.119 -0.549 -51.514 1.00 71.00 516 ASP A N 1
ATOM 3913 C CA . ASP A 1 516 ? -42.749 -0.407 -52.834 1.00 71.00 516 ASP A CA 1
ATOM 3914 C C . ASP A 1 516 ? -44.198 0.103 -52.731 1.00 71.00 516 ASP A C 1
ATOM 3916 O O . ASP A 1 516 ? -44.645 0.876 -53.580 1.00 71.00 516 ASP A O 1
ATOM 3920 N N . ASP A 1 517 ? -44.907 -0.232 -51.644 1.00 67.44 517 ASP A N 1
ATOM 3921 C CA . ASP A 1 517 ? -46.257 0.280 -51.362 1.00 67.44 517 ASP A CA 1
ATOM 3922 C C . ASP A 1 517 ? -46.250 1.805 -51.134 1.00 67.44 517 ASP A C 1
ATOM 3924 O O . ASP A 1 517 ? -47.221 2.494 -51.449 1.00 67.44 517 ASP A O 1
ATOM 3928 N N . LEU A 1 518 ? -45.136 2.350 -50.625 1.00 68.00 518 LEU A N 1
ATOM 3929 C CA . LEU A 1 518 ? -44.956 3.785 -50.385 1.00 68.00 518 LEU A CA 1
ATOM 3930 C C . LEU A 1 518 ? -44.868 4.573 -51.705 1.00 68.00 518 LEU A C 1
ATOM 3932 O O . LEU A 1 518 ? -45.361 5.696 -51.785 1.00 68.00 518 LEU A O 1
ATOM 3936 N N . ALA A 1 519 ? -44.275 3.984 -52.749 1.00 63.91 519 ALA A N 1
ATOM 3937 C CA . ALA A 1 519 ? -44.094 4.628 -54.053 1.00 63.91 519 ALA A CA 1
ATOM 3938 C C . ALA A 1 519 ? -45.398 4.738 -54.868 1.00 63.91 519 ALA A C 1
ATOM 3940 O O . ALA A 1 519 ? -45.490 5.565 -55.774 1.00 63.91 519 ALA A O 1
ATOM 3941 N N . ALA A 1 520 ? -46.409 3.927 -54.542 1.00 63.22 520 ALA A N 1
ATOM 3942 C CA . ALA A 1 520 ? -47.717 3.923 -55.199 1.00 63.22 520 ALA A CA 1
ATOM 3943 C C . ALA A 1 520 ? -48.728 4.914 -54.580 1.00 63.22 520 ALA A C 1
ATOM 3945 O O . ALA A 1 520 ? -49.855 5.035 -55.068 1.00 63.22 520 ALA A O 1
ATOM 3946 N N . LEU A 1 521 ? -48.355 5.627 -53.510 1.00 71.62 521 LEU A N 1
ATOM 3947 C CA . LEU A 1 521 ? -49.258 6.538 -52.808 1.00 71.62 521 LEU A CA 1
ATOM 3948 C C . LEU A 1 521 ? -49.448 7.858 -53.554 1.00 71.62 521 LEU A C 1
ATOM 3950 O O . LEU A 1 521 ? -48.501 8.569 -53.882 1.00 71.62 521 LEU A O 1
ATOM 3954 N N . SER A 1 522 ? -50.713 8.218 -53.765 1.00 60.31 522 SER A N 1
ATOM 3955 C CA . SER A 1 522 ? -51.099 9.549 -54.238 1.00 60.31 522 SER A CA 1
ATOM 3956 C C . SER A 1 522 ? -51.092 10.544 -53.066 1.00 60.31 522 SER A C 1
ATOM 3958 O O . SER A 1 522 ? -51.469 10.158 -51.957 1.00 60.31 522 SER A O 1
ATOM 3960 N N . PRO A 1 523 ? -50.710 11.817 -53.269 1.00 60.97 523 PRO A N 1
ATOM 3961 C CA . PRO A 1 523 ? -50.730 12.813 -52.202 1.00 60.97 523 PRO A CA 1
ATOM 3962 C C . PRO A 1 523 ? -52.176 13.122 -51.783 1.00 60.97 523 PRO A C 1
ATOM 3964 O O . PRO A 1 523 ? -52.961 13.661 -52.563 1.00 60.97 523 PRO A O 1
ATOM 3967 N N . ILE A 1 524 ? -52.519 12.761 -50.548 1.00 67.38 524 ILE A N 1
ATOM 3968 C CA . ILE A 1 524 ? -53.792 13.040 -49.869 1.00 67.38 524 ILE A CA 1
ATOM 3969 C C . ILE A 1 524 ? -53.448 13.587 -48.474 1.00 67.38 524 ILE A C 1
ATOM 3971 O O . ILE A 1 524 ? -52.437 13.184 -47.898 1.00 67.38 524 ILE A O 1
ATOM 3975 N N . ASP A 1 525 ? -54.267 14.488 -47.922 1.00 58.88 525 ASP A N 1
ATOM 3976 C CA . ASP A 1 525 ? -54.140 14.932 -46.527 1.00 58.88 525 ASP A CA 1
ATOM 3977 C C . ASP A 1 525 ? -54.595 13.821 -45.564 1.00 58.88 525 ASP A C 1
ATOM 3979 O O . ASP A 1 525 ? -55.781 13.485 -45.481 1.00 58.88 525 ASP A O 1
ATOM 3983 N N . TRP A 1 526 ? -53.638 13.237 -44.838 1.00 66.62 526 TRP A N 1
ATOM 3984 C CA . TRP A 1 526 ? -53.867 12.179 -43.848 1.00 66.62 526 TRP A CA 1
ATOM 3985 C C . TRP A 1 526 ? -54.185 12.772 -42.475 1.00 66.62 526 TRP A C 1
ATOM 3987 O O . TRP A 1 526 ? -53.553 13.736 -42.049 1.00 66.62 526 TRP A O 1
ATOM 3997 N N . GLN A 1 527 ? -55.126 12.172 -41.742 1.00 62.84 527 GLN A N 1
ATOM 3998 C CA . GLN A 1 527 ? -55.442 12.629 -40.380 1.00 62.84 527 GLN A CA 1
ATOM 3999 C C . GLN A 1 527 ? -54.520 12.072 -39.298 1.00 62.84 527 GLN A C 1
ATOM 4001 O O . GLN A 1 527 ? -54.407 12.664 -38.227 1.00 62.84 527 GLN A O 1
ATOM 4006 N N . GLY A 1 528 ? -53.861 10.950 -39.567 1.00 60.59 528 GLY A N 1
ATOM 4007 C CA . GLY A 1 528 ? -52.936 10.325 -38.638 1.00 60.59 528 GLY A CA 1
ATOM 4008 C C . GLY A 1 528 ? -52.005 9.370 -39.367 1.00 60.59 528 GLY A C 1
ATOM 4009 O O . GLY A 1 528 ? -52.429 8.664 -40.287 1.00 60.59 528 GLY A O 1
ATOM 4010 N N . VAL A 1 529 ? -50.742 9.374 -38.945 1.00 59.94 529 VAL A N 1
ATOM 4011 C CA . VAL A 1 529 ? -49.728 8.393 -39.335 1.00 59.94 529 VAL A CA 1
ATOM 4012 C C . VAL A 1 529 ? -49.338 7.654 -38.063 1.00 59.94 529 VAL A C 1
ATOM 4014 O O . VAL A 1 529 ? -48.914 8.298 -37.100 1.00 59.94 529 VAL A O 1
ATOM 4017 N N . VAL A 1 530 ? -49.551 6.339 -38.045 1.00 58.34 530 VAL A N 1
ATOM 4018 C CA . VAL A 1 530 ? -49.214 5.454 -36.916 1.00 58.34 530 VAL A CA 1
ATOM 4019 C C . VAL A 1 530 ? -48.188 4.431 -37.355 1.00 58.34 530 VAL A C 1
ATOM 4021 O O . VAL A 1 530 ? -48.393 3.834 -38.441 1.00 58.34 530 VAL A O 1
#

Foldseek 3Di:
DDDDDFDDPVVLVVVCVVCVVVVHDDDDDPDPHRFQAPVLLVVLVVQLVVQQPDDDADDPDWDQAQLVLETDDGPCCHSNNVSSRRHHDRNPLSSLLNVVVVPDAEEEDEDQADPCQVVSCVSHVRHHYAYQHHPPDDRVVRNVVSVVVVVVVVDDDPCCVVPVDDDDDDDPPDPPPDDDDDPPPVVQVQQQPLVCLVDRPFRAFDPDPWTKGKHWAACVRDDVLQWADDPPWIWGAPLNVVVVQQSSCCSVVVAQWKKWFWKFQPATHTRNDTWMKMWTQDPQKIWIWTQDPVRDIDTGMITGMDGDDDDDDFDDPVVVPVVFAWDDQVVVVVLLVVLVHDADDTFPTKTDDQQKIKTFHDWPDDSSNLVSNLVSVNLSNADDDAPDRSSQWGFGTFRMKIAGHDDDDWMKIKGWDDHDNAKTWIKIFIAYPRRHTGMITHGGITGGDDPVVNDPPDVVNVDDDDDDDDDDPDDPPPPPDAFEEEEADEPPCPSVVVQVVCVVVVHHYDYDHDPVSVVPDDDDDHPDYD

Sequence (530 aa):
LSLTLSGDADALAELIPTLQEAGIFARMLTVNYAFHSPVMEPFRQQLSAALQGIVTHAAAIPIYSTVRGGQAQPGDYDAAYWGRNIREPVLFAPAVQAMAADGYTVCVEIAPHPALMHAVGQCAPDWLVLPSMRREQAARPILLRALGGLYTQGYAPRWDVLVPAGRILPLPTYPWQNQRYWLENKRLQRATSGKETGHPLLGQRLSAPIPTFEATLGADRLAAAFVHRLGAVRLLAAAAYVDGLLAMGTAVHQQAHLTLENIRLDKPLLLDEAQTVQWLLTGETAQLFSLQADDVWQSHAQSVVRWGKLSAPPLALASLQAKLPSLATAVYEQELNDKGLTFGPLPAAIWRGAGEALVRCQPDLSRVEAVDGGVQLLLALAGAERPFPIADYVLNQAAKVNSAAYRAPVWCHVILREDTPAAIEGDITLLDETGQLILRASGLRFAPVSQAALLPANLDDCFYEVTWETRPPLAAHASRSSGPWLILADRQGVGAALAAALQAQGQTVTCINTPDDLAALSPIDWQGVV

Mean predicted aligned error: 18.1 Å

Radius of gyration: 49.23 Å; Cα contacts (8 Å, |Δi|>4): 917; chains: 1; bounding box: 128×55×122 Å